Protein AF-A0A7S0RSD8-F1 (afdb_monomer_lite)

Secondary structure (DSSP, 8-state):
-----GGGGGGS-HHHHHHHHHHHHHHHHHHHHHHHHHHHHHHHH-SS------HHHHHHHHHHHHHHHHHHHHHHHHHHHHHHHTSHHHHHHH--HHHHHHHHHHHHHHHHHHHT-SS-TTSGGGHHHHHHHHHHHHHHHHHHHHHHHHHHHHHHHT-S-HHHHHHHHHHHHHS---SHHHHHHHHTHHHHHHHHHHHHHHHHHHHHHHSSS--PPTT--HHHHHHHHHHHHHHHHHHHHHHHHSSS-TTGGGSHHHHHHHHHHHHHHHHHHHHHHHHHHHHHHHHHHHHHHHHTS-SEEE-TTS-EEE---HHHHHHHHHHHHHHHTT----HHHHHHHHTHHHHHHHHHHHHHHHHHHHHHHHHS-HHHHHHTHHHHHHHHHHHGGGTTT---

InterPro domains:
  IPR013594 Dynein heavy chain, tail [PF08385] (4-396)
  IPR026983 Dynein heavy chain [PTHR46532] (15-396)

pLDDT: mean 80.63, std 8.83, range [41.84, 93.75]

Structure (mmCIF, N/CA/C/O backbone):
data_AF-A0A7S0RSD8-F1
#
_entry.id   AF-A0A7S0RSD8-F1
#
loop_
_atom_site.group_PDB
_atom_site.id
_atom_site.type_symbol
_atom_site.label_atom_id
_atom_site.label_alt_id
_atom_site.label_comp_id
_atom_site.label_asym_id
_atom_site.label_entity_id
_atom_site.label_seq_id
_atom_site.pdbx_PDB_ins_code
_atom_site.Cartn_x
_atom_site.Cartn_y
_atom_site.Cartn_z
_atom_site.occupancy
_atom_site.B_iso_or_equiv
_atom_site.auth_seq_id
_atom_site.auth_comp_id
_atom_site.auth_asym_id
_atom_site.auth_atom_id
_atom_site.pdbx_PDB_model_num
ATOM 1 N N . ALA A 1 1 ? -40.067 20.155 26.159 1.00 41.84 1 ALA A N 1
ATOM 2 C CA . ALA A 1 1 ? -38.887 19.287 26.326 1.00 41.84 1 ALA A CA 1
ATOM 3 C C . ALA A 1 1 ? -39.237 17.941 25.715 1.00 41.84 1 ALA A C 1
ATOM 5 O O . ALA A 1 1 ? -40.321 17.454 26.006 1.00 41.84 1 ALA A O 1
ATOM 6 N N . ALA A 1 2 ? -38.421 17.415 24.800 1.00 49.25 2 ALA A N 1
ATOM 7 C CA . ALA A 1 2 ? -38.679 16.104 24.209 1.00 49.25 2 ALA A CA 1
ATOM 8 C C . ALA A 1 2 ? -38.459 15.031 25.285 1.00 49.25 2 ALA A C 1
ATOM 10 O O . ALA A 1 2 ? -37.388 14.969 25.881 1.00 49.25 2 ALA A O 1
ATOM 11 N N . GLU A 1 3 ? -39.498 14.259 25.576 1.00 63.59 3 GLU A N 1
ATOM 12 C CA . GLU A 1 3 ? -39.465 13.147 26.523 1.00 63.59 3 GLU A CA 1
ATOM 13 C C . GLU A 1 3 ? -38.572 12.024 25.973 1.00 63.59 3 GLU A C 1
ATOM 15 O O . GLU A 1 3 ? -38.599 11.743 24.770 1.00 63.59 3 GLU A O 1
ATOM 20 N N . ILE A 1 4 ? -37.750 11.398 26.824 1.00 63.88 4 ILE A N 1
ATOM 21 C CA . ILE A 1 4 ? -36.954 10.240 26.399 1.00 63.88 4 ILE A CA 1
ATOM 22 C C . ILE A 1 4 ? -37.904 9.062 26.227 1.00 63.88 4 ILE A C 1
ATOM 24 O O . ILE A 1 4 ? -38.358 8.465 27.199 1.00 63.88 4 ILE A O 1
ATOM 28 N N . ASN A 1 5 ? -38.173 8.709 24.974 1.00 70.00 5 ASN A N 1
ATOM 29 C CA . ASN A 1 5 ? -38.871 7.480 24.648 1.00 70.00 5 ASN A CA 1
ATOM 30 C C . ASN A 1 5 ? -37.849 6.364 24.407 1.00 70.00 5 ASN A C 1
ATOM 32 O O . ASN A 1 5 ? -37.196 6.323 23.362 1.00 70.00 5 ASN A O 1
ATOM 36 N N . VAL A 1 6 ? -37.741 5.448 25.371 1.00 67.12 6 VAL A N 1
ATOM 37 C CA . VAL A 1 6 ? -36.815 4.304 25.328 1.00 67.12 6 VAL A CA 1
ATOM 38 C C . VAL A 1 6 ? -37.028 3.438 24.076 1.00 67.12 6 VAL A C 1
ATOM 40 O O . VAL A 1 6 ? -36.072 2.880 23.549 1.00 67.12 6 VAL A O 1
ATOM 43 N N . LYS A 1 7 ? -38.250 3.405 23.527 1.00 65.44 7 LYS A N 1
ATOM 44 C CA . LYS A 1 7 ? -38.611 2.595 22.349 1.00 65.44 7 LYS A CA 1
ATOM 45 C C . LYS A 1 7 ? -38.032 3.102 21.030 1.00 65.44 7 LYS A C 1
ATOM 47 O O . LYS A 1 7 ? -38.000 2.365 20.057 1.00 65.44 7 LYS A O 1
ATOM 52 N N . VAL A 1 8 ? -37.631 4.371 20.975 1.00 72.75 8 VAL A N 1
ATOM 53 C CA . VAL A 1 8 ? -37.138 5.033 19.750 1.00 72.75 8 VAL A CA 1
ATOM 54 C C . VAL A 1 8 ? -35.639 5.338 19.865 1.00 72.75 8 VAL A C 1
ATOM 56 O O . VAL A 1 8 ? -35.019 5.819 18.920 1.00 72.75 8 VAL A O 1
ATOM 59 N N . LEU A 1 9 ? -35.043 5.032 21.020 1.00 70.88 9 LEU A N 1
ATOM 60 C CA . LEU A 1 9 ? -33.696 5.432 21.410 1.00 70.88 9 LEU A CA 1
ATOM 61 C C . LEU A 1 9 ? -32.617 4.921 20.445 1.00 70.88 9 LEU A C 1
ATOM 63 O O . LEU A 1 9 ? -31.732 5.680 20.066 1.00 70.88 9 LEU A O 1
ATOM 67 N N . PHE A 1 10 ? -32.727 3.663 20.016 1.00 68.06 10 PHE A N 1
ATOM 68 C CA . PHE A 1 10 ? -31.758 3.009 19.132 1.00 68.06 10 PHE A CA 1
ATOM 69 C C . PHE A 1 10 ? -32.042 3.234 17.638 1.00 68.06 10 PHE A C 1
ATOM 71 O O . PHE A 1 10 ? -31.217 2.892 16.796 1.00 68.06 10 PHE A O 1
ATOM 78 N N . THR A 1 11 ? -33.168 3.874 17.302 1.00 69.81 11 THR A N 1
ATOM 79 C CA . THR A 1 11 ? -33.487 4.281 15.921 1.00 69.81 11 THR A CA 1
ATOM 80 C C . THR A 1 11 ? -32.879 5.636 15.546 1.00 69.81 11 THR A C 1
ATOM 82 O O . THR A 1 11 ? -32.836 5.999 14.370 1.00 69.81 11 THR A O 1
ATOM 85 N N . TRP A 1 12 ? -32.432 6.415 16.537 1.00 73.56 12 TRP A N 1
ATOM 86 C CA . TRP A 1 12 ? -31.753 7.693 16.324 1.00 73.56 12 TRP A CA 1
ATOM 87 C C . TRP A 1 12 ? -30.270 7.486 16.019 1.00 73.56 12 TRP A C 1
ATOM 89 O O . TRP A 1 12 ? -29.693 6.447 16.334 1.00 73.56 12 TRP A O 1
ATOM 99 N N . ALA A 1 13 ? -29.629 8.503 15.433 1.00 75.94 13 ALA A N 1
ATOM 100 C CA . ALA A 1 13 ? -28.179 8.495 15.303 1.00 75.94 13 ALA A CA 1
ATOM 101 C C . ALA A 1 13 ? -27.539 8.368 16.705 1.00 75.94 13 ALA A C 1
ATOM 103 O O . ALA A 1 13 ? -27.964 9.088 17.616 1.00 75.94 13 ALA A O 1
ATOM 104 N N . PRO A 1 14 ? -26.512 7.516 16.897 1.00 74.69 14 PRO A N 1
ATOM 105 C CA . PRO A 1 14 ? -25.927 7.257 18.214 1.00 74.69 14 PRO A CA 1
ATOM 106 C C . PRO A 1 14 ? -25.498 8.536 18.942 1.00 74.69 14 PRO A C 1
ATOM 108 O O . PRO A 1 14 ? -25.787 8.705 20.120 1.00 74.69 14 PRO A O 1
ATOM 111 N N . ALA A 1 15 ? -24.909 9.496 18.222 1.00 76.75 15 ALA A N 1
ATOM 112 C CA . ALA A 1 15 ? -24.507 10.788 18.780 1.00 76.75 15 ALA A CA 1
ATOM 113 C C . ALA A 1 15 ? -25.690 11.611 19.333 1.00 76.75 15 ALA A C 1
ATOM 115 O O . ALA A 1 15 ? -25.575 12.227 20.396 1.00 76.75 15 ALA A O 1
ATOM 116 N N . ASP A 1 16 ? -26.836 11.590 18.648 1.00 80.56 16 ASP A N 1
ATOM 117 C CA . ASP A 1 16 ? -28.045 12.299 19.078 1.00 80.56 16 ASP A CA 1
ATOM 118 C C . ASP A 1 16 ? -28.700 11.607 20.279 1.00 80.56 16 ASP A C 1
ATOM 120 O O . ASP A 1 16 ? -29.195 12.279 21.189 1.00 80.56 16 ASP A O 1
ATOM 124 N N . ALA A 1 17 ? -28.687 10.269 20.304 1.00 80.19 17 ALA A N 1
ATOM 125 C CA . ALA A 1 17 ? -29.176 9.476 21.426 1.00 80.19 17 ALA A CA 1
ATOM 126 C C . ALA A 1 17 ? -28.334 9.728 22.688 1.00 80.19 17 ALA A C 1
ATOM 128 O O . ALA A 1 17 ? -28.887 10.125 23.717 1.00 80.19 17 ALA A O 1
ATOM 129 N N . THR A 1 18 ? -27.006 9.611 22.592 1.00 81.81 18 THR A N 1
ATOM 130 C CA . THR A 1 18 ? -26.066 9.867 23.695 1.00 81.81 18 THR A CA 1
ATOM 131 C C . THR A 1 18 ? -26.216 11.290 24.234 1.00 81.81 18 THR A C 1
ATOM 133 O O . THR A 1 18 ? -26.367 11.473 25.440 1.00 81.81 18 THR A O 1
ATOM 136 N N . CYS A 1 19 ? -26.282 12.303 23.361 1.00 83.25 19 CYS A N 1
ATOM 137 C CA . CYS A 1 19 ? -26.447 13.700 23.776 1.00 83.25 19 CYS A CA 1
ATOM 138 C C . CYS A 1 19 ? -27.757 13.940 24.548 1.00 83.25 19 CYS A C 1
ATOM 140 O O . CYS A 1 19 ? -27.770 14.636 25.566 1.00 83.25 19 CYS A O 1
ATOM 142 N N . ARG A 1 20 ? -28.873 13.349 24.102 1.00 83.25 20 ARG A N 1
ATOM 143 C CA . ARG A 1 20 ? -30.181 13.512 24.760 1.00 83.25 20 ARG A CA 1
ATOM 144 C C . ARG A 1 20 ? -30.255 12.792 26.106 1.00 83.25 20 ARG A C 1
ATOM 146 O O . ARG A 1 20 ? -30.818 13.350 27.050 1.00 83.25 20 ARG A O 1
ATOM 153 N N . ILE A 1 21 ? -29.688 11.588 26.205 1.00 83.00 21 ILE A N 1
ATOM 154 C CA . ILE A 1 21 ? -29.616 10.833 27.465 1.00 83.00 21 ILE A CA 1
ATOM 155 C C . ILE A 1 21 ? -28.732 11.576 28.470 1.00 83.00 21 ILE A C 1
ATOM 157 O O . ILE A 1 21 ? -29.127 11.745 29.625 1.00 83.00 21 ILE A O 1
ATOM 161 N N . ASP A 1 22 ? -27.575 12.072 28.028 1.00 84.94 22 ASP A N 1
ATOM 162 C CA . ASP A 1 22 ? -26.636 12.793 28.885 1.00 84.94 22 ASP A CA 1
ATOM 163 C C . ASP A 1 22 ? -27.204 14.138 29.360 1.00 84.94 22 ASP A C 1
ATOM 165 O O . ASP A 1 22 ? -27.068 14.503 30.530 1.00 84.94 22 ASP A O 1
ATOM 169 N N . LEU A 1 23 ? -27.959 14.837 28.504 1.00 85.56 23 LEU A N 1
ATOM 170 C CA . LEU A 1 23 ? -28.706 16.032 28.895 1.00 85.56 23 LEU A CA 1
ATOM 171 C C . LEU A 1 23 ? -29.747 15.718 29.979 1.00 85.56 23 LEU A C 1
ATOM 173 O O . LEU A 1 23 ? -29.833 16.440 30.971 1.00 85.56 23 LEU A O 1
ATOM 177 N N . ALA A 1 24 ? -30.534 14.652 29.818 1.00 84.38 24 ALA A N 1
ATOM 178 C CA . ALA A 1 24 ? -31.547 14.284 30.805 1.00 84.38 24 ALA A CA 1
ATOM 179 C C . ALA A 1 24 ? -30.930 13.845 32.136 1.00 84.38 24 ALA A C 1
ATOM 181 O O . ALA A 1 24 ? -31.389 14.276 33.194 1.00 84.38 24 ALA A O 1
ATOM 182 N N . LYS A 1 25 ? -29.858 13.049 32.090 1.00 85.56 25 LYS A N 1
ATOM 183 C CA . LYS A 1 25 ? -29.071 12.687 33.270 1.00 85.56 25 LYS A CA 1
ATOM 184 C C . LYS A 1 25 ? -28.526 13.937 33.967 1.00 85.56 25 LYS A C 1
ATOM 186 O O . LYS A 1 25 ? -28.757 14.113 35.159 1.00 85.56 25 LYS A O 1
ATOM 191 N N . SER A 1 26 ? -27.911 14.847 33.211 1.00 86.00 26 SER A N 1
ATOM 192 C CA . SER A 1 26 ? -27.373 16.109 33.727 1.00 86.00 26 SER A CA 1
ATOM 193 C C . SER A 1 26 ? -28.442 16.975 34.391 1.00 86.00 26 SER A C 1
ATOM 195 O O . SER A 1 26 ? -28.168 17.611 35.402 1.00 86.00 26 SER A O 1
ATOM 197 N N . VAL A 1 27 ? -29.664 17.027 33.851 1.00 87.31 27 VAL A N 1
ATOM 198 C CA . VAL A 1 27 ? -30.779 17.770 34.466 1.00 87.31 27 VAL A CA 1
ATOM 199 C C . VAL A 1 27 ? -31.192 17.140 35.801 1.00 87.31 27 VAL A C 1
ATOM 201 O O . VAL A 1 27 ? -31.409 17.865 36.773 1.00 87.31 27 VAL A O 1
ATOM 204 N N . LEU A 1 28 ? -31.269 15.808 35.866 1.00 84.56 28 LEU A N 1
ATOM 205 C CA . LEU A 1 28 ? -31.631 15.071 37.082 1.00 84.56 28 LEU A CA 1
ATOM 206 C C . LEU A 1 28 ? -30.568 15.204 38.182 1.00 84.56 28 LEU A C 1
ATOM 208 O O . LEU A 1 28 ? -30.917 15.386 39.348 1.00 84.56 28 LEU A O 1
ATOM 212 N N . GLU A 1 29 ? -29.286 15.154 37.817 1.00 84.75 29 GLU A N 1
ATOM 213 C CA . GLU A 1 29 ? -28.161 15.316 38.747 1.00 84.75 29 GLU A CA 1
ATOM 214 C C . GLU A 1 29 ? -28.030 16.773 39.216 1.00 84.75 29 GLU A C 1
ATOM 216 O O . GLU A 1 29 ? -27.958 17.027 40.420 1.00 84.75 29 GLU A O 1
ATOM 221 N N . LYS A 1 30 ? -28.143 17.750 38.301 1.00 87.62 30 LYS A N 1
ATOM 222 C CA . LYS A 1 30 ? -28.103 19.183 38.645 1.00 87.62 30 LYS A CA 1
ATOM 223 C C . LYS A 1 30 ? -29.188 19.590 39.635 1.00 87.62 30 LYS A C 1
ATOM 225 O O . LYS A 1 30 ? -28.933 20.452 40.467 1.00 87.62 30 LYS A O 1
ATOM 230 N N . TRP A 1 31 ? -30.379 18.991 39.571 1.00 85.56 31 TRP A N 1
ATOM 231 C CA . TRP A 1 31 ? -31.424 19.233 40.571 1.00 85.56 31 TRP A CA 1
ATOM 232 C C . TRP A 1 31 ? -30.954 18.879 41.991 1.00 85.56 31 TRP A C 1
ATOM 234 O O . TRP A 1 31 ? -31.132 19.671 42.918 1.00 85.56 31 TRP A O 1
ATOM 244 N N . SER A 1 32 ? -30.329 17.710 42.155 1.00 83.69 32 SER A N 1
ATOM 245 C CA . SER A 1 32 ? -29.788 17.266 43.443 1.00 83.69 32 SER A CA 1
ATOM 246 C C . SER A 1 32 ? -28.645 18.161 43.915 1.00 83.69 32 SER A C 1
ATOM 248 O O . SER A 1 32 ? -28.630 18.592 45.071 1.00 83.69 32 SER A O 1
ATOM 250 N N . ASP A 1 33 ? -27.719 18.483 43.015 1.00 85.44 33 ASP A N 1
ATOM 251 C CA . ASP A 1 33 ? -26.549 19.299 43.332 1.00 85.44 33 ASP A CA 1
ATOM 252 C C . ASP A 1 33 ? -26.931 20.726 43.731 1.00 85.44 33 ASP A C 1
ATOM 254 O O . ASP A 1 33 ? -26.413 21.258 44.714 1.00 85.44 33 ASP A O 1
ATOM 258 N N . GLU A 1 34 ? -27.858 21.349 43.003 1.00 86.06 34 GLU A N 1
ATOM 259 C CA . GLU A 1 34 ? -28.280 22.722 43.274 1.00 86.06 34 GLU A CA 1
ATOM 260 C C . GLU A 1 34 ? -29.057 22.820 44.591 1.00 86.06 34 GLU A C 1
ATOM 262 O O . GLU A 1 34 ? -28.833 23.742 45.374 1.00 86.06 34 GLU A O 1
ATOM 267 N N . TYR A 1 35 ? -29.895 21.826 44.907 1.00 85.06 35 TYR A N 1
ATOM 268 C CA . TYR A 1 35 ? -30.548 21.755 46.213 1.00 85.06 35 TYR A CA 1
ATOM 269 C C . TYR A 1 35 ? -29.525 21.669 47.358 1.00 85.06 35 TYR A C 1
ATOM 271 O O . TYR A 1 35 ? -29.669 22.360 48.370 1.00 85.06 35 TYR A O 1
ATOM 279 N N . LEU A 1 36 ? -28.491 20.829 47.218 1.00 84.31 36 LEU A N 1
ATOM 280 C CA . LEU A 1 36 ? -27.461 20.667 48.248 1.00 84.31 36 LEU A CA 1
ATOM 281 C C . LEU A 1 36 ? -26.632 21.944 48.431 1.00 84.31 36 LEU A C 1
ATOM 283 O O . LEU A 1 36 ? -26.401 22.341 49.572 1.00 84.31 36 LEU A O 1
ATOM 287 N N . LYS A 1 37 ? -26.271 22.622 47.336 1.00 86.44 37 LYS A N 1
ATOM 288 C CA . LYS A 1 37 ? -25.565 23.914 47.366 1.00 86.44 37 LYS A CA 1
ATOM 289 C C . LYS A 1 37 ? -26.382 25.010 48.041 1.00 86.44 37 LYS A C 1
ATOM 291 O O . LYS A 1 37 ? -25.869 25.725 48.897 1.00 86.44 37 LYS A O 1
ATOM 296 N N . VAL A 1 38 ? -27.659 25.151 47.681 1.00 85.31 38 VAL A N 1
ATOM 297 C CA . VAL A 1 38 ? -28.540 26.165 48.283 1.00 85.31 38 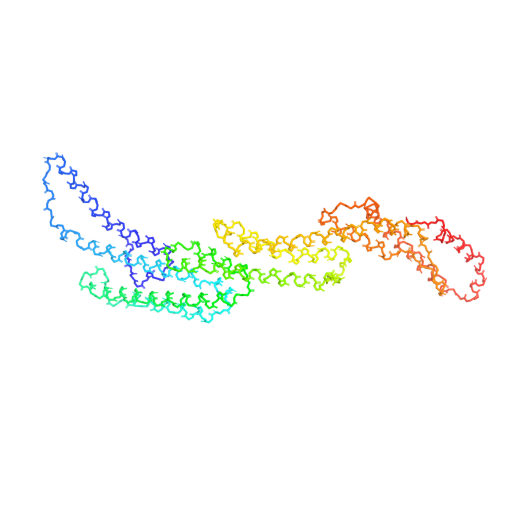VAL A CA 1
ATOM 298 C C . VAL A 1 38 ? -28.754 25.881 49.769 1.00 85.31 38 VAL A C 1
ATOM 300 O O . VAL A 1 38 ? -28.707 26.801 50.584 1.00 85.31 38 VAL A O 1
ATOM 303 N N . ARG A 1 39 ? -28.902 24.608 50.149 1.00 82.69 39 ARG A N 1
ATOM 304 C CA . ARG A 1 39 ? -28.976 24.200 51.555 1.00 82.69 39 ARG A CA 1
ATOM 305 C C . ARG A 1 39 ? -27.710 24.568 52.333 1.00 82.69 39 ARG A C 1
ATOM 307 O O . ARG A 1 39 ? -27.825 25.101 53.432 1.00 82.69 39 ARG A O 1
ATOM 314 N N . GLU A 1 40 ? -26.530 24.314 51.774 1.00 84.62 40 GLU A N 1
ATOM 315 C CA . GLU A 1 40 ? -25.248 24.685 52.387 1.00 84.62 40 GLU A CA 1
ATOM 316 C C . GLU A 1 40 ? -25.124 26.209 52.557 1.00 84.62 40 GLU A C 1
ATOM 318 O O . GLU A 1 40 ? -24.756 26.685 53.631 1.00 84.62 40 GLU A O 1
ATOM 323 N N . MET A 1 41 ? -25.529 26.996 51.552 1.00 83.44 41 MET A N 1
ATOM 324 C CA . MET A 1 41 ? -25.572 28.462 51.656 1.00 83.44 41 MET A CA 1
ATOM 325 C C . MET A 1 41 ? -26.509 28.950 52.771 1.00 83.44 41 MET A C 1
ATOM 327 O O . MET A 1 41 ? -26.148 29.856 53.524 1.00 83.44 41 MET A O 1
ATOM 331 N N . ILE A 1 42 ? -27.687 28.336 52.917 1.00 81.69 42 ILE A N 1
ATOM 332 C CA . ILE A 1 42 ? -28.645 28.653 53.986 1.00 81.69 42 ILE A CA 1
ATOM 333 C C . ILE A 1 42 ? -28.050 28.322 55.363 1.00 81.69 42 ILE A C 1
ATOM 335 O O . ILE A 1 42 ? -28.117 29.157 56.268 1.00 81.69 42 ILE A O 1
ATOM 339 N N . GLU A 1 43 ? -27.406 27.160 55.511 1.00 81.56 43 GLU A N 1
ATOM 340 C CA . GLU A 1 43 ? -26.736 26.749 56.754 1.00 81.56 43 GLU A CA 1
ATOM 341 C C . GLU A 1 43 ? -25.590 27.700 57.141 1.00 81.56 43 GLU A C 1
ATOM 343 O O . GLU A 1 43 ? -25.469 28.054 58.314 1.00 81.56 43 GLU A O 1
ATOM 348 N N . MET A 1 44 ? -24.807 28.182 56.169 1.00 79.81 44 MET A N 1
ATOM 349 C CA . MET A 1 44 ? -23.747 29.173 56.405 1.00 79.81 44 MET A CA 1
ATOM 350 C C . MET A 1 44 ? -24.280 30.569 56.750 1.00 79.81 44 MET A C 1
ATOM 352 O O . MET A 1 44 ? -23.661 31.291 57.530 1.00 79.81 44 MET A O 1
ATOM 356 N N . SER A 1 45 ? -25.412 30.975 56.167 1.00 80.12 45 SER A N 1
ATOM 357 C CA . SER A 1 45 ? -25.979 32.315 56.373 1.00 80.12 45 SER A CA 1
ATOM 358 C C . SER A 1 45 ? -26.552 32.521 57.781 1.00 80.12 45 SER A C 1
ATOM 360 O O . SER A 1 45 ? -26.618 33.657 58.256 1.00 80.12 45 SER A O 1
ATOM 362 N N . GLY A 1 46 ? -26.980 31.439 58.447 1.00 70.06 46 GLY A N 1
ATOM 363 C CA . GLY A 1 46 ? -27.493 31.426 59.824 1.00 70.06 46 GLY A CA 1
ATOM 364 C C . GLY A 1 46 ? -28.755 32.265 60.083 1.00 70.06 46 GLY A C 1
ATOM 365 O O . GLY A 1 46 ? -29.205 32.328 61.226 1.00 70.06 46 GLY A O 1
ATOM 366 N N . ARG A 1 47 ? -29.310 32.927 59.058 1.00 63.50 47 ARG A N 1
ATOM 367 C CA . ARG A 1 47 ? -30.461 33.843 59.157 1.00 63.50 47 ARG A CA 1
ATOM 368 C C . ARG A 1 47 ? -31.784 33.198 58.759 1.00 63.50 47 ARG A C 1
ATOM 370 O O . ARG A 1 47 ? -32.823 33.636 59.243 1.00 63.50 47 ARG A O 1
ATOM 377 N N . ASP A 1 48 ? -31.731 32.164 57.927 1.00 68.75 48 ASP A N 1
ATOM 378 C CA . ASP A 1 48 ? -32.907 31.509 57.362 1.00 68.75 48 ASP A CA 1
ATOM 379 C C . ASP A 1 48 ? -33.199 30.156 58.026 1.00 68.75 48 ASP A C 1
ATOM 381 O O . ASP A 1 48 ? -32.350 29.526 58.664 1.00 68.75 48 ASP A O 1
ATOM 385 N N . GLN A 1 49 ? -34.445 29.703 57.893 1.00 71.06 49 GLN A N 1
ATOM 386 C CA . GLN A 1 49 ? -34.908 28.455 58.487 1.00 71.06 49 GLN A CA 1
ATOM 387 C C . GLN A 1 49 ? -34.256 27.246 57.803 1.00 71.06 49 GLN A C 1
ATOM 389 O O . GLN A 1 49 ? -34.238 27.141 56.576 1.00 71.06 49 GLN A O 1
ATOM 394 N N . ARG A 1 50 ? -33.724 26.317 58.606 1.00 72.00 50 ARG A N 1
ATOM 395 C CA . ARG A 1 50 ? -32.983 25.149 58.109 1.00 72.00 50 ARG A CA 1
ATOM 396 C C . ARG A 1 50 ? -33.849 24.290 57.189 1.00 72.00 50 ARG A C 1
ATOM 398 O O . ARG A 1 50 ? -34.936 23.855 57.567 1.00 72.00 50 ARG A O 1
ATOM 405 N N . TRP A 1 51 ? -33.333 24.005 55.997 1.00 74.19 51 TRP A N 1
ATOM 406 C CA . TRP A 1 51 ? -33.943 23.072 55.054 1.00 74.19 51 TRP A CA 1
ATOM 407 C C . TRP A 1 51 ? -33.650 21.625 55.456 1.00 74.19 51 TRP A C 1
ATOM 409 O O . TRP A 1 51 ? -32.678 21.008 55.011 1.00 74.19 51 TRP A O 1
ATOM 419 N N . GLU A 1 52 ? -34.519 21.078 56.300 1.00 67.94 52 GLU A N 1
ATOM 420 C CA . GLU A 1 52 ? -34.520 19.667 56.686 1.00 67.94 52 GLU A CA 1
ATOM 421 C C . GLU A 1 52 ? -35.733 18.959 56.075 1.00 67.94 52 GLU A C 1
ATOM 423 O O . GLU A 1 52 ? -36.775 18.781 56.701 1.00 67.94 52 GLU A O 1
ATOM 428 N N . PHE A 1 53 ? -35.594 18.566 54.808 1.00 78.44 53 PHE A N 1
ATOM 429 C CA . PHE A 1 53 ? -36.565 17.718 54.120 1.00 78.44 53 PHE A CA 1
ATOM 430 C C . PHE A 1 53 ? -36.091 16.262 54.083 1.00 78.44 53 PHE A C 1
ATOM 432 O O . PHE A 1 53 ? -34.891 15.970 54.063 1.00 78.44 53 PHE A O 1
ATOM 439 N N . ASP A 1 54 ? -37.048 15.334 54.033 1.00 77.06 54 ASP A N 1
ATOM 440 C CA . ASP A 1 54 ? -36.766 13.909 53.873 1.00 77.06 54 ASP A CA 1
ATOM 441 C C . ASP A 1 54 ? -36.116 13.644 52.503 1.00 77.06 54 ASP A C 1
ATOM 443 O O . ASP A 1 54 ? -36.771 13.667 51.455 1.00 77.06 54 ASP A O 1
ATOM 447 N N . ARG A 1 55 ? -34.805 13.374 52.524 1.00 74.38 55 ARG A N 1
ATOM 448 C CA . ARG A 1 55 ? -33.974 13.146 51.332 1.00 74.38 55 ARG A CA 1
ATOM 449 C C . ARG A 1 55 ? -34.486 11.997 50.469 1.00 74.38 55 ARG A C 1
ATOM 451 O O . ARG A 1 55 ? -34.368 12.072 49.250 1.00 74.38 55 ARG A O 1
ATOM 458 N N . LYS A 1 56 ? -35.078 10.961 51.077 1.00 73.62 56 LYS A N 1
ATOM 459 C CA . LYS A 1 56 ? -35.637 9.834 50.318 1.00 73.62 56 LYS A CA 1
ATOM 460 C C . LYS A 1 56 ? -36.815 10.288 49.470 1.00 73.62 56 LYS A C 1
ATOM 462 O O . LYS A 1 56 ? -36.896 9.945 48.299 1.00 73.62 56 LYS A O 1
ATOM 467 N N . LYS A 1 57 ? -37.707 11.113 50.019 1.00 74.44 57 LYS A N 1
ATOM 468 C CA . LYS A 1 57 ? -38.852 11.635 49.258 1.00 74.44 57 LYS A CA 1
ATOM 469 C C . LYS A 1 57 ? -38.430 12.606 48.158 1.00 74.44 57 LYS A C 1
ATOM 471 O O . LYS A 1 57 ? -39.084 12.640 47.121 1.00 74.44 57 LYS A O 1
ATOM 476 N N . LEU A 1 58 ? -37.355 13.366 48.377 1.00 77.19 58 LEU A N 1
ATOM 477 C CA . LEU A 1 58 ? -36.882 14.365 47.419 1.00 77.19 58 LEU A CA 1
ATOM 478 C C . LEU A 1 58 ? -36.104 13.754 46.242 1.00 77.19 58 LEU A C 1
ATOM 480 O O . LEU A 1 58 ? -36.302 14.174 45.105 1.00 77.19 58 LEU A O 1
ATOM 484 N N . PHE A 1 59 ? -35.232 12.775 46.513 1.00 83.25 59 PHE A N 1
ATOM 485 C CA . PHE A 1 59 ? -34.232 12.312 45.543 1.00 83.25 59 PHE A CA 1
ATOM 486 C C . PHE A 1 59 ? -34.408 10.879 45.055 1.00 83.25 59 PHE A C 1
ATOM 488 O O . PHE A 1 59 ? -33.838 10.532 44.025 1.00 83.25 59 PHE A O 1
ATOM 495 N N . ASP A 1 60 ? -35.196 10.028 45.722 1.00 81.50 60 ASP A N 1
ATOM 496 C CA . ASP A 1 60 ? -35.287 8.615 45.321 1.00 81.50 60 ASP A CA 1
ATOM 497 C C . ASP A 1 60 ? -35.748 8.446 43.870 1.00 81.50 60 ASP A C 1
ATOM 499 O O . ASP A 1 60 ? -35.286 7.539 43.179 1.00 81.50 60 ASP A O 1
ATOM 503 N N . ARG A 1 61 ? -36.676 9.294 43.409 1.00 82.69 61 ARG A N 1
ATOM 504 C CA . ARG A 1 61 ? -37.203 9.222 42.041 1.00 82.69 61 ARG A CA 1
ATOM 505 C C . ARG A 1 61 ? -36.183 9.728 41.023 1.00 82.69 61 ARG A C 1
ATOM 507 O O . ARG A 1 61 ? -35.970 9.065 40.014 1.00 82.69 61 ARG A O 1
ATOM 514 N N . THR A 1 62 ? -35.541 10.863 41.294 1.00 82.81 62 THR A N 1
ATOM 515 C CA . THR A 1 62 ? -34.565 11.472 40.378 1.00 82.81 62 THR A CA 1
ATOM 516 C C . THR A 1 62 ? -33.288 10.645 40.284 1.00 82.81 62 THR A C 1
ATOM 518 O O . THR A 1 62 ? -32.791 10.433 39.185 1.00 82.81 62 THR A O 1
ATOM 521 N N . ASN A 1 63 ? -32.812 10.093 41.404 1.00 83.75 63 ASN A N 1
ATOM 522 C CA . ASN A 1 63 ? -31.629 9.233 41.438 1.00 83.75 63 ASN A CA 1
ATOM 523 C C . ASN A 1 63 ? -31.879 7.902 40.724 1.00 83.75 63 ASN A C 1
ATOM 525 O O . ASN A 1 63 ? -31.004 7.419 40.010 1.00 83.75 63 ASN A O 1
ATOM 529 N N . TYR A 1 64 ? -33.077 7.324 40.877 1.00 85.69 64 TYR A N 1
ATOM 530 C CA . TYR A 1 64 ? -33.465 6.133 40.120 1.00 85.69 64 TYR A CA 1
ATOM 531 C C . TYR A 1 64 ? -33.465 6.420 38.614 1.00 85.69 64 TYR A C 1
ATOM 533 O O . TYR A 1 64 ? -32.799 5.713 37.864 1.00 85.69 64 TYR A O 1
ATOM 541 N N . MET A 1 65 ? -34.128 7.498 38.179 1.00 83.44 65 MET A N 1
ATOM 542 C CA . MET A 1 65 ? -34.161 7.900 36.767 1.00 83.44 65 MET A CA 1
ATOM 543 C C . MET A 1 65 ? -32.758 8.180 36.203 1.00 83.44 65 MET A C 1
ATOM 545 O O . MET A 1 65 ? -32.461 7.758 35.090 1.00 83.44 65 MET A O 1
ATOM 549 N N . ALA A 1 66 ? -31.873 8.820 36.975 1.00 84.31 66 ALA A N 1
ATOM 550 C CA . ALA A 1 66 ? -30.484 9.055 36.577 1.00 84.31 66 ALA A CA 1
ATOM 551 C C . ALA A 1 66 ? -29.692 7.743 36.420 1.00 84.31 66 ALA A C 1
ATOM 553 O O . ALA A 1 66 ? -28.888 7.617 35.496 1.00 84.31 66 ALA A O 1
ATOM 554 N N . GLY A 1 67 ? -29.961 6.745 37.272 1.00 85.50 67 GLY A N 1
ATOM 555 C CA . GLY A 1 67 ? -29.419 5.391 37.136 1.00 85.50 67 GLY A CA 1
ATOM 556 C C . GLY A 1 67 ? -29.848 4.712 35.833 1.00 85.50 67 GLY A C 1
ATOM 557 O O . GLY A 1 67 ? -28.997 4.214 35.105 1.00 85.50 67 GLY A O 1
ATOM 558 N N . ILE A 1 68 ? -31.138 4.783 35.483 1.00 86.00 68 ILE A N 1
ATOM 559 C CA . ILE A 1 68 ? -31.653 4.257 34.205 1.00 86.00 68 ILE A CA 1
ATOM 560 C C . ILE A 1 68 ? -31.002 4.968 33.013 1.00 86.00 68 ILE A C 1
ATOM 562 O O . ILE A 1 68 ? -30.577 4.312 32.065 1.00 86.00 68 ILE A O 1
ATOM 566 N N . CYS A 1 69 ? -30.865 6.298 33.062 1.00 85.06 69 CYS A N 1
ATOM 567 C CA . CYS A 1 69 ? -30.167 7.048 32.015 1.00 85.06 69 CYS A CA 1
ATOM 568 C C . CYS A 1 69 ? -28.706 6.605 31.871 1.00 85.06 69 CYS A C 1
ATOM 570 O O . CYS A 1 69 ? -28.212 6.510 30.754 1.00 85.06 69 CYS A O 1
ATOM 572 N N . LYS A 1 70 ? -28.014 6.309 32.978 1.00 86.31 70 LYS A N 1
ATOM 573 C CA . LYS A 1 70 ? -26.639 5.795 32.943 1.00 86.31 70 LYS A CA 1
ATOM 574 C C . LYS A 1 70 ? -26.567 4.414 32.287 1.00 86.31 70 LYS A C 1
ATOM 576 O O . LYS A 1 70 ? -25.698 4.208 31.446 1.00 86.31 70 LYS A O 1
ATOM 581 N N . ASP A 1 71 ? -27.471 3.505 32.646 1.00 86.81 71 ASP A N 1
ATOM 582 C CA . ASP A 1 71 ? -27.547 2.172 32.038 1.00 86.81 71 ASP A CA 1
ATOM 583 C C . ASP A 1 71 ? -27.814 2.282 30.525 1.00 86.81 71 ASP A C 1
ATOM 585 O O . ASP A 1 71 ? -27.102 1.685 29.723 1.00 86.81 71 ASP A O 1
ATOM 589 N N . LEU A 1 72 ? -28.785 3.109 30.120 1.00 85.31 72 LEU A N 1
ATOM 590 C CA . LEU A 1 72 ? -29.116 3.345 28.711 1.00 85.31 72 LEU A CA 1
ATOM 591 C C . LEU A 1 72 ? -27.960 3.973 27.926 1.00 85.31 72 LEU A C 1
ATOM 593 O O . LEU A 1 72 ? -27.724 3.582 26.786 1.00 85.31 72 LEU A O 1
ATOM 597 N N . LEU A 1 73 ? -27.228 4.915 28.528 1.00 84.44 73 LEU A N 1
ATOM 598 C CA . LEU A 1 73 ? -26.043 5.520 27.917 1.00 84.44 73 LEU A CA 1
ATOM 599 C C . LEU A 1 73 ? -24.995 4.445 27.598 1.00 84.44 73 LEU A C 1
ATOM 601 O O . LEU A 1 73 ? -24.541 4.352 26.463 1.00 84.44 73 LEU A O 1
ATOM 605 N N . GLN A 1 74 ? -24.697 3.578 28.571 1.00 84.88 74 GLN A N 1
ATOM 606 C CA . GLN A 1 74 ? -23.758 2.469 28.388 1.00 84.88 74 GLN A CA 1
ATOM 607 C C . GLN A 1 74 ? -24.233 1.483 27.314 1.00 84.88 74 GLN A C 1
ATOM 609 O O . GLN A 1 74 ? -23.424 0.979 26.541 1.00 84.88 74 GLN A O 1
ATOM 614 N N . MET A 1 75 ? -25.537 1.199 27.245 1.00 86.06 75 MET A N 1
ATOM 615 C CA . MET A 1 75 ? -26.097 0.315 26.218 1.00 86.06 75 MET A CA 1
ATOM 616 C C . MET A 1 75 ? -25.946 0.906 24.811 1.00 86.06 75 MET A C 1
ATOM 618 O O . MET A 1 75 ? -25.537 0.190 23.900 1.00 86.06 75 MET A O 1
ATOM 622 N N . VAL A 1 76 ? -26.235 2.201 24.631 1.00 84.12 76 VAL A N 1
ATOM 623 C CA . VAL A 1 76 ? -26.067 2.899 23.344 1.00 84.12 76 VAL A CA 1
ATOM 624 C C . VAL A 1 76 ? -24.597 2.937 22.929 1.00 84.12 76 VAL A C 1
ATOM 626 O O . VAL A 1 76 ? -24.295 2.622 21.781 1.00 84.12 76 VAL A O 1
ATOM 629 N N . GLU A 1 77 ? -23.687 3.243 23.856 1.00 83.12 77 GLU A N 1
ATOM 630 C CA . GLU A 1 77 ? -22.239 3.228 23.605 1.00 83.12 77 GLU A CA 1
ATOM 631 C C . GLU A 1 77 ? -21.754 1.841 23.164 1.00 83.12 77 GLU A C 1
ATOM 633 O O . GLU A 1 77 ? -21.087 1.721 22.142 1.00 83.12 77 GLU A O 1
ATOM 638 N N . VAL A 1 78 ? -22.156 0.774 23.866 1.00 82.69 78 VAL A N 1
ATOM 639 C CA . VAL A 1 78 ? -21.780 -0.608 23.512 1.00 82.69 78 VAL A CA 1
ATOM 640 C C . VAL A 1 78 ? -22.298 -0.999 22.127 1.00 82.69 78 VAL A C 1
ATOM 642 O O . VAL A 1 78 ? -21.586 -1.644 21.357 1.00 82.69 78 VAL A O 1
ATOM 645 N N . VAL A 1 79 ? -23.539 -0.639 21.796 1.00 82.69 79 VAL A N 1
ATOM 646 C CA . VAL A 1 79 ? -24.128 -0.951 20.488 1.00 82.69 79 VAL A CA 1
ATOM 647 C C . VAL A 1 79 ? -23.430 -0.169 19.376 1.00 82.69 79 VAL A C 1
ATOM 649 O O . VAL A 1 79 ? -23.126 -0.751 18.334 1.00 82.69 79 VAL A O 1
ATOM 652 N N . ASP A 1 80 ? -23.145 1.116 19.583 1.00 82.25 80 ASP A N 1
ATOM 653 C CA . ASP A 1 80 ? -22.399 1.949 18.632 1.00 82.25 80 ASP A CA 1
ATOM 654 C C . ASP A 1 80 ? -20.973 1.415 18.419 1.00 82.25 80 ASP A C 1
ATOM 656 O O . ASP A 1 80 ? -20.526 1.263 17.280 1.00 82.25 80 ASP A O 1
ATOM 660 N N . ASP A 1 81 ? -20.295 1.017 19.497 1.00 78.75 81 ASP A N 1
ATOM 661 C CA . ASP A 1 81 ? -18.976 0.388 19.439 1.00 78.75 81 ASP A CA 1
ATOM 662 C C . ASP A 1 81 ? -19.004 -0.909 18.624 1.00 78.75 81 ASP A C 1
ATOM 664 O O . ASP A 1 81 ? -18.141 -1.101 17.770 1.00 78.75 81 ASP A O 1
ATOM 668 N N . PHE A 1 82 ? -20.010 -1.776 18.803 1.00 78.69 82 PHE A N 1
ATOM 669 C CA . PHE A 1 82 ? -20.145 -2.985 17.983 1.00 78.69 82 PHE A CA 1
ATOM 670 C C . PHE A 1 82 ? -20.418 -2.681 16.507 1.00 78.69 82 PHE A C 1
ATOM 672 O O . PHE A 1 82 ? -19.885 -3.382 15.649 1.00 78.69 82 PHE A O 1
ATOM 679 N N . HIS A 1 83 ? -21.206 -1.654 16.181 1.00 78.62 83 HIS A N 1
ATOM 680 C CA . HIS A 1 83 ? -21.469 -1.284 14.785 1.00 78.62 83 HIS A CA 1
ATOM 681 C C . HIS A 1 83 ? -20.239 -0.688 14.100 1.00 78.62 83 HIS A C 1
ATOM 683 O O . HIS A 1 83 ? -19.958 -1.026 12.950 1.00 78.62 83 HIS A O 1
ATOM 689 N N . LYS A 1 84 ? -19.471 0.149 14.808 1.00 75.75 84 LYS A N 1
ATOM 690 C CA . LYS A 1 84 ? -18.161 0.619 14.333 1.00 75.75 84 LYS A CA 1
ATOM 691 C C . LYS A 1 84 ? -17.190 -0.547 14.187 1.00 75.75 84 LYS A C 1
ATOM 693 O O . LYS A 1 84 ? -16.474 -0.625 13.193 1.00 75.75 84 LYS A O 1
ATOM 698 N N . PHE A 1 85 ? -17.209 -1.479 15.141 1.00 71.69 85 PHE A N 1
ATOM 699 C CA . PHE A 1 85 ? -16.330 -2.640 15.137 1.00 71.69 85 PHE A CA 1
ATOM 700 C C . PHE A 1 85 ? -16.617 -3.589 13.959 1.00 71.69 85 PHE A C 1
ATOM 702 O O . PHE A 1 85 ? -15.711 -4.052 13.269 1.00 71.69 85 PHE A O 1
ATOM 709 N N . LEU A 1 86 ? -17.894 -3.870 13.702 1.00 71.81 86 LEU A N 1
ATOM 710 C CA . LEU A 1 86 ? -18.370 -4.778 12.652 1.00 71.81 86 LEU A CA 1
ATOM 711 C C . LEU A 1 86 ? -18.579 -4.061 11.306 1.00 71.81 86 LEU A C 1
ATOM 713 O O . LEU A 1 86 ? -19.357 -4.510 10.462 1.00 71.81 86 LEU A O 1
ATOM 717 N N . GLY A 1 87 ? -17.886 -2.940 11.104 1.00 71.62 87 GLY A N 1
ATOM 718 C CA . GLY A 1 87 ? -17.985 -2.120 9.908 1.00 71.62 87 GLY A CA 1
ATOM 719 C C . GLY A 1 87 ? -17.505 -2.816 8.621 1.00 71.62 87 GLY A C 1
ATOM 720 O O . GLY A 1 87 ? -16.958 -3.925 8.636 1.00 71.62 87 GLY A O 1
ATOM 721 N N . PRO A 1 88 ? -17.667 -2.149 7.464 1.00 69.50 88 PRO A N 1
ATOM 722 C CA . PRO A 1 88 ? -17.274 -2.690 6.159 1.00 69.50 88 PRO A CA 1
ATOM 723 C C . PRO A 1 88 ? -15.774 -3.009 6.055 1.00 69.50 88 PRO A C 1
ATOM 725 O O . PRO A 1 88 ? -15.374 -3.861 5.264 1.00 69.50 88 PRO A O 1
ATOM 728 N N . GLU A 1 89 ? -14.944 -2.374 6.875 1.00 65.88 89 GLU A N 1
ATOM 729 C CA . GLU A 1 89 ? -13.498 -2.593 6.931 1.00 65.88 89 GLU A CA 1
ATOM 730 C C . GLU A 1 89 ? -13.152 -4.002 7.419 1.00 65.88 89 GLU A C 1
ATOM 732 O O . GLU A 1 89 ? -12.312 -4.680 6.825 1.00 65.88 89 GLU A O 1
ATOM 737 N N . LEU A 1 90 ? -13.876 -4.506 8.425 1.00 67.69 90 LEU A N 1
ATOM 738 C CA . LEU A 1 90 ? -13.707 -5.877 8.896 1.00 67.69 90 LEU A CA 1
ATOM 739 C C . LEU A 1 90 ? -14.111 -6.880 7.801 1.00 67.69 90 LEU A C 1
ATOM 741 O O . LEU A 1 90 ? -13.439 -7.894 7.612 1.00 67.69 90 LEU A O 1
ATOM 745 N N . LYS A 1 91 ? -15.144 -6.579 7.001 1.00 71.44 91 LYS A N 1
ATOM 746 C CA . LYS A 1 91 ? -15.520 -7.413 5.843 1.00 71.44 91 LYS A CA 1
ATOM 747 C C . LYS A 1 91 ? -14.427 -7.441 4.776 1.00 71.44 91 LYS A C 1
ATOM 749 O O . LYS A 1 91 ? -14.131 -8.507 4.238 1.00 71.44 91 LYS A O 1
ATOM 754 N N . ALA A 1 92 ? -13.807 -6.297 4.491 1.00 69.19 92 ALA A N 1
ATOM 755 C CA . ALA A 1 92 ? -12.754 -6.186 3.485 1.00 69.19 92 ALA A CA 1
ATOM 756 C C . ALA A 1 92 ? -11.488 -6.976 3.861 1.00 69.19 92 ALA A C 1
ATOM 758 O O . ALA A 1 92 ? -10.861 -7.587 2.995 1.00 69.19 92 ALA A O 1
ATOM 759 N N . VAL A 1 93 ? -11.129 -6.991 5.147 1.00 65.38 93 VAL A N 1
ATOM 760 C CA . VAL A 1 93 ? -9.892 -7.623 5.634 1.00 65.38 93 VAL A CA 1
ATOM 761 C C . VAL A 1 93 ? -10.046 -9.128 5.833 1.00 65.38 93 VAL A C 1
ATOM 763 O O . VAL A 1 93 ? -9.123 -9.888 5.540 1.00 65.38 93 VAL A O 1
ATOM 766 N N . THR A 1 94 ? -11.212 -9.571 6.303 1.00 65.88 94 THR A N 1
ATOM 767 C CA . THR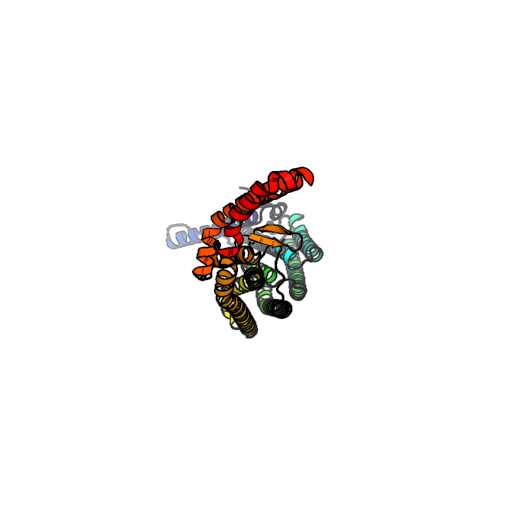 A 1 94 ? -11.454 -10.984 6.635 1.00 65.88 94 THR A CA 1
ATOM 768 C C . THR A 1 94 ? -12.021 -11.789 5.464 1.00 65.88 94 THR A C 1
ATOM 770 O O . THR A 1 94 ? -11.836 -13.004 5.410 1.00 65.88 94 THR A O 1
ATOM 773 N N . GLY A 1 95 ? -12.688 -11.134 4.505 1.00 67.00 95 GLY A N 1
ATOM 774 C CA . GLY A 1 95 ? -13.322 -11.787 3.356 1.00 67.00 95 GLY A CA 1
ATOM 775 C C . GLY A 1 95 ? -14.544 -12.650 3.704 1.00 67.00 95 GLY A C 1
ATOM 776 O O . GLY A 1 95 ? -15.119 -13.261 2.805 1.00 67.00 95 GLY A O 1
ATOM 777 N N . ASP A 1 96 ? -14.960 -12.694 4.975 1.00 70.94 96 ASP A N 1
ATOM 778 C CA . ASP A 1 96 ? -16.091 -13.482 5.473 1.00 70.94 96 ASP A CA 1
ATOM 779 C C . ASP A 1 96 ? -17.266 -12.566 5.846 1.00 70.94 96 ASP A C 1
ATOM 781 O O . ASP A 1 96 ? -17.487 -12.224 7.010 1.00 70.94 96 ASP A O 1
ATOM 785 N N . SER A 1 97 ? -18.031 -12.135 4.835 1.00 75.06 97 SER A N 1
ATOM 786 C CA . SER A 1 97 ? -19.218 -11.297 5.071 1.00 75.06 97 SER A CA 1
ATOM 787 C C . SER A 1 97 ? -20.287 -12.038 5.871 1.00 75.06 97 SER A C 1
ATOM 789 O O . SER A 1 97 ? -20.961 -11.417 6.683 1.00 75.06 97 SER A O 1
ATOM 791 N N . GLN A 1 98 ? -20.432 -13.354 5.677 1.00 78.06 98 GLN A N 1
ATOM 792 C CA . GLN A 1 98 ? -21.507 -14.132 6.297 1.00 78.06 98 GLN A CA 1
ATOM 793 C C . GLN A 1 98 ? -21.324 -14.247 7.811 1.00 78.06 98 GLN A C 1
ATOM 795 O O . GLN A 1 98 ? -22.288 -14.069 8.556 1.00 78.06 98 GLN A O 1
ATOM 800 N N . GLY A 1 99 ? -20.092 -14.497 8.271 1.00 75.88 99 GLY A N 1
ATOM 801 C CA . GLY A 1 99 ? -19.774 -14.505 9.697 1.00 75.88 99 GLY A CA 1
ATOM 802 C C . GLY A 1 99 ? -20.061 -13.157 10.362 1.00 75.88 99 GLY A C 1
ATOM 803 O O . GLY A 1 99 ? -20.670 -13.116 11.429 1.00 75.88 99 GLY A O 1
ATOM 804 N N . ILE A 1 100 ? -19.700 -12.052 9.705 1.00 78.00 100 ILE A N 1
ATOM 805 C CA . ILE A 1 100 ? -19.917 -10.693 10.225 1.00 78.00 100 ILE A CA 1
ATOM 806 C C . ILE A 1 100 ? -21.407 -10.344 10.258 1.00 78.00 100 ILE A C 1
ATOM 808 O O . ILE A 1 100 ? -21.893 -9.845 11.270 1.00 78.00 100 ILE A O 1
ATOM 812 N N . ASP A 1 101 ? -22.148 -10.661 9.195 1.00 81.94 101 ASP A N 1
ATOM 813 C CA . ASP A 1 101 ? -23.592 -10.415 9.119 1.00 81.94 101 ASP A CA 1
ATOM 814 C C . ASP A 1 101 ? -24.356 -11.181 10.213 1.00 81.94 101 ASP A C 1
ATOM 816 O O . ASP A 1 101 ? -25.287 -10.643 10.815 1.00 81.94 101 ASP A O 1
ATOM 820 N N . ALA A 1 102 ? -23.918 -12.400 10.548 1.00 83.31 102 ALA A N 1
ATOM 821 C CA . ALA A 1 102 ? -24.490 -13.172 11.650 1.00 83.31 102 ALA A CA 1
ATOM 822 C C . ALA A 1 102 ? -24.245 -12.524 13.027 1.00 83.31 102 ALA A C 1
ATOM 824 O O . ALA A 1 102 ? -25.129 -12.555 13.886 1.00 83.31 102 ALA A O 1
ATOM 825 N N . VAL A 1 103 ? -23.068 -11.923 13.248 1.00 81.38 103 VAL A N 1
ATOM 826 C CA . VAL A 1 103 ? -22.767 -11.206 14.500 1.00 81.38 103 VAL A CA 1
ATOM 827 C C . VAL A 1 103 ? -23.554 -9.894 14.576 1.00 81.38 103 VAL A C 1
ATOM 829 O O . VAL A 1 103 ? -24.130 -9.611 15.624 1.00 81.38 103 VAL A O 1
ATOM 832 N N . ILE A 1 104 ? -23.668 -9.141 13.475 1.00 83.88 104 ILE A N 1
ATOM 833 C CA . ILE A 1 104 ? -24.480 -7.911 13.405 1.00 83.88 104 ILE A CA 1
ATOM 834 C C . ILE A 1 104 ? -25.946 -8.209 13.730 1.00 83.88 104 ILE A C 1
ATOM 836 O O . ILE A 1 104 ? -26.549 -7.514 14.545 1.00 83.88 104 ILE A O 1
ATOM 840 N N . LEU A 1 105 ? -26.511 -9.280 13.162 1.00 85.56 105 LEU A N 1
ATOM 841 C CA . LEU A 1 105 ? -27.882 -9.696 13.469 1.00 85.56 105 LEU A CA 1
ATOM 842 C C . LEU A 1 105 ? -28.066 -9.975 14.968 1.00 85.56 105 LEU A C 1
ATOM 844 O O . LEU A 1 105 ? -29.104 -9.664 15.546 1.00 85.56 105 LEU A O 1
ATOM 848 N N . ARG A 1 106 ? -27.050 -10.539 15.623 1.00 84.00 106 ARG A N 1
ATOM 849 C CA . ARG A 1 106 ? -27.093 -10.835 17.057 1.00 84.00 106 ARG A CA 1
ATOM 850 C C . ARG A 1 106 ? -26.985 -9.576 17.922 1.00 84.00 106 ARG A C 1
ATOM 852 O O . ARG A 1 106 ? -27.614 -9.523 18.974 1.00 84.00 106 ARG A O 1
ATOM 859 N N . VAL A 1 107 ? -26.256 -8.557 17.459 1.00 85.19 107 VAL A N 1
ATOM 860 C CA . VAL A 1 107 ? -26.247 -7.214 18.070 1.00 85.19 107 VAL A CA 1
ATOM 861 C C . VAL A 1 107 ? -27.626 -6.559 17.950 1.00 85.19 107 VAL A C 1
ATOM 863 O O . VAL A 1 107 ? -28.100 -5.985 18.923 1.00 85.19 107 VAL A O 1
ATOM 866 N N . GLN A 1 108 ? -28.310 -6.700 16.810 1.00 83.81 108 GLN A N 1
ATOM 867 C CA . GLN A 1 108 ? -29.689 -6.212 16.653 1.00 83.81 108 GLN A CA 1
ATOM 868 C C . GLN A 1 108 ? -30.651 -6.928 17.616 1.00 83.81 108 GLN A C 1
ATOM 870 O O . GLN A 1 108 ? -31.379 -6.278 18.360 1.00 83.81 108 GLN A O 1
ATOM 875 N N . GLN A 1 109 ? -30.562 -8.259 17.713 1.00 85.75 109 GLN A N 1
ATOM 876 C CA . GLN A 1 109 ? -31.373 -9.062 18.644 1.00 85.75 109 GLN A CA 1
ATOM 877 C C . GLN A 1 109 ? -31.155 -8.716 20.125 1.00 85.75 109 GLN A C 1
ATOM 879 O O . GLN A 1 109 ? -32.040 -8.940 20.951 1.00 85.75 109 GLN A O 1
ATOM 884 N N . MET A 1 110 ? -29.982 -8.184 20.480 1.00 84.62 110 MET A N 1
ATOM 885 C CA . MET A 1 110 ? -29.681 -7.718 21.836 1.00 84.62 110 MET A CA 1
ATOM 886 C C . MET A 1 110 ? -30.465 -6.442 22.194 1.00 84.62 110 MET A C 1
ATOM 888 O O . MET A 1 110 ? -30.763 -6.212 23.367 1.00 84.62 110 MET A O 1
ATOM 892 N N . VAL A 1 111 ? -30.819 -5.628 21.195 1.00 84.19 111 VAL A N 1
ATOM 893 C CA . VAL A 1 111 ? -31.540 -4.356 21.358 1.00 84.19 111 VAL A CA 1
ATOM 894 C C . VAL A 1 111 ? -33.064 -4.554 21.366 1.00 84.19 111 VAL A C 1
ATOM 896 O O . VAL A 1 111 ? -33.767 -3.823 22.070 1.00 84.19 111 VAL A O 1
ATOM 899 N N . ASP A 1 112 ? -33.578 -5.597 20.698 1.00 84.00 112 ASP A N 1
ATOM 900 C CA . ASP A 1 112 ? -35.018 -5.911 20.611 1.00 84.00 112 ASP A CA 1
ATOM 901 C C . ASP A 1 112 ? -35.780 -5.873 21.957 1.00 84.00 112 ASP A C 1
ATOM 903 O O . ASP A 1 112 ? -36.892 -5.330 21.995 1.00 84.00 112 ASP A O 1
ATOM 907 N N . PRO A 1 113 ? -35.259 -6.420 23.081 1.00 81.62 113 PRO A N 1
ATOM 908 C CA . PRO A 1 113 ? -35.962 -6.400 24.366 1.00 81.62 113 PRO A CA 1
ATOM 909 C C . PRO A 1 113 ? -36.090 -4.999 24.975 1.00 81.62 113 PRO A C 1
ATOM 911 O O . PRO A 1 113 ? -36.963 -4.785 25.815 1.00 81.62 113 PRO A O 1
ATOM 914 N N . ILE A 1 114 ? -35.220 -4.066 24.577 1.00 80.06 114 ILE A N 1
ATOM 915 C CA . ILE A 1 114 ? -35.206 -2.683 25.062 1.00 80.06 114 ILE A CA 1
ATOM 916 C C . ILE A 1 114 ? -36.148 -1.822 24.211 1.00 80.06 114 ILE A C 1
ATOM 918 O O . ILE A 1 114 ? -36.921 -1.036 24.754 1.00 80.06 114 ILE A O 1
ATOM 922 N N . GLU A 1 115 ? -36.165 -2.014 22.890 1.00 78.69 115 GLU A N 1
ATOM 923 C CA . GLU A 1 115 ? -37.111 -1.315 22.007 1.00 78.69 115 GLU A CA 1
ATOM 924 C C . GLU A 1 115 ? -38.567 -1.739 22.259 1.00 78.69 115 GLU A C 1
ATOM 926 O O . GLU A 1 115 ? -39.481 -0.911 22.248 1.00 78.69 115 GLU A O 1
ATOM 931 N N . ASN A 1 116 ? -38.791 -3.020 22.572 1.00 80.38 116 ASN A N 1
ATOM 932 C CA . ASN A 1 116 ? -40.124 -3.593 22.780 1.00 80.38 116 ASN A CA 1
ATOM 933 C C . ASN A 1 116 ? -40.559 -3.657 24.255 1.00 80.38 116 ASN A C 1
ATOM 935 O O . ASN A 1 116 ? -41.342 -4.531 24.645 1.00 80.38 116 ASN A O 1
ATOM 939 N N . LEU A 1 117 ? -40.083 -2.722 25.085 1.00 81.12 117 LEU A N 1
ATOM 940 C CA . LEU A 1 117 ? -40.477 -2.619 26.492 1.00 81.12 117 LEU A CA 1
ATOM 941 C C . LEU A 1 117 ? -42.004 -2.488 26.650 1.00 81.12 117 LEU A C 1
ATOM 943 O O . LEU A 1 117 ? -42.656 -1.601 26.087 1.00 81.12 117 LEU A O 1
ATOM 947 N N . GLN A 1 118 ? -42.574 -3.375 27.468 1.00 78.81 118 GLN A N 1
ATOM 948 C CA . GLN A 1 118 ? -44.006 -3.402 27.803 1.00 78.81 118 GLN A CA 1
ATOM 949 C C . GLN A 1 118 ? -44.345 -2.565 29.049 1.00 78.81 118 GLN A C 1
ATOM 951 O O . GLN A 1 118 ? -45.506 -2.469 29.435 1.00 78.81 118 GLN A O 1
ATOM 956 N N . PHE A 1 119 ? -43.337 -1.969 29.685 1.00 80.12 119 PHE A N 1
ATOM 957 C CA . PHE A 1 119 ? -43.450 -1.181 30.910 1.00 80.12 119 PHE A CA 1
ATOM 958 C C . PHE A 1 119 ? -42.597 0.090 30.816 1.00 80.12 119 PHE A C 1
ATOM 960 O O . PHE A 1 119 ? -41.703 0.180 29.972 1.00 80.12 119 PHE A O 1
ATOM 967 N N . ASP A 1 120 ? -42.865 1.067 31.683 1.00 77.94 120 ASP A N 1
ATOM 968 C CA . ASP A 1 120 ? -42.043 2.274 31.795 1.00 77.94 120 ASP A CA 1
ATOM 969 C C . ASP A 1 120 ? -40.816 2.003 32.682 1.00 77.94 120 ASP A C 1
ATOM 971 O O . ASP A 1 120 ? -40.941 1.725 33.878 1.00 77.94 120 ASP A O 1
ATOM 975 N N . ALA A 1 121 ? -39.621 2.084 32.094 1.00 78.12 121 ALA A N 1
ATOM 976 C CA . ALA A 1 121 ? -38.353 1.865 32.788 1.00 78.12 121 ALA A CA 1
ATOM 977 C C . ALA A 1 121 ? -38.088 2.905 33.894 1.00 78.12 121 ALA A C 1
ATOM 979 O O . ALA A 1 121 ? -37.417 2.597 34.884 1.00 78.12 121 ALA A O 1
ATOM 980 N N . PHE A 1 122 ? -38.644 4.116 33.767 1.00 78.81 122 PHE A N 1
ATOM 981 C CA . PHE A 1 122 ? -38.456 5.205 34.726 1.00 78.81 122 PHE A CA 1
ATOM 982 C C . PHE A 1 122 ? -39.377 5.101 35.953 1.00 78.81 122 PHE A C 1
ATOM 984 O O . PHE A 1 122 ? -39.189 5.822 36.942 1.00 78.81 122 PHE A O 1
ATOM 991 N N . GLU A 1 123 ? -40.339 4.173 35.949 1.00 81.12 123 GLU A N 1
ATOM 992 C CA . GLU A 1 123 ? -41.163 3.869 37.114 1.00 81.12 123 GLU A CA 1
ATOM 993 C C . GLU A 1 123 ? -40.465 2.895 38.076 1.00 81.12 123 GLU A C 1
ATOM 995 O O . GLU A 1 123 ? -40.203 1.732 37.769 1.00 81.12 123 GLU A O 1
ATOM 1000 N N . LYS A 1 124 ? -40.268 3.330 39.328 1.00 78.19 124 LYS A N 1
ATOM 1001 C CA . LYS A 1 124 ? -39.606 2.535 40.383 1.00 78.19 124 LYS A CA 1
ATOM 1002 C C . LYS A 1 124 ? -40.289 1.186 40.667 1.00 78.19 124 LYS A C 1
ATOM 1004 O O . LYS A 1 124 ? -39.636 0.249 41.124 1.00 78.19 124 LYS A O 1
ATOM 1009 N N . LYS A 1 125 ? -41.591 1.055 40.383 1.00 77.38 125 LYS A N 1
ATOM 1010 C CA . LYS A 1 125 ? -42.353 -0.200 40.545 1.00 77.38 125 LYS A CA 1
ATOM 1011 C C . LYS A 1 125 ? -41.782 -1.348 39.706 1.00 77.38 125 LYS A C 1
ATOM 1013 O O . LYS A 1 125 ? -41.877 -2.498 40.122 1.00 77.38 125 LYS A O 1
ATOM 1018 N N . PHE A 1 126 ? -41.150 -1.035 38.577 1.00 81.44 126 PHE A N 1
ATOM 1019 C CA . PHE A 1 126 ? -40.607 -2.018 37.643 1.00 81.44 126 PHE A CA 1
ATOM 1020 C C . PHE A 1 126 ? -39.093 -2.232 37.794 1.00 81.44 126 PHE A C 1
ATOM 1022 O O . PHE A 1 126 ? -38.475 -2.835 36.922 1.00 81.44 126 PHE A O 1
ATOM 1029 N N . THR A 1 127 ? -38.490 -1.826 38.922 1.00 81.00 127 THR A N 1
ATOM 1030 C CA . THR A 1 127 ? -37.034 -1.949 39.160 1.00 81.00 127 THR A CA 1
ATOM 1031 C C . THR A 1 127 ? -36.517 -3.379 38.935 1.00 81.00 127 THR A C 1
ATOM 1033 O O . THR A 1 127 ? -35.505 -3.566 38.267 1.00 81.00 127 THR A O 1
ATOM 1036 N N . MET A 1 128 ? -37.219 -4.405 39.439 1.00 82.56 128 MET A N 1
ATOM 1037 C CA . MET A 1 128 ? -36.823 -5.809 39.224 1.00 82.56 128 MET A CA 1
ATOM 1038 C C . MET A 1 128 ? -36.889 -6.227 37.749 1.00 82.56 128 MET A C 1
ATOM 1040 O O . MET A 1 128 ? -36.050 -6.997 37.291 1.00 82.56 128 MET A O 1
ATOM 1044 N N . GLN A 1 129 ? -37.872 -5.722 37.001 1.00 84.56 129 GLN A N 1
ATOM 1045 C CA . GLN A 1 129 ? -38.021 -6.035 35.579 1.00 84.56 129 GLN A CA 1
ATOM 1046 C C . GLN A 1 129 ? -36.918 -5.356 34.758 1.00 84.56 129 GLN A C 1
ATOM 1048 O O . GLN A 1 129 ? -36.314 -6.007 33.909 1.00 84.56 129 GLN A O 1
ATOM 1053 N N . TRP A 1 130 ? -36.583 -4.096 35.070 1.00 85.75 130 TRP A N 1
ATOM 1054 C CA . TRP A 1 130 ? -35.449 -3.391 34.463 1.00 85.75 130 TRP A CA 1
ATOM 1055 C C . TRP A 1 130 ? -34.117 -4.096 34.733 1.00 85.75 130 TRP A C 1
ATOM 1057 O O . TRP A 1 130 ? -33.348 -4.331 33.805 1.00 85.75 130 TRP A O 1
ATOM 1067 N N . GLN A 1 131 ? -33.863 -4.504 35.981 1.00 84.94 131 GLN A N 1
ATOM 1068 C CA . GLN A 1 131 ? -32.654 -5.257 36.330 1.00 84.94 131 GLN A CA 1
ATOM 1069 C C . GLN A 1 131 ? -32.544 -6.568 35.542 1.00 84.94 131 GLN A C 1
ATOM 1071 O O . GLN A 1 131 ? -31.450 -6.921 35.111 1.00 84.94 131 GLN A O 1
ATOM 1076 N N . GLY A 1 132 ? -33.663 -7.260 35.299 1.00 86.81 132 GLY A N 1
ATOM 1077 C CA . GLY A 1 132 ? -33.693 -8.444 34.438 1.00 86.81 132 GLY A CA 1
ATOM 1078 C C . GLY A 1 132 ? -33.312 -8.141 32.984 1.00 86.81 132 GLY A C 1
ATOM 1079 O O . GLY A 1 132 ? -32.528 -8.882 32.393 1.00 86.81 132 GLY A O 1
ATOM 1080 N N . VAL A 1 133 ? -33.811 -7.034 32.420 1.00 86.69 133 VAL A N 1
ATOM 1081 C CA . VAL A 1 133 ? -33.452 -6.583 31.061 1.00 86.69 133 VAL A CA 1
ATOM 1082 C C . VAL A 1 133 ? -31.972 -6.198 30.984 1.00 86.69 133 VAL A C 1
ATOM 1084 O O . VAL A 1 133 ? -31.278 -6.657 30.080 1.00 86.69 133 VAL A O 1
ATOM 1087 N N . ASN A 1 134 ? -31.461 -5.438 31.956 1.00 85.62 134 ASN A N 1
ATOM 1088 C CA . ASN A 1 134 ? -30.053 -5.037 32.002 1.00 85.62 134 ASN A CA 1
ATOM 1089 C C . ASN A 1 134 ? -29.111 -6.249 32.182 1.00 85.62 134 ASN A C 1
ATOM 1091 O O . ASN A 1 134 ? -28.090 -6.368 31.503 1.00 85.62 134 ASN A O 1
ATOM 1095 N N . ALA A 1 135 ? -29.483 -7.215 33.029 1.00 87.31 135 ALA A N 1
ATOM 1096 C CA . ALA A 1 135 ? -28.722 -8.454 33.205 1.00 87.31 135 ALA A CA 1
ATOM 1097 C C . ALA A 1 135 ? -28.701 -9.308 31.927 1.00 87.31 135 ALA A C 1
ATOM 1099 O O . ALA A 1 135 ? -27.658 -9.863 31.567 1.00 87.31 135 ALA A O 1
ATOM 1100 N N . LYS A 1 136 ? -29.830 -9.382 31.208 1.00 88.31 136 LYS A N 1
ATOM 1101 C CA . LYS A 1 136 ? -29.899 -10.054 29.907 1.00 88.31 136 LYS A CA 1
ATOM 1102 C C . LYS A 1 136 ? -29.004 -9.359 28.880 1.00 88.31 136 LYS A C 1
ATOM 1104 O O . LYS A 1 136 ? -28.184 -10.034 28.269 1.00 88.31 136 LYS A O 1
ATOM 1109 N N . PHE A 1 137 ? -29.087 -8.033 28.765 1.00 88.38 137 PHE A N 1
ATOM 1110 C CA . PHE A 1 137 ? -28.218 -7.247 27.884 1.00 88.38 137 PHE A CA 1
ATOM 1111 C C . PHE A 1 137 ? -26.734 -7.480 28.195 1.00 88.38 137 PHE A C 1
ATOM 1113 O O . PHE A 1 137 ? -25.941 -7.721 27.294 1.00 88.38 137 PHE A O 1
ATOM 1120 N N . THR A 1 138 ? -26.360 -7.487 29.477 1.00 85.56 138 THR A N 1
ATOM 1121 C CA . THR A 1 138 ? -24.980 -7.765 29.907 1.00 85.56 138 THR A CA 1
ATOM 1122 C C . THR A 1 138 ? -24.535 -9.180 29.513 1.00 85.56 138 THR A C 1
ATOM 1124 O O . THR A 1 138 ? -23.427 -9.363 29.013 1.00 85.56 138 THR A O 1
ATOM 1127 N N . THR A 1 139 ? -25.407 -10.181 29.661 1.00 88.88 139 THR A N 1
ATOM 1128 C CA . THR A 1 139 ? -25.117 -11.571 29.263 1.00 88.88 139 THR A CA 1
ATOM 1129 C C . THR A 1 139 ? -24.960 -11.706 27.743 1.00 88.88 139 THR A C 1
ATOM 1131 O O . THR A 1 139 ? -24.043 -12.380 27.262 1.00 88.88 139 THR A O 1
ATOM 1134 N N . ASP A 1 140 ? -25.836 -11.049 26.980 1.00 87.19 140 ASP A N 1
ATOM 1135 C CA . ASP A 1 140 ? -25.794 -11.025 25.518 1.00 87.19 140 ASP A CA 1
ATOM 1136 C C . ASP A 1 140 ? -24.533 -10.296 25.024 1.00 87.19 140 ASP A C 1
ATOM 1138 O O . ASP A 1 140 ? -23.826 -10.828 24.164 1.00 87.19 140 ASP A O 1
ATOM 1142 N N . LYS A 1 141 ? -24.169 -9.165 25.648 1.00 85.62 141 LYS A N 1
ATOM 1143 C CA . LYS A 1 141 ? -22.906 -8.447 25.421 1.00 85.62 141 LYS A CA 1
ATOM 1144 C C . LYS A 1 141 ? -21.708 -9.375 25.597 1.00 85.62 141 LYS A C 1
ATOM 1146 O O . LYS A 1 141 ? -20.914 -9.513 24.672 1.00 85.62 141 LYS A O 1
ATOM 1151 N N . GLU A 1 142 ? -21.584 -10.052 26.738 1.00 85.81 142 GLU A N 1
ATOM 1152 C CA . GLU A 1 142 ? -20.473 -10.982 26.985 1.00 85.81 142 GLU A CA 1
ATOM 1153 C C . GLU A 1 142 ? -20.429 -12.123 25.958 1.00 85.81 142 GLU A C 1
ATOM 1155 O O . GLU A 1 142 ? -19.354 -12.567 25.544 1.00 85.81 142 GLU A O 1
ATOM 1160 N N . SER A 1 143 ? -21.592 -12.619 25.527 1.00 87.44 143 SER A N 1
ATOM 1161 C CA . SER A 1 143 ? -21.662 -13.634 24.477 1.00 87.44 143 SER A CA 1
ATOM 1162 C C . SER A 1 143 ? -21.169 -13.106 23.133 1.00 87.44 143 SER A C 1
ATOM 1164 O O . SER A 1 143 ? -20.446 -13.827 22.443 1.00 87.44 143 SER A O 1
ATOM 1166 N N . ILE A 1 144 ? -21.559 -11.891 22.747 1.00 84.25 144 ILE A N 1
ATOM 1167 C CA . ILE A 1 144 ? -21.130 -11.262 21.495 1.00 84.25 144 ILE A CA 1
ATOM 1168 C C . ILE A 1 144 ? -19.634 -10.953 21.561 1.00 84.25 144 ILE A C 1
ATOM 1170 O O . ILE A 1 144 ? -18.919 -11.306 20.632 1.00 84.25 144 ILE A O 1
ATOM 1174 N N . GLU A 1 145 ? -19.116 -10.423 22.673 1.00 82.50 145 GLU A N 1
ATOM 1175 C CA . GLU A 1 145 ? -17.676 -10.192 22.851 1.00 82.50 145 GLU A CA 1
ATOM 1176 C C . GLU A 1 145 ? -16.857 -11.481 22.682 1.00 82.50 145 GLU A C 1
ATOM 1178 O O . GLU A 1 145 ? -15.824 -11.467 22.011 1.00 82.50 145 GLU A O 1
ATOM 1183 N N . ARG A 1 146 ? -17.321 -12.615 23.231 1.00 83.88 146 ARG A N 1
ATOM 1184 C CA . ARG A 1 146 ? -16.666 -13.923 23.033 1.00 83.88 146 ARG A CA 1
ATOM 1185 C C . ARG A 1 146 ? -16.683 -14.374 21.573 1.00 83.88 146 ARG A C 1
ATOM 1187 O O . ARG A 1 146 ? -15.675 -14.892 21.092 1.00 83.88 146 ARG A O 1
ATOM 1194 N N . LEU A 1 147 ? -17.805 -14.193 20.876 1.00 81.69 147 LEU A N 1
ATOM 1195 C CA . LEU A 1 147 ? -17.926 -14.532 19.454 1.00 81.69 147 LEU A CA 1
ATOM 1196 C C . LEU A 1 147 ? -17.016 -13.652 18.599 1.00 81.69 147 LEU A C 1
ATOM 1198 O O . LEU A 1 147 ? -16.259 -14.173 17.785 1.00 81.69 147 LEU A O 1
ATOM 1202 N N . THR A 1 148 ? -17.032 -12.341 18.834 1.00 78.38 148 THR A N 1
ATOM 1203 C CA . THR A 1 148 ? -16.172 -11.369 18.158 1.00 78.38 148 THR A CA 1
ATOM 1204 C C . THR A 1 148 ? -14.698 -11.689 18.401 1.00 78.38 148 THR A C 1
ATOM 1206 O O . THR A 1 148 ? -13.923 -11.738 17.453 1.00 78.38 148 THR A O 1
ATOM 1209 N N . ARG A 1 149 ? -14.310 -12.033 19.637 1.00 79.44 149 ARG A N 1
ATOM 1210 C CA . ARG A 1 149 ? -12.961 -12.514 19.983 1.00 79.44 149 ARG A CA 1
ATOM 1211 C C . ARG A 1 149 ? -12.542 -13.731 19.158 1.00 79.44 149 ARG A C 1
ATOM 1213 O O . ARG A 1 149 ? -11.470 -13.709 18.556 1.00 79.44 149 ARG A O 1
ATOM 1220 N N . ALA A 1 150 ? -13.380 -14.765 19.107 1.00 81.75 150 ALA A N 1
ATOM 1221 C CA . ALA A 1 150 ? -13.097 -15.972 18.331 1.00 81.75 150 ALA A CA 1
ATOM 1222 C C . ALA A 1 150 ? -13.046 -15.687 16.818 1.00 81.75 150 ALA A C 1
ATOM 1224 O O . ALA A 1 150 ? -12.230 -16.263 16.094 1.00 81.75 150 ALA A O 1
ATOM 1225 N N . PHE A 1 151 ? -13.892 -14.773 16.341 1.00 77.75 151 PHE A N 1
ATOM 1226 C CA . PHE A 1 151 ? -13.919 -14.342 14.950 1.00 77.75 151 PHE A CA 1
ATOM 1227 C C . PHE A 1 151 ? -12.640 -13.592 14.557 1.00 77.75 151 PHE A C 1
ATOM 1229 O O . PHE A 1 151 ? -12.052 -13.913 13.523 1.00 77.75 151 PHE A O 1
ATOM 1236 N N . ILE A 1 152 ? -12.166 -12.659 15.393 1.00 76.06 152 ILE A N 1
ATOM 1237 C CA . ILE A 1 152 ? -10.875 -11.977 15.217 1.00 76.06 152 ILE A CA 1
ATOM 1238 C C . ILE A 1 152 ? -9.754 -13.022 15.154 1.00 76.06 152 ILE A C 1
ATOM 1240 O O . ILE A 1 152 ? -8.995 -13.039 14.190 1.00 76.06 152 ILE A O 1
ATOM 1244 N N . ASP A 1 153 ? -9.689 -13.955 16.108 1.00 79.06 153 ASP A N 1
ATOM 1245 C CA . ASP A 1 153 ? -8.648 -14.993 16.137 1.00 79.06 153 ASP A CA 1
ATOM 1246 C C . ASP A 1 153 ? -8.621 -15.853 14.863 1.00 79.06 153 ASP A C 1
ATOM 1248 O O . ASP A 1 153 ? -7.552 -16.165 14.336 1.00 79.06 153 ASP A O 1
ATOM 1252 N N . SER A 1 154 ? -9.791 -16.251 14.359 1.00 79.19 154 SER A N 1
ATOM 1253 C CA . SER A 1 154 ? -9.907 -17.024 13.118 1.00 79.19 154 SER A CA 1
ATOM 1254 C C . SER A 1 154 ? -9.523 -16.197 11.890 1.00 79.19 154 SER A C 1
ATOM 1256 O O . SER A 1 154 ? -8.865 -16.698 10.976 1.00 79.19 154 SER A O 1
ATOM 1258 N N . SER A 1 155 ? -9.919 -14.928 11.867 1.00 74.62 155 SER A N 1
ATOM 1259 C CA . SER A 1 155 ? -9.684 -14.033 10.738 1.00 74.62 155 SER A CA 1
ATOM 1260 C C . SER A 1 155 ? -8.217 -13.640 10.602 1.00 74.62 155 SER A C 1
ATOM 1262 O O . SER A 1 155 ? -7.681 -13.668 9.496 1.00 74.62 155 SER A O 1
ATOM 1264 N N . PHE A 1 156 ? -7.539 -13.369 11.722 1.00 73.31 156 PHE A N 1
ATOM 1265 C CA . PHE A 1 156 ? -6.112 -13.041 11.738 1.00 73.31 156 PHE A CA 1
ATOM 1266 C C . PHE A 1 156 ? -5.235 -14.215 11.259 1.00 73.31 156 PHE A C 1
ATOM 1268 O O . PHE A 1 156 ? -4.230 -14.014 10.583 1.00 73.31 156 PHE A O 1
ATOM 1275 N N . LYS A 1 157 ? -5.673 -15.465 11.471 1.00 75.06 157 LYS A N 1
ATOM 1276 C CA . LYS A 1 157 ? -5.008 -16.657 10.908 1.00 75.06 157 LYS A CA 1
ATOM 1277 C C . LYS A 1 157 ? -5.157 -16.801 9.391 1.00 75.06 157 LYS A C 1
ATOM 1279 O O . LYS A 1 157 ? -4.371 -17.512 8.771 1.00 75.06 157 LYS A O 1
ATOM 1284 N N . LYS A 1 158 ? -6.174 -16.176 8.792 1.00 73.44 158 LYS A N 1
ATOM 1285 C CA . LYS A 1 158 ? -6.479 -16.250 7.352 1.00 73.44 158 LYS A CA 1
ATOM 1286 C C . LYS A 1 158 ? -6.107 -14.968 6.602 1.00 73.44 158 LYS A C 1
ATOM 1288 O O . LYS A 1 158 ? -6.561 -14.775 5.475 1.00 73.44 158 LYS A O 1
ATOM 1293 N N . LEU A 1 159 ? -5.313 -14.084 7.210 1.00 69.94 159 LEU A N 1
ATOM 1294 C CA . LEU A 1 159 ? -4.990 -12.788 6.620 1.00 69.94 159 LEU A CA 1
ATOM 1295 C C . LEU A 1 159 ? -4.354 -12.938 5.245 1.00 69.94 159 LEU A C 1
ATOM 1297 O O . LEU A 1 159 ? -3.329 -13.592 5.065 1.00 69.94 159 LEU A O 1
ATOM 1301 N N . ARG A 1 160 ? -4.962 -12.263 4.271 1.00 71.69 160 ARG A N 1
ATOM 1302 C CA . ARG A 1 160 ? -4.445 -12.191 2.906 1.00 71.69 160 ARG A CA 1
ATOM 1303 C C . ARG A 1 160 ? -3.374 -11.112 2.749 1.00 71.69 160 ARG A C 1
ATOM 1305 O O . ARG A 1 160 ? -2.519 -11.245 1.879 1.00 71.69 160 ARG A O 1
ATOM 1312 N N . SER A 1 161 ? -3.452 -10.043 3.544 1.00 79.25 161 SER A N 1
ATOM 1313 C CA . SER A 1 161 ? -2.548 -8.897 3.457 1.00 79.25 161 SER A CA 1
ATOM 1314 C C . SER A 1 161 ? -2.278 -8.265 4.821 1.00 79.25 161 SER A C 1
ATOM 1316 O O . SER A 1 161 ? -3.217 -7.976 5.565 1.00 79.25 161 SER A O 1
ATOM 1318 N N . ALA A 1 162 ? -1.006 -7.992 5.108 1.00 82.06 162 ALA A N 1
ATOM 1319 C CA . ALA A 1 162 ? -0.576 -7.279 6.307 1.00 82.06 162 ALA A CA 1
ATOM 1320 C C . ALA A 1 162 ? -1.020 -5.804 6.315 1.00 82.06 162 ALA A C 1
ATOM 1322 O O . ALA A 1 162 ? -1.297 -5.256 7.378 1.00 82.06 162 ALA A O 1
ATOM 1323 N N . GLU A 1 163 ? -1.141 -5.164 5.144 1.00 81.12 163 GLU A N 1
ATOM 1324 C CA . GLU A 1 163 ? -1.582 -3.764 5.037 1.00 81.12 163 GLU A CA 1
ATOM 1325 C C . GLU A 1 163 ? -3.029 -3.597 5.519 1.00 81.12 163 GLU A C 1
ATOM 1327 O O . GLU A 1 163 ? -3.301 -2.734 6.350 1.00 81.12 163 GLU A O 1
ATOM 1332 N N . GLY A 1 164 ? -3.938 -4.459 5.054 1.00 76.88 164 GLY A N 1
ATOM 1333 C CA . GLY A 1 164 ? -5.338 -4.431 5.485 1.00 76.88 164 GLY A CA 1
ATOM 1334 C C . GLY A 1 164 ? -5.507 -4.803 6.960 1.00 76.88 164 GLY A C 1
ATOM 1335 O O . GLY A 1 164 ? -6.284 -4.173 7.670 1.00 76.88 164 GLY A O 1
ATOM 1336 N N . ALA A 1 165 ? -4.740 -5.785 7.447 1.00 78.50 165 ALA A N 1
ATOM 1337 C CA . ALA A 1 165 ? -4.755 -6.166 8.860 1.00 78.50 165 ALA A CA 1
ATOM 1338 C C . ALA A 1 165 ? -4.325 -5.016 9.783 1.00 78.50 165 ALA A C 1
ATOM 1340 O O . ALA A 1 165 ? -4.880 -4.838 10.865 1.00 78.50 165 ALA A O 1
ATOM 1341 N N . PHE A 1 166 ? -3.345 -4.227 9.342 1.00 77.31 166 PHE A N 1
ATOM 1342 C CA . PHE A 1 166 ? -2.866 -3.073 10.085 1.00 77.31 166 PHE A CA 1
ATOM 1343 C C . PHE A 1 166 ? -3.867 -1.911 10.089 1.00 77.31 166 PHE A C 1
ATOM 1345 O O . PHE A 1 166 ? -4.098 -1.328 11.145 1.00 77.31 166 PHE A O 1
ATOM 1352 N N . GLU A 1 167 ? -4.495 -1.592 8.950 1.00 76.50 167 GLU A N 1
ATOM 1353 C CA . GLU A 1 167 ? -5.560 -0.572 8.902 1.00 76.50 167 GLU A CA 1
ATOM 1354 C C . GLU A 1 167 ? -6.710 -0.930 9.852 1.00 76.50 167 GLU A C 1
ATOM 1356 O O . GLU A 1 167 ? -7.151 -0.093 10.637 1.00 76.50 167 GLU A O 1
ATOM 1361 N N . LEU A 1 168 ? -7.112 -2.202 9.864 1.00 74.06 168 LEU A N 1
ATOM 1362 C CA . LEU A 1 168 ? -8.116 -2.712 10.791 1.00 74.06 168 LEU A CA 1
ATOM 1363 C C . LEU A 1 168 ? -7.726 -2.467 12.258 1.00 74.06 168 LEU A C 1
ATOM 1365 O O . LEU A 1 168 ? -8.533 -1.971 13.042 1.00 74.06 168 LEU A O 1
ATOM 1369 N N . LEU A 1 169 ? -6.478 -2.772 12.623 1.00 75.38 169 LEU A N 1
ATOM 1370 C CA . LEU A 1 169 ? -5.969 -2.547 13.975 1.00 75.38 169 LEU A CA 1
ATOM 1371 C C . LEU A 1 169 ? -5.969 -1.057 14.348 1.00 75.38 169 LEU A C 1
ATOM 1373 O O . LEU A 1 169 ? -6.356 -0.709 15.463 1.00 75.38 169 LEU A O 1
ATOM 1377 N N . GLN A 1 170 ? -5.589 -0.165 13.427 1.00 74.31 170 GLN A N 1
ATOM 1378 C CA . GLN A 1 170 ? -5.630 1.280 13.677 1.00 74.31 170 GLN A CA 1
ATOM 1379 C C . GLN A 1 170 ? -7.054 1.794 13.895 1.00 74.31 170 GLN A C 1
ATOM 1381 O O . GLN A 1 170 ? -7.295 2.562 14.831 1.00 74.31 170 GLN A O 1
ATOM 1386 N N . ASN A 1 171 ? -8.006 1.339 13.081 1.00 70.25 171 ASN A N 1
ATOM 1387 C CA . ASN A 1 171 ? -9.406 1.726 13.221 1.00 70.25 171 ASN A CA 1
ATOM 1388 C C . ASN A 1 171 ? -9.963 1.258 14.566 1.00 70.25 171 ASN A C 1
ATOM 1390 O O . ASN A 1 171 ? -10.650 2.015 15.249 1.00 70.25 171 ASN A O 1
ATOM 1394 N N . PHE A 1 172 ? -9.565 0.079 15.032 1.00 68.06 172 PHE A N 1
ATOM 1395 C CA . PHE A 1 172 ? -9.950 -0.405 16.352 1.00 68.06 172 PHE A CA 1
ATOM 1396 C C . PHE A 1 172 ? -9.260 0.310 17.512 1.00 68.06 172 PHE A C 1
ATOM 1398 O O . PHE A 1 172 ? -9.905 0.532 18.533 1.00 68.06 172 PHE A O 1
ATOM 1405 N N . LYS A 1 173 ? -8.009 0.756 17.357 1.00 66.31 173 LYS A N 1
ATOM 1406 C CA . LYS A 1 173 ? -7.351 1.629 18.344 1.00 66.31 173 LYS A CA 1
ATOM 1407 C C . LYS A 1 173 ? -8.072 2.976 18.484 1.00 66.31 173 LYS A C 1
ATOM 1409 O O . LYS A 1 173 ? -8.089 3.551 19.569 1.00 66.31 173 LYS A O 1
ATOM 1414 N N . SER A 1 174 ? -8.673 3.477 17.401 1.00 61.88 174 SER A N 1
ATOM 1415 C CA . SER A 1 174 ? -9.451 4.724 17.418 1.00 61.88 174 SER A CA 1
ATOM 1416 C C . SER A 1 174 ? -10.779 4.604 18.181 1.00 61.88 174 SER A C 1
ATOM 1418 O O . SER A 1 174 ? -11.266 5.591 18.740 1.00 61.88 174 SER A O 1
ATOM 1420 N N . ILE A 1 175 ? -11.342 3.393 18.261 1.00 62.41 175 ILE A N 1
ATOM 1421 C CA . ILE A 1 175 ? -12.495 3.100 19.110 1.00 62.41 175 ILE A CA 1
ATOM 1422 C C . ILE A 1 175 ? -11.967 3.041 20.546 1.00 62.41 175 ILE A C 1
ATOM 1424 O O . ILE A 1 175 ? -11.188 2.156 20.894 1.00 62.41 175 ILE A O 1
ATOM 1428 N N . LYS A 1 176 ? -12.361 4.009 21.384 1.00 51.03 176 LYS A N 1
ATOM 1429 C CA . LYS A 1 176 ? -11.955 4.142 22.797 1.00 51.03 176 LYS A CA 1
ATOM 1430 C C . LYS A 1 176 ? -12.537 3.027 23.680 1.00 51.03 176 LYS A C 1
ATOM 1432 O O . LYS A 1 176 ? -13.224 3.287 24.660 1.00 51.03 176 LYS A O 1
ATOM 1437 N N . SER A 1 177 ? -12.261 1.774 23.349 1.00 52.16 177 SER A N 1
ATOM 1438 C CA . SER A 1 177 ? -12.606 0.638 24.186 1.00 52.16 177 SER A CA 1
ATOM 1439 C C . SER A 1 177 ? -11.454 0.372 25.156 1.00 52.16 177 SER A C 1
ATOM 1441 O O . SER A 1 177 ? -10.407 -0.161 24.777 1.00 52.16 177 SER A O 1
ATOM 1443 N N . GLU A 1 178 ? -11.654 0.698 26.436 1.00 48.66 178 GLU A N 1
ATOM 1444 C CA . GLU A 1 178 ? -10.831 0.232 27.568 1.00 48.66 178 GLU A CA 1
ATOM 1445 C C . GLU A 1 178 ? -11.096 -1.263 27.874 1.00 48.66 178 GLU A C 1
ATOM 1447 O O . GLU A 1 178 ? -11.285 -1.686 29.015 1.00 48.66 178 GLU A O 1
ATOM 1452 N N . GLY A 1 179 ? -11.169 -2.089 26.827 1.00 56.50 179 GLY A N 1
ATOM 1453 C CA . GLY A 1 179 ? -11.686 -3.453 26.883 1.00 56.50 179 GLY A CA 1
ATOM 1454 C C . GLY A 1 179 ? -10.635 -4.550 26.715 1.00 56.50 179 GLY A C 1
ATOM 1455 O O . GLY A 1 179 ? -9.520 -4.347 26.231 1.00 56.50 179 GLY A O 1
ATOM 1456 N N . ALA A 1 180 ? -11.027 -5.779 27.060 1.00 60.72 180 ALA A N 1
ATOM 1457 C CA . ALA A 1 180 ? -10.238 -6.988 26.812 1.00 60.72 180 ALA A CA 1
ATOM 1458 C C . ALA A 1 180 ? -9.986 -7.256 25.311 1.00 60.72 180 ALA A C 1
ATOM 1460 O O . ALA A 1 180 ? -9.036 -7.956 24.971 1.00 60.72 180 ALA A O 1
ATOM 1461 N N . ILE A 1 181 ? -10.813 -6.689 24.423 1.00 64.12 181 ILE A N 1
ATOM 1462 C CA . ILE A 1 181 ? -10.665 -6.786 22.962 1.00 64.12 181 ILE A CA 1
ATOM 1463 C C . ILE A 1 181 ? -9.431 -6.008 22.484 1.00 64.12 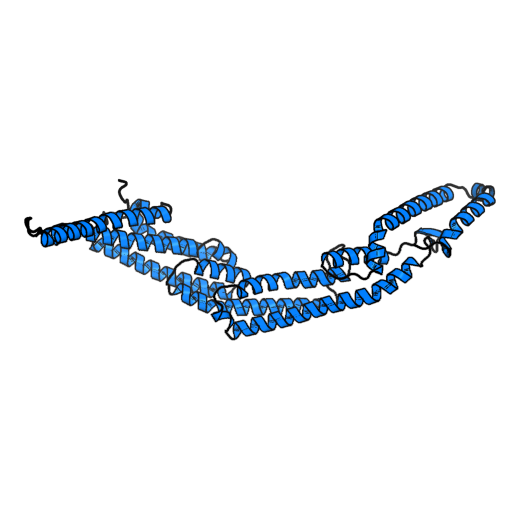181 ILE A C 1
ATOM 1465 O O . ILE A 1 181 ? -8.684 -6.524 21.663 1.00 64.12 181 ILE A O 1
ATOM 1469 N N . ASN A 1 182 ? -9.163 -4.821 23.041 1.00 66.44 182 ASN A N 1
ATOM 1470 C CA . ASN A 1 182 ? -7.998 -4.013 22.667 1.00 66.44 182 ASN A CA 1
ATOM 1471 C C . ASN A 1 182 ? -6.684 -4.722 23.046 1.00 66.44 182 ASN A C 1
ATOM 1473 O O . ASN A 1 182 ? -5.781 -4.849 22.227 1.00 66.44 182 ASN A O 1
ATOM 1477 N N . ARG A 1 183 ? -6.619 -5.319 24.246 1.00 69.94 183 ARG A N 1
ATOM 1478 C CA . ARG A 1 183 ? -5.481 -6.168 24.652 1.00 69.94 183 ARG A CA 1
ATOM 1479 C C . ARG A 1 183 ? -5.267 -7.353 23.710 1.00 69.94 183 ARG A C 1
ATOM 1481 O O . ARG A 1 183 ? -4.162 -7.546 23.224 1.00 69.94 183 ARG A O 1
ATOM 1488 N N . GLN A 1 184 ? -6.333 -8.088 23.397 1.00 69.12 184 GLN A N 1
ATOM 1489 C CA . GLN A 1 184 ? -6.252 -9.210 22.461 1.00 69.12 184 GLN A CA 1
ATOM 1490 C C . GLN A 1 184 ? -5.784 -8.761 21.071 1.00 69.12 184 GLN A C 1
ATOM 1492 O O . GLN A 1 184 ? -5.084 -9.494 20.385 1.00 69.12 184 GLN A O 1
ATOM 1497 N N . MET A 1 185 ? -6.169 -7.565 20.640 1.00 69.19 185 MET A N 1
ATOM 1498 C CA . MET A 1 185 ? -5.763 -7.028 19.350 1.00 69.19 185 MET A CA 1
ATOM 1499 C C . MET A 1 185 ? -4.278 -6.690 19.289 1.00 69.19 185 MET A C 1
ATOM 1501 O O . MET A 1 185 ? -3.640 -6.945 18.271 1.00 69.19 185 MET A O 1
ATOM 1505 N N . MET A 1 186 ? -3.723 -6.189 20.392 1.00 70.19 186 MET A N 1
ATOM 1506 C CA . MET A 1 186 ? -2.281 -5.999 20.528 1.00 70.19 186 MET A CA 1
ATOM 1507 C C . MET A 1 186 ? -1.540 -7.341 20.469 1.00 70.19 186 MET A C 1
ATOM 1509 O O . MET A 1 186 ? -0.536 -7.442 19.770 1.00 70.19 186 MET A O 1
ATOM 1513 N N . ASP A 1 187 ? -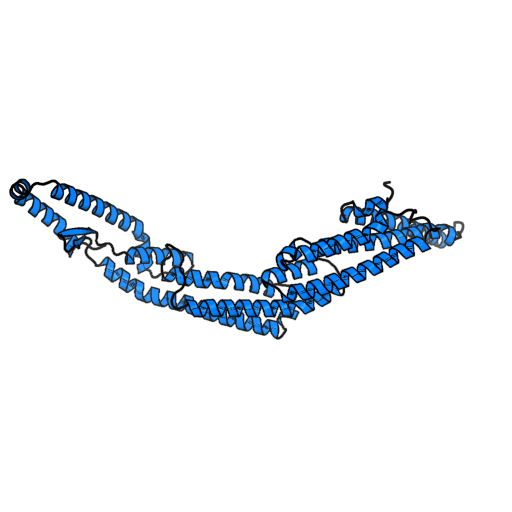2.094 -8.408 21.059 1.00 74.88 187 ASP A N 1
ATOM 1514 C CA . ASP A 1 187 ? -1.527 -9.761 20.935 1.00 74.88 187 ASP A CA 1
ATOM 1515 C C . ASP A 1 187 ? -1.513 -10.266 19.473 1.00 74.88 187 ASP A C 1
ATOM 1517 O O . ASP A 1 187 ? -0.683 -11.101 19.108 1.00 74.88 187 ASP A O 1
ATOM 1521 N N . LYS A 1 188 ? -2.399 -9.746 18.605 1.00 76.31 188 LYS A N 1
ATOM 1522 C CA . LYS A 1 188 ? -2.447 -10.070 17.164 1.00 76.31 188 LYS A CA 1
ATOM 1523 C C . LYS A 1 188 ? -1.478 -9.292 16.302 1.00 76.31 188 LYS A C 1
ATOM 1525 O O . LYS A 1 188 ? -1.313 -9.635 15.133 1.00 76.31 188 LYS A O 1
ATOM 1530 N N . PHE A 1 189 ? -0.801 -8.291 16.847 1.00 77.50 189 PHE A N 1
ATOM 1531 C CA . PHE A 1 189 ? 0.204 -7.554 16.093 1.00 77.50 189 PHE A CA 1
ATOM 1532 C C . PHE A 1 189 ? 1.346 -8.467 15.624 1.00 77.50 189 PHE A C 1
ATOM 1534 O O . PHE A 1 189 ? 1.798 -8.357 14.484 1.00 77.50 189 PHE A O 1
ATOM 1541 N N . ASN A 1 190 ? 1.737 -9.442 16.449 1.00 79.31 190 ASN A N 1
ATOM 1542 C CA . ASN A 1 190 ? 2.734 -10.447 16.081 1.00 79.31 190 ASN A CA 1
ATOM 1543 C C . ASN A 1 190 ? 2.306 -11.297 14.874 1.00 79.31 190 ASN A C 1
ATOM 1545 O O . ASN A 1 190 ? 3.120 -11.534 13.981 1.00 79.31 190 ASN A O 1
ATOM 1549 N N . ASP A 1 191 ? 1.021 -11.652 14.772 1.00 80.06 191 ASP A N 1
ATOM 1550 C CA . ASP A 1 191 ? 0.480 -12.354 13.601 1.00 80.06 191 ASP A CA 1
ATOM 1551 C C . ASP A 1 191 ? 0.568 -11.472 12.330 1.00 80.06 191 ASP A C 1
ATOM 1553 O O . ASP A 1 191 ? 0.883 -11.963 11.242 1.00 80.06 191 ASP A O 1
ATOM 1557 N N . ILE A 1 192 ? 0.349 -10.151 12.453 1.00 83.12 192 ILE A N 1
ATOM 1558 C CA . ILE A 1 192 ? 0.514 -9.193 11.338 1.00 83.12 192 ILE A CA 1
ATOM 1559 C C . ILE A 1 192 ? 1.984 -9.109 10.911 1.00 83.12 192 ILE A C 1
ATOM 1561 O O . ILE A 1 192 ? 2.278 -9.133 9.712 1.00 83.12 192 ILE A O 1
ATOM 1565 N N . LEU A 1 193 ? 2.910 -9.015 11.870 1.00 83.81 193 LEU A N 1
ATOM 1566 C CA . LEU A 1 193 ? 4.348 -8.967 11.598 1.00 83.81 193 LEU A CA 1
ATOM 1567 C C . LEU A 1 193 ? 4.834 -10.248 10.920 1.00 83.81 193 LEU A C 1
ATOM 1569 O O . LEU A 1 193 ? 5.601 -10.171 9.959 1.00 83.81 193 LEU A O 1
ATOM 1573 N N . GLU A 1 194 ? 4.363 -11.413 11.364 1.00 85.44 194 GLU A N 1
ATOM 1574 C CA . GLU A 1 194 ? 4.685 -12.688 10.729 1.00 85.44 194 GLU A CA 1
ATOM 1575 C C . GLU A 1 194 ? 4.164 -12.727 9.285 1.00 85.44 194 GLU A C 1
ATOM 1577 O O . GLU A 1 194 ? 4.902 -13.077 8.360 1.00 85.44 194 GLU A O 1
ATOM 1582 N N . GLN A 1 195 ? 2.922 -12.295 9.056 1.00 86.62 195 GLN A N 1
ATOM 1583 C CA . GLN A 1 195 ? 2.364 -12.225 7.709 1.00 86.62 195 GLN A CA 1
ATOM 1584 C C . GLN A 1 195 ? 3.147 -11.255 6.814 1.00 86.62 195 GLN A C 1
ATOM 1586 O O . GLN A 1 195 ? 3.435 -11.573 5.659 1.00 86.62 195 GLN A O 1
ATOM 1591 N N . PHE A 1 196 ? 3.560 -10.103 7.341 1.00 88.56 196 PHE A N 1
ATOM 1592 C CA . PHE A 1 196 ? 4.393 -9.162 6.598 1.00 88.56 196 PHE A CA 1
ATOM 1593 C C . PHE A 1 196 ? 5.795 -9.724 6.313 1.00 88.56 196 PHE A C 1
ATOM 1595 O O . PHE A 1 196 ? 6.327 -9.539 5.219 1.00 88.56 196 PHE A O 1
ATOM 1602 N N . SER A 1 197 ? 6.371 -10.481 7.250 1.00 89.62 197 SER A N 1
ATOM 1603 C CA . SER A 1 197 ? 7.616 -11.236 7.054 1.00 89.62 197 SER A CA 1
ATOM 1604 C C . SER A 1 197 ? 7.494 -12.196 5.861 1.00 89.62 197 SER A C 1
ATOM 1606 O O . SER A 1 197 ? 8.349 -12.184 4.972 1.00 89.62 197 SER A O 1
ATOM 1608 N N . ARG A 1 198 ? 6.380 -12.940 5.763 1.00 89.44 198 ARG A N 1
ATOM 1609 C CA . ARG A 1 198 ? 6.080 -13.819 4.615 1.00 89.44 198 ARG A CA 1
ATOM 1610 C C . ARG A 1 198 ? 5.902 -13.045 3.307 1.00 89.44 198 ARG A C 1
ATOM 1612 O O . ARG A 1 198 ? 6.343 -13.511 2.258 1.00 89.44 198 ARG A O 1
ATOM 1619 N N . GLU A 1 199 ? 5.280 -11.866 3.338 1.00 90.25 199 GLU A N 1
ATOM 1620 C CA . GLU A 1 199 ? 5.152 -11.001 2.155 1.00 90.25 199 GLU A CA 1
ATOM 1621 C C . GLU A 1 199 ? 6.513 -10.491 1.656 1.00 90.25 199 GLU A C 1
ATOM 1623 O O . GLU A 1 199 ? 6.745 -10.448 0.441 1.00 90.25 199 GLU A O 1
ATOM 1628 N N . ILE A 1 200 ? 7.424 -10.137 2.572 1.00 92.06 200 ILE A N 1
ATOM 1629 C CA . ILE A 1 200 ? 8.806 -9.767 2.237 1.00 92.06 200 ILE A CA 1
ATOM 1630 C C . ILE A 1 200 ? 9.531 -10.959 1.610 1.00 92.06 200 ILE A C 1
ATOM 1632 O O . ILE A 1 200 ? 10.162 -10.796 0.566 1.00 92.06 200 ILE A O 1
ATOM 1636 N N . ASP A 1 201 ? 9.415 -12.146 2.208 1.00 92.38 201 ASP A N 1
ATOM 1637 C CA . ASP A 1 201 ? 10.045 -13.367 1.698 1.00 92.38 201 ASP A CA 1
ATOM 1638 C C . ASP A 1 201 ? 9.511 -13.728 0.300 1.00 92.38 201 ASP A C 1
ATOM 1640 O O . ASP A 1 201 ? 10.296 -13.878 -0.630 1.00 92.38 201 ASP A O 1
ATOM 1644 N N . THR A 1 202 ? 8.191 -13.709 0.099 1.00 91.56 202 THR A N 1
ATOM 1645 C CA . THR A 1 202 ? 7.558 -13.946 -1.216 1.00 91.56 202 THR A CA 1
ATOM 1646 C C . THR A 1 202 ? 8.056 -12.955 -2.266 1.00 91.56 202 THR A C 1
ATOM 1648 O O . THR A 1 202 ? 8.300 -13.298 -3.421 1.00 91.56 202 THR A O 1
ATOM 1651 N N . THR A 1 203 ? 8.212 -11.693 -1.874 1.00 91.44 203 THR A N 1
ATOM 1652 C CA . THR A 1 203 ? 8.691 -10.651 -2.780 1.00 91.44 203 THR A CA 1
ATOM 1653 C C . THR A 1 203 ? 10.168 -10.823 -3.114 1.00 91.44 203 THR A C 1
ATOM 1655 O O . THR A 1 203 ? 10.556 -10.613 -4.263 1.00 91.44 203 THR A O 1
ATOM 1658 N N . ARG A 1 204 ? 10.985 -11.245 -2.144 1.00 92.06 204 ARG A N 1
ATOM 1659 C CA . ARG A 1 204 ? 12.377 -11.635 -2.381 1.00 92.06 204 ARG A CA 1
ATOM 1660 C C . ARG A 1 204 ? 12.451 -12.813 -3.349 1.00 92.06 204 ARG A C 1
ATOM 1662 O O . ARG A 1 204 ? 13.262 -12.770 -4.264 1.00 92.06 204 ARG A O 1
ATOM 1669 N N . ASP A 1 205 ? 11.590 -13.812 -3.198 1.00 92.88 205 ASP A N 1
ATOM 1670 C CA . ASP A 1 205 ? 11.586 -14.988 -4.070 1.00 92.88 205 ASP A CA 1
ATOM 1671 C C . ASP A 1 205 ? 11.196 -14.616 -5.509 1.00 92.88 205 ASP A C 1
ATOM 1673 O O . ASP A 1 205 ? 11.856 -15.032 -6.461 1.00 92.88 205 ASP A O 1
ATOM 1677 N N . ILE A 1 206 ? 10.184 -13.754 -5.684 1.00 91.06 206 ILE A N 1
ATOM 1678 C CA . ILE A 1 206 ? 9.822 -13.196 -6.999 1.00 91.06 206 ILE A CA 1
ATOM 1679 C C . ILE A 1 206 ? 10.993 -12.409 -7.593 1.00 91.06 206 ILE A C 1
ATOM 1681 O O . ILE A 1 206 ? 11.263 -12.536 -8.792 1.00 91.06 206 ILE A O 1
ATOM 1685 N N . PHE A 1 207 ? 11.667 -11.604 -6.765 1.00 91.12 207 PHE A N 1
ATOM 1686 C CA . PHE A 1 207 ? 12.818 -10.815 -7.176 1.00 91.12 207 PHE A CA 1
ATOM 1687 C C . PHE A 1 207 ? 13.952 -11.716 -7.665 1.00 91.12 207 PHE A C 1
ATOM 1689 O O . PHE A 1 207 ? 14.383 -11.554 -8.799 1.00 91.12 207 PHE A O 1
ATOM 1696 N N . GLU A 1 208 ? 14.388 -12.699 -6.877 1.00 90.56 208 GLU A N 1
ATOM 1697 C CA . GLU A 1 208 ? 15.484 -13.597 -7.259 1.00 90.56 208 GLU A CA 1
ATOM 1698 C C . GLU A 1 208 ? 15.132 -14.473 -8.470 1.00 90.56 208 GLU A C 1
ATOM 1700 O O . GLU A 1 208 ? 15.968 -14.654 -9.355 1.00 90.56 208 GLU A O 1
ATOM 1705 N N . ALA A 1 209 ? 13.884 -14.943 -8.581 1.00 91.06 209 ALA A N 1
ATOM 1706 C CA . ALA A 1 209 ? 13.441 -15.750 -9.719 1.00 91.06 209 ALA A CA 1
ATOM 1707 C C . ALA A 1 209 ? 13.481 -14.985 -11.055 1.00 91.06 209 ALA A C 1
ATOM 1709 O O . ALA A 1 209 ? 13.823 -15.560 -12.088 1.00 91.06 209 ALA A O 1
ATOM 1710 N N . HIS A 1 210 ? 13.146 -13.692 -11.047 1.00 87.81 210 HIS A N 1
ATOM 1711 C CA . HIS A 1 210 ? 13.028 -12.882 -12.267 1.00 87.81 210 HIS A CA 1
ATOM 1712 C C . HIS A 1 210 ? 14.164 -11.870 -12.448 1.00 87.81 210 HIS A C 1
ATOM 1714 O O . HIS A 1 210 ? 14.180 -11.138 -13.433 1.00 87.81 210 HIS A O 1
ATOM 1720 N N . LYS A 1 211 ? 15.149 -11.832 -11.545 1.00 83.62 211 LYS A N 1
ATOM 1721 C CA . LYS A 1 211 ? 16.283 -10.897 -11.603 1.00 83.62 211 LYS A CA 1
ATOM 1722 C C . LYS A 1 211 ? 17.071 -10.988 -12.912 1.00 83.62 211 LYS A C 1
ATOM 1724 O O . LYS A 1 211 ? 17.587 -9.978 -13.383 1.00 83.62 211 LYS A O 1
ATOM 1729 N N . ALA A 1 212 ? 17.179 -12.192 -13.479 1.00 80.00 212 ALA A N 1
ATOM 1730 C CA . ALA A 1 212 ? 17.903 -12.439 -14.726 1.00 80.00 212 ALA A CA 1
ATOM 1731 C C . ALA A 1 212 ? 17.128 -11.971 -15.969 1.00 80.00 212 ALA A C 1
ATOM 1733 O O . ALA A 1 212 ? 17.732 -11.457 -16.907 1.00 80.00 212 ALA A O 1
ATOM 1734 N N . VAL A 1 213 ? 15.798 -12.126 -15.971 1.00 81.56 213 VAL A N 1
ATOM 1735 C CA . VAL A 1 213 ? 14.911 -11.663 -17.049 1.00 81.56 213 VAL A CA 1
ATOM 1736 C C . VAL A 1 213 ? 13.687 -10.982 -16.428 1.00 81.56 213 VAL A C 1
ATOM 1738 O O . VAL A 1 213 ? 12.650 -11.624 -16.230 1.00 81.56 213 VAL A O 1
ATOM 1741 N N . PRO A 1 214 ? 13.799 -9.684 -16.090 1.00 83.31 214 PRO A N 1
ATOM 1742 C CA . PRO A 1 214 ? 12.705 -8.951 -15.474 1.00 83.31 214 PRO A CA 1
ATOM 1743 C C . PRO A 1 214 ? 11.500 -8.858 -16.418 1.00 83.31 214 PRO A C 1
ATOM 1745 O O . PRO A 1 214 ? 11.672 -8.527 -17.596 1.00 83.31 214 PRO A O 1
ATOM 1748 N N . PRO A 1 215 ? 10.268 -9.100 -15.937 1.00 80.06 215 PRO A N 1
ATOM 1749 C CA . PRO A 1 215 ? 9.074 -8.907 -16.743 1.00 80.06 215 PRO A CA 1
ATOM 1750 C C . PRO A 1 215 ? 8.862 -7.408 -16.979 1.00 80.06 215 PRO A C 1
ATOM 1752 O O . PRO A 1 215 ? 8.396 -6.673 -16.108 1.00 80.06 215 PRO A O 1
ATOM 1755 N N . VAL A 1 216 ? 9.221 -6.951 -18.176 1.00 79.06 216 VAL A N 1
ATOM 1756 C CA . VAL A 1 216 ? 9.019 -5.568 -18.617 1.00 79.06 216 VAL A CA 1
ATOM 1757 C C . VAL A 1 216 ? 7.647 -5.404 -19.268 1.00 79.06 216 VAL A C 1
ATOM 1759 O O . VAL A 1 216 ? 7.155 -6.291 -19.968 1.00 79.06 216 VAL A O 1
ATOM 1762 N N . THR A 1 217 ? 7.003 -4.259 -19.041 1.00 74.56 217 THR A N 1
ATOM 1763 C CA . THR A 1 217 ? 5.718 -3.962 -19.694 1.00 74.56 217 THR A CA 1
ATOM 1764 C C . THR A 1 217 ? 5.925 -3.589 -21.166 1.00 74.56 217 THR A C 1
ATOM 1766 O O . THR A 1 217 ? 7.004 -3.157 -21.577 1.00 74.56 217 THR A O 1
ATOM 1769 N N . ARG A 1 218 ? 4.889 -3.770 -21.995 1.00 70.31 218 ARG A N 1
ATOM 1770 C CA . ARG A 1 218 ? 4.958 -3.503 -23.441 1.00 70.31 218 ARG A CA 1
ATOM 1771 C C . ARG A 1 218 ? 5.424 -2.062 -23.700 1.00 70.31 218 ARG A C 1
ATOM 1773 O O . ARG A 1 218 ? 4.876 -1.129 -23.124 1.00 70.31 218 ARG A O 1
ATOM 1780 N N . ASN A 1 219 ? 6.395 -1.897 -24.601 1.00 75.56 219 ASN A N 1
ATOM 1781 C CA . ASN A 1 219 ? 7.050 -0.632 -24.977 1.00 75.56 219 ASN A CA 1
ATOM 1782 C C . ASN A 1 219 ? 8.043 -0.037 -23.960 1.00 75.56 219 ASN A C 1
ATOM 1784 O O . ASN A 1 219 ? 8.592 1.031 -24.239 1.00 75.56 219 ASN A O 1
ATOM 1788 N N . GLN A 1 220 ? 8.327 -0.699 -22.833 1.00 81.12 220 GLN A N 1
ATOM 1789 C CA . GLN A 1 220 ? 9.433 -0.281 -21.969 1.00 81.12 220 GLN A CA 1
ATOM 1790 C C . GLN A 1 220 ? 10.777 -0.771 -22.515 1.00 81.12 220 GLN A C 1
ATOM 1792 O O . GLN A 1 220 ? 10.864 -1.894 -23.018 1.00 81.12 220 GLN A O 1
ATOM 1797 N N . PRO A 1 221 ? 11.834 0.052 -22.425 1.00 85.69 221 PRO A N 1
ATOM 1798 C CA . PRO A 1 221 ? 13.162 -0.396 -22.792 1.00 85.69 221 PRO A CA 1
ATOM 1799 C C . PRO A 1 221 ? 13.744 -1.344 -21.723 1.00 85.69 221 PRO A C 1
ATOM 1801 O O . PRO A 1 221 ? 13.305 -1.302 -20.569 1.00 85.69 221 PRO A O 1
ATOM 1804 N N . PRO A 1 222 ? 14.717 -2.200 -22.081 1.00 84.56 222 PRO A N 1
ATOM 1805 C CA . PRO A 1 222 ? 15.166 -3.299 -21.229 1.00 84.56 222 PRO A CA 1
ATOM 1806 C C . PRO A 1 222 ? 15.773 -2.840 -19.897 1.00 84.56 222 PRO A C 1
ATOM 1808 O O . PRO A 1 222 ? 15.380 -3.369 -18.858 1.00 84.56 222 PRO A O 1
ATOM 1811 N N . VAL A 1 223 ? 16.663 -1.838 -19.885 1.00 87.69 223 VAL A N 1
ATOM 1812 C CA . VAL A 1 223 ? 17.336 -1.407 -18.643 1.00 87.69 223 VAL A CA 1
ATOM 1813 C C . VAL A 1 223 ? 16.380 -0.639 -17.734 1.00 87.69 223 VAL A C 1
ATOM 1815 O O . VAL A 1 223 ? 16.197 -0.990 -16.566 1.00 87.69 223 VAL A O 1
ATOM 1818 N N . ALA A 1 224 ? 15.719 0.394 -18.260 1.00 88.50 224 ALA A N 1
ATOM 1819 C CA . ALA A 1 224 ? 14.816 1.201 -17.442 1.00 88.50 224 ALA A CA 1
ATOM 1820 C C . ALA A 1 224 ? 13.563 0.411 -17.018 1.00 88.50 224 ALA A C 1
ATOM 1822 O O . ALA A 1 224 ? 13.049 0.612 -15.919 1.00 88.50 224 ALA A O 1
ATOM 1823 N N . GLY A 1 225 ? 13.091 -0.525 -17.848 1.00 89.62 225 GLY A N 1
ATOM 1824 C CA . GLY A 1 225 ? 12.005 -1.444 -17.508 1.00 89.62 225 GLY A CA 1
ATOM 1825 C C . GLY A 1 225 ? 12.374 -2.387 -16.362 1.00 89.62 225 GLY A C 1
ATOM 1826 O O . GLY A 1 225 ? 11.583 -2.539 -15.433 1.00 89.62 225 GLY A O 1
ATOM 1827 N N . ALA A 1 226 ? 13.585 -2.956 -16.374 1.00 89.69 226 ALA A N 1
ATOM 1828 C CA . ALA A 1 226 ? 14.099 -3.787 -15.284 1.00 89.69 226 ALA A CA 1
ATOM 1829 C C . ALA A 1 226 ? 14.165 -3.026 -13.948 1.00 89.69 226 ALA A C 1
ATOM 1831 O O . 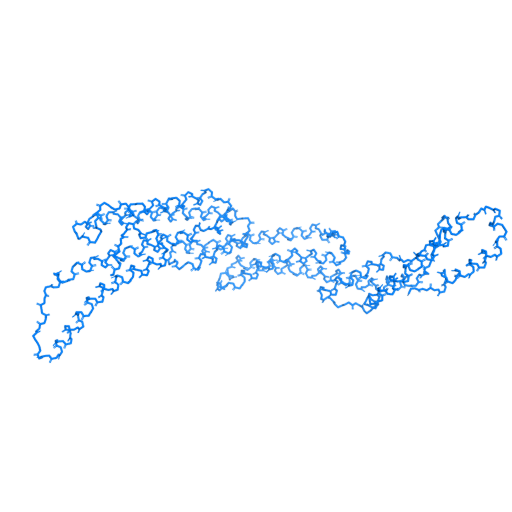ALA A 1 226 ? 13.693 -3.518 -12.918 1.00 89.69 226 ALA A O 1
ATOM 1832 N N . ILE A 1 227 ? 14.686 -1.794 -13.969 1.00 90.62 227 ILE A N 1
ATOM 1833 C CA . ILE A 1 227 ? 14.739 -0.916 -12.789 1.00 90.62 227 ILE A CA 1
ATOM 1834 C C . ILE A 1 227 ? 13.325 -0.574 -12.310 1.00 90.62 227 ILE A C 1
ATOM 1836 O O . ILE A 1 227 ? 13.028 -0.679 -11.119 1.00 90.62 227 ILE A O 1
ATOM 1840 N N . ASN A 1 228 ? 12.422 -0.217 -13.227 1.00 89.81 228 ASN A N 1
ATOM 1841 C CA . ASN A 1 228 ? 11.039 0.098 -12.885 1.00 89.81 228 ASN A CA 1
ATOM 1842 C C . ASN A 1 228 ? 10.308 -1.099 -12.268 1.00 89.81 228 ASN A C 1
ATOM 1844 O O . ASN A 1 228 ? 9.562 -0.925 -11.306 1.00 89.81 228 ASN A O 1
ATOM 1848 N N . TRP A 1 229 ? 10.520 -2.308 -12.791 1.00 91.50 229 TRP A N 1
ATOM 1849 C CA . TRP A 1 229 ? 9.963 -3.534 -12.223 1.00 91.50 229 TRP A CA 1
ATOM 1850 C C . TRP A 1 229 ? 10.442 -3.747 -10.780 1.00 91.50 229 TRP A C 1
ATOM 1852 O O . TRP A 1 229 ? 9.608 -3.925 -9.891 1.00 91.50 229 TRP A O 1
ATOM 1862 N N . SER A 1 230 ? 11.752 -3.625 -10.528 1.00 91.06 230 SER A N 1
ATOM 1863 C CA . SER A 1 230 ? 12.329 -3.717 -9.177 1.00 91.06 230 SER A CA 1
ATOM 1864 C C . SER A 1 230 ? 11.704 -2.691 -8.221 1.00 91.06 230 SER A C 1
ATOM 1866 O O . SER A 1 230 ? 11.223 -3.049 -7.142 1.00 91.06 230 SER A O 1
ATOM 1868 N N . ARG A 1 231 ? 11.606 -1.421 -8.644 1.00 90.25 231 ARG A N 1
ATOM 1869 C CA . ARG A 1 231 ? 10.957 -0.351 -7.862 1.00 90.25 231 ARG A CA 1
ATOM 1870 C C . ARG A 1 231 ? 9.485 -0.634 -7.584 1.00 90.25 231 ARG A C 1
ATOM 1872 O O . ARG A 1 231 ? 9.033 -0.445 -6.457 1.00 90.25 231 ARG A O 1
ATOM 1879 N N . SER A 1 232 ? 8.748 -1.103 -8.589 1.00 89.62 232 SER A N 1
ATOM 1880 C CA . SER A 1 232 ? 7.318 -1.422 -8.468 1.00 89.62 232 SER A CA 1
ATOM 1881 C C . SER A 1 232 ? 7.092 -2.554 -7.466 1.00 89.62 232 SER A C 1
ATOM 1883 O O . SER A 1 232 ? 6.190 -2.484 -6.632 1.00 89.62 232 SER A O 1
ATOM 1885 N N . LEU A 1 233 ? 7.952 -3.575 -7.508 1.00 89.38 233 LEU A N 1
ATOM 1886 C CA . LEU A 1 233 ? 7.918 -4.708 -6.593 1.00 89.38 233 LEU A CA 1
ATOM 1887 C C . LEU A 1 233 ? 8.186 -4.266 -5.143 1.00 89.38 233 LEU A C 1
ATOM 1889 O O . LEU A 1 233 ? 7.481 -4.679 -4.220 1.00 89.38 233 LEU A O 1
ATOM 1893 N N . PHE A 1 234 ? 9.148 -3.359 -4.944 1.00 89.69 234 PHE A N 1
ATOM 1894 C CA . PHE A 1 234 ? 9.483 -2.823 -3.624 1.00 89.69 234 PHE A CA 1
ATOM 1895 C C . PHE A 1 234 ? 8.459 -1.817 -3.082 1.00 89.69 234 PHE A C 1
ATOM 1897 O O . PHE A 1 234 ? 8.292 -1.698 -1.868 1.00 89.69 234 PHE A O 1
ATOM 1904 N N . GLN A 1 235 ? 7.754 -1.086 -3.952 1.00 89.31 235 GLN A N 1
ATOM 1905 C CA . GLN A 1 235 ? 6.854 0.003 -3.560 1.00 89.31 235 GLN A CA 1
ATOM 1906 C C . GLN A 1 235 ? 5.767 -0.452 -2.580 1.00 89.31 235 GLN A C 1
ATOM 1908 O O . GLN A 1 235 ? 5.491 0.259 -1.610 1.00 89.31 235 GLN A O 1
ATOM 1913 N N . ARG A 1 236 ? 5.179 -1.635 -2.803 1.00 84.19 236 ARG A N 1
ATOM 1914 C CA . ARG A 1 236 ? 4.153 -2.194 -1.911 1.00 84.19 236 ARG A CA 1
ATOM 1915 C C . ARG A 1 236 ? 4.720 -2.462 -0.519 1.00 84.19 236 ARG A C 1
ATOM 1917 O O . ARG A 1 236 ? 4.170 -1.970 0.458 1.00 84.19 236 ARG A O 1
ATOM 1924 N N . ILE A 1 237 ? 5.864 -3.145 -0.436 1.00 89.12 237 ILE A N 1
ATOM 1925 C CA . ILE A 1 237 ? 6.531 -3.422 0.845 1.00 89.12 237 ILE A CA 1
ATOM 1926 C C . ILE A 1 237 ? 6.913 -2.123 1.545 1.00 89.12 237 ILE A C 1
ATOM 1928 O O . ILE A 1 237 ? 6.679 -1.984 2.740 1.00 89.12 237 ILE A O 1
ATOM 1932 N N . ARG A 1 238 ? 7.476 -1.156 0.814 1.00 88.38 238 ARG A N 1
ATOM 1933 C CA . ARG A 1 238 ? 7.881 0.137 1.373 1.00 88.38 238 ARG A CA 1
ATOM 1934 C C . ARG A 1 238 ? 6.699 0.882 1.987 1.00 88.38 238 ARG A C 1
ATOM 1936 O O . ARG A 1 238 ? 6.839 1.458 3.061 1.00 88.38 238 ARG A O 1
ATOM 1943 N N . LYS A 1 239 ? 5.540 0.875 1.320 1.00 86.50 239 LYS A N 1
ATOM 1944 C CA . LYS A 1 239 ? 4.315 1.502 1.833 1.00 86.50 239 LYS A CA 1
ATOM 1945 C C . LYS A 1 239 ? 3.871 0.844 3.142 1.00 86.50 239 LYS A C 1
ATOM 1947 O O . LYS A 1 239 ? 3.651 1.558 4.117 1.00 86.50 239 LYS A O 1
ATOM 1952 N N . THR A 1 240 ? 3.801 -0.487 3.175 1.00 83.56 240 THR A N 1
ATOM 1953 C CA . THR A 1 240 ? 3.418 -1.249 4.373 1.00 83.56 240 THR A CA 1
ATOM 1954 C C . THR A 1 240 ? 4.422 -1.055 5.511 1.00 83.56 240 THR A C 1
ATOM 1956 O O . THR A 1 240 ? 4.021 -0.752 6.629 1.00 83.56 240 THR A O 1
ATOM 1959 N N . PHE A 1 241 ? 5.728 -1.120 5.225 1.00 85.06 241 PHE A N 1
ATOM 1960 C CA . PHE A 1 241 ? 6.785 -0.901 6.215 1.00 85.06 241 PHE A CA 1
ATOM 1961 C C . PHE A 1 241 ? 6.723 0.502 6.817 1.00 85.06 241 PHE A C 1
ATOM 1963 O O . PHE A 1 241 ? 6.781 0.639 8.030 1.00 85.06 241 PHE A O 1
ATOM 1970 N N . ASN A 1 242 ? 6.572 1.545 5.994 1.00 84.19 242 ASN A N 1
ATOM 1971 C CA . ASN A 1 242 ? 6.470 2.914 6.497 1.00 84.19 242 ASN A CA 1
ATOM 1972 C C . ASN A 1 242 ? 5.248 3.074 7.408 1.00 84.19 242 ASN A C 1
ATOM 1974 O O . ASN A 1 242 ? 5.363 3.646 8.482 1.00 84.19 242 ASN A O 1
ATOM 1978 N N . ARG A 1 243 ? 4.090 2.531 7.019 1.00 79.50 243 ARG A N 1
ATOM 1979 C CA . ARG A 1 243 ? 2.881 2.575 7.855 1.00 79.50 243 ARG A CA 1
ATOM 1980 C C . ARG A 1 243 ? 3.089 1.893 9.211 1.00 79.50 243 ARG A C 1
ATOM 1982 O O . ARG A 1 243 ? 2.732 2.481 10.224 1.00 79.50 243 ARG A O 1
ATOM 1989 N N . LEU A 1 244 ? 3.726 0.722 9.221 1.00 76.75 244 LEU A N 1
ATOM 1990 C CA . LEU A 1 244 ? 4.080 -0.005 10.446 1.00 76.75 244 LEU A CA 1
ATOM 1991 C C . LEU A 1 244 ? 5.149 0.719 11.283 1.00 76.75 244 LEU A C 1
ATOM 1993 O O . LEU A 1 244 ? 5.139 0.631 12.503 1.00 76.75 244 LEU A O 1
ATOM 1997 N N . ALA A 1 245 ? 6.093 1.409 10.641 1.00 73.88 245 ALA A N 1
ATOM 1998 C CA . ALA A 1 245 ? 7.195 2.096 11.313 1.00 73.88 245 ALA A CA 1
ATOM 1999 C C . ALA A 1 245 ? 6.792 3.441 11.932 1.00 73.88 245 ALA A C 1
ATOM 2001 O O . ALA A 1 245 ? 7.416 3.861 12.899 1.00 73.88 245 ALA A O 1
ATOM 2002 N N . TYR A 1 246 ? 5.793 4.122 11.364 1.00 68.44 246 TYR A N 1
ATOM 2003 C CA . TYR A 1 246 ? 5.327 5.433 11.829 1.00 68.44 246 TYR A CA 1
ATOM 2004 C C . TYR A 1 246 ? 4.128 5.364 12.789 1.00 68.44 246 TYR A C 1
ATOM 2006 O O . TYR A 1 246 ? 3.662 6.412 13.232 1.00 68.44 246 TYR A O 1
ATOM 2014 N N . SER A 1 247 ? 3.597 4.180 13.116 1.00 63.97 247 SER A N 1
ATOM 2015 C CA . SER A 1 247 ? 2.600 4.077 14.189 1.00 63.97 247 SER A CA 1
ATOM 2016 C C . SER A 1 247 ? 3.212 4.396 15.549 1.00 63.97 247 SER A C 1
ATOM 2018 O O . SER A 1 247 ? 4.292 3.911 15.866 1.00 63.97 247 SER A O 1
ATOM 2020 N N . GLU A 1 248 ? 2.464 5.140 16.369 1.00 53.25 248 GLU A N 1
ATOM 2021 C CA . GLU A 1 248 ? 2.824 5.596 17.725 1.00 53.25 248 GLU A CA 1
ATOM 2022 C C . GLU A 1 248 ? 3.183 4.470 18.721 1.00 53.25 248 GLU A C 1
ATOM 2024 O O . GLU A 1 248 ? 3.655 4.751 19.819 1.00 53.25 248 GLU A O 1
ATOM 2029 N N . ASP A 1 249 ? 3.008 3.197 18.354 1.00 55.03 249 ASP A N 1
ATOM 2030 C CA . ASP A 1 249 ? 3.405 2.035 19.159 1.00 55.03 249 ASP A CA 1
ATOM 2031 C C . ASP A 1 249 ? 4.883 1.659 18.931 1.00 55.03 249 ASP A C 1
ATOM 2033 O O . ASP A 1 249 ? 5.227 0.511 18.639 1.00 55.03 249 ASP A O 1
ATOM 2037 N N . GLU A 1 250 ? 5.789 2.633 19.095 1.00 50.00 250 GLU A N 1
ATOM 2038 C CA . GLU A 1 250 ? 7.248 2.443 18.981 1.00 50.00 250 GLU A CA 1
ATOM 2039 C C . GLU A 1 250 ? 7.785 1.329 19.900 1.00 50.00 250 GLU A C 1
ATOM 2041 O O . GLU A 1 250 ? 8.808 0.711 19.598 1.00 50.00 250 GLU A O 1
ATOM 2046 N N . GLY A 1 251 ? 7.084 1.033 21.002 1.00 51.44 251 GLY A N 1
ATOM 2047 C CA . GLY A 1 251 ? 7.428 -0.053 21.921 1.00 51.44 251 GLY A CA 1
ATOM 2048 C C . GLY A 1 251 ? 7.310 -1.454 21.309 1.00 51.44 251 GLY A C 1
ATOM 2049 O O . GLY A 1 251 ? 8.041 -2.349 21.718 1.00 51.44 251 GLY A O 1
ATOM 2050 N N . MET A 1 252 ? 6.457 -1.648 20.298 1.00 54.22 252 MET A N 1
ATOM 2051 C CA . MET A 1 252 ? 6.167 -2.977 19.733 1.00 54.22 252 MET A CA 1
ATOM 2052 C C . MET A 1 252 ? 7.064 -3.346 18.548 1.00 54.22 252 MET A C 1
ATOM 2054 O O . MET A 1 252 ? 7.287 -4.520 18.268 1.00 54.22 252 MET A O 1
ATOM 2058 N N . MET A 1 253 ? 7.692 -2.358 17.899 1.00 56.69 253 MET A N 1
ATOM 2059 C CA . MET A 1 253 ? 8.784 -2.613 16.948 1.00 56.69 253 MET A CA 1
ATOM 2060 C C . MET A 1 253 ? 10.097 -3.043 17.624 1.00 56.69 253 MET A C 1
ATOM 2062 O O . MET A 1 253 ? 11.036 -3.426 16.920 1.00 56.69 253 MET A O 1
ATOM 2066 N N . GLN A 1 254 ? 10.171 -2.967 18.958 1.00 58.88 254 GLN A N 1
ATOM 2067 C CA . GLN A 1 254 ? 11.300 -3.464 19.750 1.00 58.88 254 GLN A CA 1
ATOM 2068 C C . GLN A 1 254 ? 11.179 -4.949 20.112 1.00 58.88 254 GLN A C 1
ATOM 2070 O O . GLN A 1 254 ? 12.114 -5.524 20.668 1.00 58.88 254 GLN A O 1
ATOM 2075 N N . GLU A 1 255 ? 10.054 -5.591 19.787 1.00 69.88 255 GLU A N 1
ATOM 2076 C CA . GLU A 1 255 ? 9.938 -7.041 19.898 1.00 69.88 255 GLU A CA 1
ATOM 2077 C C . GLU A 1 255 ? 10.825 -7.743 18.858 1.00 69.88 255 GLU A C 1
ATOM 2079 O O . GLU A 1 255 ? 11.137 -7.212 17.784 1.00 69.88 255 GLU A O 1
ATOM 2084 N N . GLU A 1 256 ? 11.233 -8.974 19.170 1.00 76.75 256 GLU A N 1
ATOM 2085 C CA . GLU A 1 256 ? 12.121 -9.776 18.321 1.00 76.75 256 GLU A CA 1
ATOM 2086 C C . GLU A 1 256 ? 11.559 -9.947 16.896 1.00 76.75 256 GLU A C 1
ATOM 2088 O O . GLU A 1 256 ? 12.302 -9.825 15.915 1.00 76.75 256 GLU A O 1
ATOM 2093 N N . ALA A 1 257 ? 10.234 -10.100 16.774 1.00 77.56 257 ALA A N 1
ATOM 2094 C CA . ALA A 1 257 ? 9.521 -10.166 15.499 1.00 77.56 257 ALA A CA 1
ATOM 2095 C C . ALA A 1 257 ? 9.656 -8.868 14.677 1.00 77.56 257 ALA A C 1
ATOM 2097 O O . ALA A 1 257 ? 9.925 -8.909 13.472 1.00 77.56 257 ALA A O 1
ATOM 2098 N N . GLY A 1 258 ? 9.548 -7.699 15.319 1.00 80.62 258 GLY A N 1
ATOM 2099 C CA . GLY A 1 258 ? 9.733 -6.397 14.671 1.00 80.62 258 GLY A CA 1
ATOM 2100 C C . GLY A 1 258 ? 11.165 -6.205 14.166 1.00 80.62 258 GLY A C 1
ATOM 2101 O O . GLY A 1 258 ? 11.393 -5.763 13.032 1.00 80.62 258 GLY A O 1
ATOM 2102 N N . HIS A 1 259 ? 12.151 -6.622 14.964 1.00 84.06 259 HIS A N 1
ATOM 2103 C CA . HIS A 1 259 ? 13.557 -6.616 14.566 1.00 84.06 259 HIS A CA 1
ATOM 2104 C C . HIS A 1 259 ? 13.857 -7.572 13.404 1.00 84.06 259 HIS A C 1
ATOM 2106 O O . HIS A 1 259 ? 14.650 -7.230 12.519 1.00 84.06 259 HIS A O 1
ATOM 2112 N N . GLU A 1 260 ? 13.241 -8.754 13.359 1.00 86.81 260 GLU A N 1
ATOM 2113 C CA . GLU A 1 260 ? 13.365 -9.676 12.227 1.00 86.81 260 GLU A CA 1
ATOM 2114 C C . GLU A 1 260 ? 12.817 -9.064 10.933 1.00 86.81 260 GLU A C 1
ATOM 2116 O O . GLU A 1 260 ? 13.543 -8.994 9.936 1.00 86.81 260 GLU A O 1
ATOM 2121 N N . VAL A 1 261 ? 11.586 -8.547 10.965 1.00 88.19 261 VAL A N 1
ATOM 2122 C CA . VAL A 1 261 ? 10.949 -7.873 9.824 1.00 88.19 261 VAL A CA 1
ATOM 2123 C C . VAL A 1 261 ? 11.817 -6.722 9.319 1.00 88.19 261 VAL A C 1
ATOM 2125 O O . VAL A 1 261 ? 12.089 -6.623 8.120 1.00 88.19 261 VAL A O 1
ATOM 2128 N N . LYS A 1 262 ? 12.328 -5.881 10.226 1.00 88.19 262 LYS A N 1
ATOM 2129 C CA . LYS A 1 262 ? 13.221 -4.767 9.881 1.00 88.19 262 LYS A CA 1
ATOM 2130 C C . LYS A 1 262 ? 14.513 -5.253 9.223 1.00 88.19 262 LYS A C 1
ATOM 2132 O O . LYS A 1 262 ? 14.945 -4.667 8.230 1.00 88.19 262 LYS A O 1
ATOM 2137 N N . ARG A 1 263 ? 15.130 -6.328 9.728 1.00 89.69 263 ARG A N 1
ATOM 2138 C CA . ARG A 1 263 ? 16.332 -6.924 9.116 1.00 89.69 263 ARG A CA 1
ATOM 2139 C C . ARG A 1 263 ? 16.048 -7.454 7.711 1.00 89.69 263 ARG A C 1
ATOM 2141 O O . ARG A 1 263 ? 16.806 -7.126 6.797 1.00 89.69 263 ARG A O 1
ATOM 2148 N N . LYS A 1 264 ? 14.963 -8.214 7.521 1.00 91.31 264 LYS A N 1
ATOM 2149 C CA . LYS A 1 264 ? 14.557 -8.740 6.205 1.00 91.31 264 LYS A CA 1
ATOM 2150 C C . LYS A 1 264 ? 14.266 -7.613 5.215 1.00 91.31 264 LYS A C 1
ATOM 2152 O O . LYS A 1 264 ? 14.789 -7.631 4.103 1.00 91.31 264 LYS A O 1
ATOM 2157 N N . TYR A 1 265 ? 13.522 -6.593 5.644 1.00 91.62 265 TYR A N 1
ATOM 2158 C CA . TYR A 1 265 ? 13.233 -5.405 4.843 1.00 91.62 265 TYR A CA 1
ATOM 2159 C C . TYR A 1 265 ? 14.511 -4.684 4.398 1.00 91.62 265 TYR A C 1
ATOM 2161 O O . TYR A 1 265 ? 14.695 -4.427 3.210 1.00 91.62 265 TYR A O 1
ATOM 2169 N N . LEU A 1 266 ? 15.430 -4.397 5.329 1.00 91.25 266 LEU A N 1
ATOM 2170 C CA . LEU A 1 266 ? 16.693 -3.722 5.013 1.00 91.25 266 LEU A CA 1
ATOM 2171 C C . LEU A 1 266 ? 17.597 -4.569 4.110 1.00 91.25 266 LEU A C 1
ATOM 2173 O O . LEU A 1 266 ? 18.290 -4.019 3.255 1.00 91.25 266 LEU A O 1
ATOM 2177 N N . SER A 1 267 ? 17.603 -5.890 4.291 1.00 93.75 267 SER A N 1
ATOM 2178 C CA . SER A 1 267 ? 18.332 -6.818 3.422 1.00 93.75 267 SER A CA 1
ATOM 2179 C C . SER A 1 267 ? 17.792 -6.776 1.988 1.00 93.75 267 SER A C 1
ATOM 2181 O O . SER A 1 267 ? 18.572 -6.555 1.060 1.00 93.75 267 SER A O 1
ATOM 2183 N N . LEU A 1 268 ? 16.469 -6.877 1.811 1.00 92.81 268 LEU A N 1
ATOM 2184 C CA . LEU A 1 268 ? 15.820 -6.782 0.501 1.00 92.81 268 LEU A CA 1
ATOM 2185 C C . LEU A 1 268 ? 16.042 -5.406 -0.145 1.00 92.81 268 LEU A C 1
ATOM 2187 O O . LEU A 1 268 ? 16.421 -5.328 -1.312 1.00 92.81 268 LEU A O 1
ATOM 2191 N N . ALA A 1 269 ? 15.894 -4.322 0.622 1.00 92.19 269 ALA A N 1
ATOM 2192 C CA . ALA A 1 269 ? 16.123 -2.960 0.145 1.00 92.19 269 ALA A CA 1
ATOM 2193 C C . ALA A 1 269 ? 17.558 -2.766 -0.373 1.00 92.19 269 ALA A C 1
ATOM 2195 O O . ALA A 1 269 ? 17.763 -2.192 -1.441 1.00 92.19 269 ALA A O 1
ATOM 2196 N N . LYS A 1 270 ? 18.562 -3.286 0.350 1.00 93.31 270 LYS A N 1
ATOM 2197 C CA . LYS A 1 270 ? 19.967 -3.253 -0.090 1.00 93.31 270 LYS A CA 1
ATOM 2198 C C . LYS A 1 270 ? 20.184 -4.067 -1.365 1.00 93.31 270 LYS A C 1
ATOM 2200 O O . LYS A 1 270 ? 20.881 -3.591 -2.258 1.00 93.31 270 LYS A O 1
ATOM 2205 N N . ALA A 1 271 ? 19.594 -5.260 -1.462 1.00 92.38 271 ALA A N 1
ATOM 2206 C CA . ALA A 1 271 ? 19.706 -6.109 -2.647 1.00 92.38 271 ALA A CA 1
ATOM 2207 C C . ALA A 1 271 ? 19.106 -5.433 -3.893 1.00 92.38 271 ALA A C 1
ATOM 2209 O O . ALA A 1 271 ? 19.750 -5.394 -4.942 1.00 92.38 271 ALA A O 1
ATOM 2210 N N . MET A 1 272 ? 17.922 -4.829 -3.760 1.00 92.06 272 MET A N 1
ATOM 2211 C CA . MET A 1 272 ? 17.255 -4.096 -4.841 1.00 92.06 272 MET A CA 1
ATOM 2212 C C . MET A 1 272 ? 18.010 -2.817 -5.220 1.00 92.06 272 MET A C 1
ATOM 2214 O O . MET A 1 272 ? 18.205 -2.554 -6.402 1.00 92.06 272 MET A O 1
ATOM 2218 N N . MET A 1 273 ? 18.538 -2.067 -4.248 1.00 91.44 273 MET A N 1
ATOM 2219 C CA . MET A 1 273 ? 19.374 -0.892 -4.526 1.00 91.44 273 MET A CA 1
ATOM 2220 C C . MET A 1 273 ? 20.671 -1.269 -5.258 1.00 91.44 273 MET A C 1
ATOM 2222 O O . MET A 1 273 ? 21.099 -0.566 -6.173 1.00 91.44 273 MET A O 1
ATOM 2226 N N . HIS A 1 274 ? 21.302 -2.383 -4.874 1.00 92.62 274 HIS A N 1
ATOM 2227 C CA . HIS A 1 274 ? 22.486 -2.891 -5.564 1.00 92.62 274 HIS A CA 1
ATOM 2228 C C . HIS A 1 274 ? 22.156 -3.326 -6.995 1.00 92.62 274 HIS A C 1
ATOM 2230 O O . HIS A 1 274 ? 22.901 -2.992 -7.913 1.00 92.62 274 HIS A O 1
ATOM 2236 N N . PHE A 1 275 ? 21.020 -3.998 -7.197 1.00 91.88 275 PHE A N 1
ATOM 2237 C CA . PHE A 1 275 ? 20.514 -4.341 -8.524 1.00 91.88 275 PHE A CA 1
ATOM 2238 C C . PHE A 1 275 ? 20.306 -3.092 -9.387 1.00 91.88 275 PHE A C 1
ATOM 2240 O O . PHE A 1 275 ? 20.925 -2.999 -10.444 1.00 91.88 275 PHE A O 1
ATOM 2247 N N . GLU A 1 276 ? 19.555 -2.095 -8.909 1.00 92.06 276 GLU A N 1
ATOM 2248 C CA . GLU A 1 276 ? 19.330 -0.839 -9.640 1.00 92.06 276 GLU A CA 1
ATOM 2249 C C . GLU A 1 276 ? 20.648 -0.153 -10.019 1.00 92.06 276 GLU A C 1
ATOM 2251 O O . GLU A 1 276 ? 20.839 0.240 -11.170 1.00 92.06 276 GLU A O 1
ATOM 2256 N N . LYS A 1 277 ? 21.591 -0.066 -9.072 1.00 91.62 277 LYS A N 1
ATOM 2257 C CA . LYS A 1 277 ? 22.903 0.540 -9.317 1.00 91.62 277 LYS A CA 1
ATOM 2258 C C . LYS A 1 277 ? 23.722 -0.253 -10.337 1.00 91.62 277 LYS A C 1
ATOM 2260 O O . LYS A 1 277 ? 24.315 0.354 -11.219 1.00 91.62 277 LYS A O 1
ATOM 2265 N N . SER A 1 278 ? 23.765 -1.580 -10.227 1.00 92.06 278 SER A N 1
ATOM 2266 C CA . SER A 1 278 ? 24.541 -2.435 -11.137 1.00 92.06 278 SER A CA 1
ATOM 2267 C C . SER A 1 278 ? 24.048 -2.344 -12.584 1.00 92.06 278 SER A C 1
ATOM 2269 O O . SER A 1 278 ? 24.858 -2.184 -13.493 1.00 92.06 278 SER A O 1
ATOM 2271 N N . TRP A 1 279 ? 22.727 -2.351 -12.788 1.00 90.38 279 TRP A N 1
ATOM 2272 C CA . TRP A 1 279 ? 22.115 -2.207 -14.108 1.00 90.38 279 TRP A CA 1
ATOM 2273 C C . TRP A 1 279 ? 22.363 -0.824 -14.701 1.00 90.38 279 TRP A C 1
ATOM 2275 O O . TRP A 1 279 ? 22.725 -0.718 -15.870 1.00 90.38 279 TRP A O 1
ATOM 2285 N N . PHE A 1 280 ? 22.228 0.231 -13.892 1.00 92.12 280 PHE A N 1
ATOM 2286 C CA . PHE A 1 280 ? 22.510 1.589 -14.344 1.00 92.12 280 PHE A CA 1
ATOM 2287 C C . PHE A 1 280 ? 23.985 1.789 -14.716 1.00 92.12 280 PHE A C 1
ATOM 2289 O O . PHE A 1 280 ? 24.272 2.378 -15.751 1.00 92.12 280 PHE A O 1
ATOM 2296 N N . VAL A 1 281 ? 24.923 1.282 -13.909 1.00 92.38 281 VAL A N 1
ATOM 2297 C CA . VAL A 1 281 ? 26.365 1.397 -14.191 1.00 92.38 281 VAL A CA 1
ATOM 2298 C C . VAL A 1 281 ? 26.734 0.633 -15.462 1.00 92.38 281 VAL A C 1
ATOM 2300 O O . VAL A 1 281 ? 27.377 1.202 -16.336 1.00 92.38 281 VAL A O 1
ATOM 2303 N N . SER A 1 282 ? 26.262 -0.608 -15.616 1.00 91.19 282 SER A N 1
ATOM 2304 C CA . SER A 1 282 ? 26.505 -1.393 -16.834 1.00 91.19 282 SER A CA 1
ATOM 2305 C C . SER A 1 282 ? 25.937 -0.710 -18.085 1.00 91.19 282 SER A C 1
ATOM 2307 O O . SER A 1 282 ? 26.563 -0.720 -19.146 1.00 91.19 282 SER A O 1
ATOM 2309 N N . TRP A 1 283 ? 24.776 -0.066 -17.962 1.00 92.12 283 TRP A N 1
ATOM 2310 C CA . TRP A 1 283 ? 24.215 0.751 -19.031 1.00 92.12 283 TRP A CA 1
ATOM 2311 C C . TRP A 1 283 ? 25.067 1.991 -19.323 1.00 92.12 283 TRP A C 1
ATOM 2313 O O . TRP A 1 283 ? 25.407 2.234 -20.475 1.00 92.12 283 TRP A O 1
ATOM 2323 N N . ALA A 1 284 ? 25.476 2.741 -18.300 1.00 89.56 284 ALA A N 1
ATOM 2324 C CA . ALA A 1 284 ? 26.285 3.948 -18.464 1.00 89.56 284 ALA A CA 1
ATOM 2325 C C . ALA A 1 284 ? 27.663 3.664 -19.094 1.00 89.56 284 ALA A C 1
ATOM 2327 O O . ALA A 1 284 ? 28.166 4.475 -19.861 1.00 89.56 284 ALA A O 1
ATOM 2328 N N . GLU A 1 285 ? 28.258 2.500 -18.827 1.00 89.88 285 GLU A N 1
ATOM 2329 C CA . GLU A 1 285 ? 29.520 2.080 -19.452 1.00 89.88 285 GLU A CA 1
ATOM 2330 C C . GLU A 1 285 ? 29.349 1.685 -20.928 1.00 89.88 285 GLU A C 1
ATOM 2332 O O . GLU A 1 285 ? 30.250 1.880 -21.745 1.00 89.88 285 GLU A O 1
ATOM 2337 N N . THR A 1 286 ? 28.192 1.128 -21.293 1.00 87.31 286 THR A N 1
ATOM 2338 C CA . THR A 1 286 ? 27.933 0.640 -22.656 1.00 87.31 286 THR A CA 1
ATOM 2339 C C . THR A 1 286 ? 27.360 1.719 -23.571 1.00 87.31 286 THR A C 1
ATOM 2341 O O . THR A 1 286 ? 27.682 1.734 -24.764 1.00 87.31 286 THR A O 1
ATOM 2344 N N . VAL A 1 287 ? 26.572 2.653 -23.029 1.00 88.31 287 VAL A N 1
ATOM 2345 C CA . VAL A 1 287 ? 25.824 3.664 -23.790 1.00 88.31 287 VAL A CA 1
ATOM 2346 C C . VAL A 1 287 ? 26.731 4.579 -24.611 1.00 88.31 287 VAL A C 1
ATOM 2348 O O . VAL A 1 287 ? 26.410 4.867 -25.762 1.00 88.31 287 VAL A O 1
ATOM 2351 N N . ASP A 1 288 ? 27.898 4.957 -24.083 1.00 84.50 288 ASP A N 1
ATOM 2352 C CA . ASP A 1 288 ? 28.863 5.817 -24.778 1.00 84.50 288 ASP A CA 1
ATOM 2353 C C . ASP A 1 288 ? 29.425 5.131 -26.019 1.00 84.50 288 ASP A C 1
ATOM 2355 O O . ASP A 1 288 ? 29.427 5.685 -27.120 1.00 84.50 288 ASP A O 1
ATOM 2359 N N . SER A 1 289 ? 29.872 3.886 -25.852 1.00 86.00 289 SER A N 1
ATOM 2360 C CA . SER A 1 289 ? 30.420 3.091 -26.949 1.00 86.00 289 SER A CA 1
ATOM 2361 C C . SER A 1 289 ? 29.367 2.808 -28.022 1.00 86.00 289 SER A C 1
ATOM 2363 O O . SER A 1 289 ? 29.660 2.893 -29.217 1.00 86.00 289 SER A O 1
ATOM 2365 N N . LEU A 1 290 ? 28.127 2.543 -27.603 1.00 84.25 290 LEU A N 1
ATOM 2366 C CA . LEU A 1 290 ? 27.007 2.247 -28.483 1.00 84.25 290 LEU A CA 1
ATOM 2367 C C . LEU A 1 290 ? 26.589 3.496 -29.268 1.00 84.25 290 LEU A C 1
ATOM 2369 O O . LEU A 1 290 ? 26.507 3.445 -30.497 1.00 84.25 290 LEU A O 1
ATOM 2373 N N . ALA A 1 291 ? 26.428 4.637 -28.590 1.00 82.88 291 ALA A N 1
ATOM 2374 C CA . ALA A 1 291 ? 26.144 5.921 -29.225 1.00 82.88 291 ALA A CA 1
ATOM 2375 C C . ALA A 1 291 ? 27.226 6.276 -30.251 1.00 82.88 291 ALA A C 1
ATOM 2377 O O . ALA A 1 291 ? 26.919 6.512 -31.417 1.00 82.88 291 ALA A O 1
ATOM 2378 N N . MET A 1 292 ? 28.503 6.225 -29.863 1.00 83.62 292 MET A N 1
ATOM 2379 C CA . MET A 1 292 ? 29.607 6.571 -30.762 1.00 83.62 292 MET A CA 1
ATOM 2380 C C . MET A 1 292 ? 29.736 5.612 -31.948 1.00 83.62 292 MET A C 1
ATOM 2382 O O . MET A 1 292 ? 30.156 6.036 -33.024 1.00 83.62 292 MET A O 1
ATOM 2386 N N . THR A 1 293 ? 29.398 4.334 -31.778 1.00 84.81 293 THR A N 1
ATOM 2387 C CA . THR A 1 293 ? 29.451 3.349 -32.866 1.00 84.81 293 THR A CA 1
ATOM 2388 C C . THR A 1 293 ? 28.340 3.592 -33.877 1.00 84.81 293 THR A C 1
ATOM 2390 O O . THR A 1 293 ? 28.621 3.638 -35.072 1.00 84.81 293 THR A O 1
ATOM 2393 N N . HIS A 1 294 ? 27.101 3.790 -33.422 1.00 81.75 294 HIS A N 1
ATOM 2394 C CA . HIS A 1 294 ? 25.957 3.970 -34.318 1.00 81.75 294 HIS A CA 1
ATOM 2395 C C . HIS A 1 294 ? 25.891 5.363 -34.948 1.00 81.75 294 HIS A C 1
ATOM 2397 O O . HIS A 1 294 ? 25.512 5.465 -36.111 1.00 81.75 294 HIS A O 1
ATOM 2403 N N . LEU A 1 295 ? 26.324 6.416 -34.248 1.00 79.81 295 LEU A N 1
ATOM 2404 C CA . LEU A 1 295 ? 26.399 7.762 -34.827 1.00 79.81 295 LEU A CA 1
ATOM 2405 C C . LEU A 1 295 ? 27.426 7.845 -35.960 1.00 79.81 295 LEU A C 1
ATOM 2407 O O . LEU A 1 295 ? 27.206 8.551 -36.933 1.00 79.81 295 LEU A O 1
ATOM 2411 N N . LYS A 1 296 ? 28.529 7.086 -35.876 1.00 81.56 296 LYS A N 1
ATOM 2412 C CA . LYS A 1 296 ? 29.564 7.026 -36.924 1.00 81.56 296 LYS A CA 1
ATOM 2413 C C . LYS A 1 296 ? 29.158 6.218 -38.157 1.00 81.56 296 LYS A C 1
ATOM 2415 O O . LYS A 1 296 ? 29.912 6.206 -39.130 1.00 81.56 296 LYS A O 1
ATOM 2420 N N . GLN A 1 297 ? 28.031 5.508 -38.123 1.00 81.62 297 GLN A N 1
ATOM 2421 C CA . GLN A 1 297 ? 27.565 4.756 -39.282 1.00 81.62 297 GLN A CA 1
ATOM 2422 C C . GLN A 1 297 ? 27.053 5.708 -40.366 1.00 81.62 297 GLN A C 1
ATOM 2424 O O . GLN A 1 297 ? 26.521 6.778 -40.077 1.00 81.62 297 GLN A O 1
ATOM 2429 N N . ALA A 1 298 ? 27.203 5.293 -41.624 1.00 78.44 298 ALA A N 1
ATOM 2430 C CA . ALA A 1 298 ? 26.660 6.030 -42.754 1.00 78.44 298 ALA A CA 1
ATOM 2431 C C . ALA A 1 298 ? 25.137 6.162 -42.629 1.00 78.44 298 ALA A C 1
ATOM 2433 O O . ALA A 1 298 ? 24.472 5.233 -42.165 1.00 78.44 298 ALA A O 1
ATOM 2434 N N . ILE A 1 299 ? 24.590 7.290 -43.080 1.00 81.44 299 ILE A N 1
ATOM 2435 C CA . ILE A 1 299 ? 23.155 7.606 -43.002 1.00 81.44 299 ILE A CA 1
ATOM 2436 C C . ILE A 1 299 ? 22.305 6.645 -43.853 1.00 81.44 299 ILE A C 1
ATOM 2438 O O . ILE A 1 299 ? 21.128 6.412 -43.563 1.00 81.44 299 ILE A O 1
ATOM 2442 N N . VAL A 1 300 ? 22.889 6.056 -44.900 1.00 77.69 300 VAL A N 1
ATOM 2443 C CA . VAL A 1 300 ? 22.194 5.204 -45.870 1.00 77.69 300 VAL A CA 1
ATOM 2444 C C . VAL A 1 300 ? 22.951 3.887 -46.075 1.00 77.69 300 VAL A C 1
ATOM 2446 O O . VAL A 1 300 ? 24.176 3.874 -46.175 1.00 77.69 300 VAL A O 1
ATOM 2449 N N . ARG A 1 301 ? 22.225 2.763 -46.172 1.00 81.12 301 ARG A N 1
ATOM 2450 C CA . ARG A 1 301 ? 22.791 1.435 -46.476 1.00 81.12 301 ARG A CA 1
ATOM 2451 C C . ARG A 1 301 ? 22.101 0.788 -47.675 1.00 81.12 301 ARG A C 1
ATOM 2453 O O . ARG A 1 301 ? 20.924 1.031 -47.933 1.00 81.12 301 ARG A O 1
ATOM 2460 N N . LYS A 1 302 ? 22.827 -0.074 -48.388 1.00 78.12 302 LYS A N 1
ATOM 2461 C CA . LYS A 1 302 ? 22.291 -0.874 -49.496 1.00 78.12 302 LYS A CA 1
ATOM 2462 C C . LYS A 1 302 ? 21.992 -2.291 -49.010 1.00 78.12 302 LYS A C 1
ATOM 2464 O O . LYS A 1 302 ? 22.883 -2.965 -48.501 1.00 78.12 302 LYS A O 1
ATOM 2469 N N . GLU A 1 303 ? 20.750 -2.735 -49.150 1.00 79.00 303 GLU A N 1
ATOM 2470 C CA . GLU A 1 303 ? 20.339 -4.101 -48.819 1.00 79.00 303 GLU A CA 1
ATOM 2471 C C . GLU A 1 303 ? 20.701 -5.101 -49.934 1.00 79.00 303 GLU A C 1
ATOM 2473 O O . GLU A 1 303 ? 20.930 -4.688 -51.077 1.00 79.00 303 GLU A O 1
ATOM 2478 N N . PRO A 1 304 ? 20.735 -6.421 -49.646 1.00 64.88 304 PRO A N 1
ATOM 2479 C CA . PRO A 1 304 ? 21.143 -7.456 -50.607 1.00 64.88 304 PRO A CA 1
ATOM 2480 C C . PRO A 1 304 ? 20.339 -7.457 -51.918 1.00 64.88 304 PRO A C 1
ATOM 2482 O O . PRO A 1 304 ? 20.844 -7.887 -52.950 1.00 64.88 304 PRO A O 1
ATOM 2485 N N . GLY A 1 305 ? 19.106 -6.937 -51.897 1.00 62.28 305 GLY A N 1
ATOM 2486 C CA . GLY A 1 305 ? 18.242 -6.768 -53.073 1.00 62.28 305 GLY A CA 1
ATOM 2487 C C . GLY A 1 305 ? 18.481 -5.485 -53.881 1.00 62.28 305 GLY A C 1
ATOM 2488 O O . GLY A 1 305 ? 17.714 -5.190 -54.791 1.00 62.28 305 GLY A O 1
ATOM 2489 N N . GLY A 1 306 ? 19.500 -4.687 -53.546 1.00 67.62 306 GLY A N 1
ATOM 2490 C CA . GLY A 1 306 ? 19.809 -3.421 -54.218 1.00 67.62 306 GLY A CA 1
ATOM 2491 C C . GLY A 1 306 ? 18.976 -2.219 -53.759 1.00 67.62 306 GLY A C 1
ATOM 2492 O O . GLY A 1 306 ? 19.213 -1.112 -54.241 1.00 67.62 306 GLY A O 1
ATOM 2493 N N . MET A 1 307 ? 18.052 -2.419 -52.814 1.00 72.44 307 MET A N 1
ATOM 2494 C CA . MET A 1 307 ? 17.247 -1.368 -52.185 1.00 72.44 307 MET A CA 1
ATOM 2495 C C . MET A 1 307 ? 18.114 -0.514 -51.257 1.00 72.44 307 MET A C 1
ATOM 2497 O O . MET A 1 307 ? 18.958 -1.024 -50.520 1.00 72.44 307 MET A O 1
ATOM 2501 N N . ILE A 1 308 ? 17.908 0.796 -51.310 1.00 77.88 308 ILE A N 1
ATOM 2502 C CA . ILE A 1 308 ? 18.644 1.780 -50.516 1.00 77.88 308 ILE A CA 1
ATOM 2503 C C . ILE A 1 308 ? 17.758 2.178 -49.335 1.00 77.88 308 ILE A C 1
ATOM 2505 O O . ILE A 1 308 ? 16.690 2.731 -49.562 1.00 77.88 308 ILE A O 1
ATOM 2509 N N . VAL A 1 309 ? 18.174 1.911 -48.098 1.00 81.12 309 VAL A N 1
ATOM 2510 C CA . VAL A 1 309 ? 17.374 2.194 -46.892 1.00 81.12 309 VAL A CA 1
ATOM 2511 C C . VAL A 1 309 ? 18.124 3.108 -45.927 1.00 81.12 309 VAL A C 1
ATOM 2513 O O . VAL A 1 309 ? 19.355 3.093 -45.862 1.00 81.12 309 VAL A O 1
ATOM 2516 N N . VAL A 1 310 ? 17.375 3.904 -45.159 1.00 81.00 310 VAL A N 1
ATOM 2517 C CA . VAL A 1 310 ? 17.936 4.764 -44.106 1.00 81.00 310 VAL A CA 1
ATOM 2518 C C . VAL A 1 310 ? 18.515 3.891 -42.997 1.00 81.00 310 VAL A C 1
ATOM 2520 O O . VAL A 1 310 ? 17.823 3.045 -42.432 1.00 81.00 310 VAL A O 1
ATOM 2523 N N . ASN A 1 311 ? 19.782 4.108 -42.672 1.00 81.00 311 ASN A N 1
ATOM 2524 C CA . ASN A 1 311 ? 20.519 3.343 -41.681 1.00 81.00 311 ASN A CA 1
ATOM 2525 C C . ASN A 1 311 ? 20.456 4.031 -40.309 1.00 81.00 311 ASN A C 1
ATOM 2527 O O . ASN A 1 311 ? 21.458 4.519 -39.793 1.00 81.00 311 ASN A O 1
ATOM 2531 N N . PHE A 1 312 ? 19.253 4.090 -39.734 1.00 80.44 312 PHE A N 1
ATOM 2532 C CA . PHE A 1 312 ? 19.053 4.512 -38.348 1.00 80.44 312 PHE A CA 1
ATOM 2533 C C . PHE A 1 312 ? 18.849 3.272 -37.478 1.00 80.44 312 PHE A C 1
ATOM 2535 O O . PHE A 1 312 ? 17.855 2.561 -37.633 1.00 80.44 312 PHE A O 1
ATOM 2542 N N . HIS A 1 313 ? 19.816 2.980 -36.608 1.00 80.94 313 HIS A N 1
ATOM 2543 C CA . HIS A 1 313 ? 19.797 1.754 -35.815 1.00 80.94 313 HIS A CA 1
ATOM 2544 C C . HIS A 1 313 ? 18.715 1.813 -34.728 1.00 80.94 313 HIS A C 1
ATOM 2546 O O . HIS A 1 313 ? 18.597 2.815 -34.022 1.00 80.94 313 HIS A O 1
ATOM 2552 N N . GLU A 1 314 ? 17.964 0.724 -34.535 1.00 81.56 314 GLU A N 1
ATOM 2553 C CA . GLU A 1 314 ? 16.936 0.647 -33.483 1.00 81.56 314 GLU A CA 1
ATOM 2554 C C . GLU A 1 314 ? 17.516 0.856 -32.079 1.00 81.56 314 GLU A C 1
ATOM 2556 O O . GLU A 1 314 ? 16.823 1.341 -31.183 1.00 81.56 314 GLU A O 1
ATOM 2561 N N . ASP A 1 315 ? 18.800 0.544 -31.890 1.00 82.31 315 ASP A N 1
ATOM 2562 C CA . ASP A 1 315 ? 19.488 0.763 -30.618 1.00 82.31 315 ASP A CA 1
ATOM 2563 C C . ASP A 1 315 ? 19.632 2.254 -30.272 1.00 82.31 315 ASP A C 1
ATOM 2565 O O . ASP A 1 315 ? 19.596 2.586 -29.092 1.00 82.31 315 ASP A O 1
ATOM 2569 N N . LEU A 1 316 ? 19.687 3.170 -31.254 1.00 83.62 316 LEU A N 1
ATOM 2570 C CA . LEU A 1 316 ? 19.638 4.617 -30.988 1.00 83.62 316 LEU A CA 1
ATOM 2571 C C . LEU A 1 316 ? 18.248 5.037 -30.498 1.00 83.62 316 LEU A C 1
ATOM 2573 O O . LEU A 1 316 ? 18.130 5.780 -29.526 1.00 83.62 316 LEU A O 1
ATOM 2577 N N . THR A 1 317 ? 17.176 4.512 -31.102 1.00 84.69 317 THR A N 1
ATOM 2578 C CA . THR A 1 317 ? 15.809 4.731 -30.596 1.00 84.69 317 THR A CA 1
ATOM 2579 C C . THR A 1 317 ? 15.635 4.150 -29.194 1.00 84.69 317 THR A C 1
ATOM 2581 O O . THR A 1 317 ? 14.986 4.763 -28.343 1.00 84.69 317 THR A O 1
ATOM 2584 N N . ARG A 1 318 ? 16.204 2.965 -28.935 1.00 86.25 318 ARG A N 1
ATOM 2585 C CA . ARG A 1 318 ? 16.181 2.328 -27.615 1.00 86.25 318 ARG A CA 1
ATOM 2586 C C . ARG A 1 318 ? 16.931 3.175 -26.591 1.00 86.25 318 ARG A C 1
ATOM 2588 O O . ARG A 1 318 ? 16.366 3.427 -25.534 1.00 86.25 318 ARG A O 1
ATOM 2595 N N . LEU A 1 319 ? 18.122 3.664 -26.929 1.00 88.12 319 LEU A N 1
ATOM 2596 C CA . LEU A 1 319 ? 18.942 4.535 -26.088 1.00 88.12 319 LEU A CA 1
ATOM 2597 C C . LEU A 1 319 ? 18.196 5.814 -25.714 1.00 88.12 319 LEU A C 1
ATOM 2599 O O . LEU A 1 319 ? 18.085 6.126 -24.535 1.00 88.12 319 LEU A O 1
ATOM 2603 N N . ILE A 1 320 ? 17.621 6.519 -26.691 1.00 87.94 320 ILE A N 1
ATOM 2604 C CA . ILE A 1 320 ? 16.849 7.749 -26.454 1.00 87.94 320 ILE A CA 1
ATOM 2605 C C . ILE A 1 320 ? 15.690 7.484 -25.482 1.00 87.94 320 ILE A C 1
ATOM 2607 O O . ILE A 1 320 ? 15.450 8.248 -24.543 1.00 87.94 320 ILE A O 1
ATOM 2611 N N . ARG A 1 321 ? 14.982 6.360 -25.663 1.00 88.31 321 ARG A N 1
ATOM 2612 C CA . ARG A 1 321 ? 13.926 5.941 -24.735 1.00 88.31 321 ARG A CA 1
ATOM 2613 C C . ARG A 1 321 ? 14.493 5.638 -23.349 1.00 88.31 321 ARG A C 1
ATOM 2615 O O . ARG A 1 321 ? 13.938 6.133 -22.374 1.00 88.31 321 ARG A O 1
ATOM 2622 N N . GLU A 1 322 ? 15.572 4.867 -23.240 1.00 89.88 322 GLU A N 1
ATOM 2623 C CA . GLU A 1 322 ? 16.216 4.555 -21.955 1.00 89.88 322 GLU A CA 1
ATOM 2624 C C . GLU A 1 322 ? 16.620 5.812 -21.204 1.00 89.88 322 GLU A C 1
ATOM 2626 O O . GLU A 1 322 ? 16.231 5.963 -20.048 1.00 89.88 322 GLU A O 1
ATOM 2631 N N . THR A 1 323 ? 17.277 6.750 -21.880 1.00 89.94 323 THR A N 1
ATOM 2632 C CA . THR A 1 323 ? 17.663 8.039 -21.312 1.00 89.94 323 THR A CA 1
ATOM 2633 C C . THR A 1 323 ? 16.459 8.795 -20.755 1.00 89.94 323 THR A C 1
ATOM 2635 O O . THR A 1 323 ? 16.486 9.204 -19.598 1.00 89.94 323 THR A O 1
ATOM 2638 N N . ARG A 1 324 ? 15.356 8.912 -21.513 1.00 88.94 324 ARG A N 1
ATOM 2639 C CA . ARG A 1 324 ? 14.127 9.581 -21.039 1.00 88.94 324 ARG A CA 1
ATOM 2640 C C . ARG A 1 324 ? 13.527 8.917 -19.796 1.00 88.94 324 ARG A C 1
ATOM 2642 O O . ARG A 1 324 ? 13.028 9.608 -18.909 1.00 88.94 324 ARG A O 1
ATOM 2649 N N . TYR A 1 325 ? 13.509 7.584 -19.740 1.00 89.12 325 TYR A N 1
ATOM 2650 C CA . TYR A 1 325 ? 12.966 6.867 -18.582 1.00 89.12 325 TYR A CA 1
ATOM 2651 C C . TYR A 1 325 ? 13.882 6.980 -17.358 1.00 89.12 325 TYR A C 1
ATOM 2653 O O . TYR A 1 325 ? 13.380 7.188 -16.255 1.00 89.12 325 TYR A O 1
ATOM 2661 N N . LEU A 1 326 ? 15.199 6.871 -17.542 1.00 90.62 326 LEU A N 1
ATOM 2662 C CA . LEU A 1 326 ? 16.185 6.979 -16.464 1.00 90.62 326 LEU A CA 1
ATOM 2663 C C . LEU A 1 326 ? 16.257 8.403 -15.892 1.00 90.62 326 LEU A C 1
ATOM 2665 O O . LEU A 1 326 ? 16.335 8.560 -14.673 1.00 90.62 326 LEU A O 1
ATOM 2669 N N . ASP A 1 327 ? 16.133 9.426 -16.739 1.00 89.56 327 ASP A N 1
ATOM 2670 C CA . ASP A 1 327 ? 16.079 10.832 -16.324 1.00 89.56 327 ASP A CA 1
ATOM 2671 C C . ASP A 1 327 ? 14.849 11.099 -15.440 1.00 89.56 327 ASP A C 1
ATOM 2673 O O . ASP A 1 327 ? 14.964 11.567 -14.308 1.00 89.56 327 ASP A O 1
ATOM 2677 N N . ARG A 1 328 ? 13.662 10.637 -15.867 1.00 89.00 328 ARG A N 1
ATOM 2678 C CA . ARG A 1 328 ? 12.429 10.698 -15.052 1.00 89.00 328 ARG A CA 1
ATOM 2679 C C . ARG A 1 328 ? 12.526 9.937 -13.730 1.00 89.00 328 ARG A C 1
ATOM 2681 O O . ARG A 1 328 ? 11.805 10.248 -12.786 1.00 89.00 328 ARG A O 1
ATOM 2688 N N . MET A 1 329 ? 13.374 8.916 -13.671 1.00 86.62 329 MET A N 1
ATOM 2689 C CA . MET A 1 329 ? 13.638 8.134 -12.464 1.00 86.62 329 MET A CA 1
ATOM 2690 C C . MET A 1 329 ? 14.656 8.791 -11.520 1.00 86.62 329 MET A C 1
ATOM 2692 O O . MET A 1 329 ? 14.866 8.247 -10.429 1.00 86.62 329 MET A O 1
ATOM 2696 N N . GLY A 1 330 ? 15.250 9.925 -11.915 1.00 88.56 330 GLY A N 1
ATOM 2697 C CA . GLY A 1 330 ? 16.193 10.719 -11.127 1.00 88.56 330 GLY A CA 1
ATOM 2698 C C . GLY A 1 330 ? 17.651 10.260 -11.217 1.00 88.56 330 GLY A C 1
ATOM 2699 O O . GLY A 1 330 ? 18.426 10.557 -10.310 1.00 88.56 330 GLY A O 1
ATOM 2700 N N . PHE A 1 331 ? 18.031 9.499 -12.249 1.00 89.94 331 PHE A N 1
ATOM 2701 C CA . PHE A 1 331 ? 19.425 9.088 -12.451 1.00 89.94 331 PHE A CA 1
ATOM 2702 C C . PHE A 1 331 ? 20.250 10.179 -13.150 1.00 89.94 331 PHE A C 1
ATOM 2704 O O . PHE A 1 331 ? 19.742 10.909 -13.995 1.00 89.94 331 PHE A O 1
ATOM 2711 N N . ALA A 1 332 ? 21.545 10.257 -12.831 1.00 89.44 332 ALA A N 1
ATOM 2712 C CA . ALA A 1 332 ? 22.480 11.177 -13.479 1.00 89.44 332 ALA A CA 1
ATOM 2713 C C . ALA A 1 332 ? 22.951 10.607 -14.826 1.00 89.44 332 ALA A C 1
ATOM 2715 O O . ALA A 1 332 ? 23.844 9.763 -14.868 1.00 89.44 332 ALA A O 1
ATOM 2716 N N . ILE A 1 333 ? 22.324 11.044 -15.914 1.00 91.00 333 ILE A N 1
ATOM 2717 C CA . ILE A 1 333 ? 22.571 10.538 -17.270 1.00 91.00 333 ILE A CA 1
ATOM 2718 C C . ILE A 1 333 ? 23.952 10.982 -17.801 1.00 91.00 333 ILE A C 1
ATOM 2720 O O . ILE A 1 333 ? 24.309 12.150 -17.632 1.00 91.00 333 ILE A O 1
ATOM 2724 N N . PRO A 1 334 ? 24.706 10.102 -18.495 1.00 89.94 334 PRO A N 1
ATOM 2725 C CA . PRO A 1 334 ? 25.908 10.484 -19.241 1.00 89.94 334 PRO A CA 1
ATOM 2726 C C . PRO A 1 334 ? 25.644 11.565 -20.302 1.00 89.94 334 PRO A C 1
ATOM 2728 O O . PRO A 1 334 ? 24.627 11.546 -20.998 1.00 89.94 334 PRO A O 1
ATOM 2731 N N . GLU A 1 335 ? 26.584 12.496 -20.468 1.00 86.75 335 GLU A N 1
ATOM 2732 C CA . GLU A 1 335 ? 26.428 13.666 -21.348 1.00 86.75 335 GLU A CA 1
ATOM 2733 C C . GLU A 1 335 ? 26.201 13.284 -22.822 1.00 86.75 335 GLU A C 1
ATOM 2735 O O . GLU A 1 335 ? 25.379 13.875 -23.516 1.00 86.75 335 GLU A O 1
ATOM 2740 N N . THR A 1 336 ? 26.879 12.243 -23.290 1.00 85.25 336 THR A N 1
ATOM 2741 C CA . THR A 1 336 ? 26.722 11.606 -24.611 1.00 85.25 336 THR A CA 1
ATOM 2742 C C . THR A 1 336 ? 25.271 11.192 -24.885 1.00 85.25 336 THR A C 1
ATOM 2744 O O . THR A 1 336 ? 24.677 11.609 -25.879 1.00 85.25 336 THR A O 1
ATOM 2747 N N . ALA A 1 337 ? 24.677 10.404 -23.987 1.00 87.06 337 ALA A N 1
ATOM 2748 C CA . ALA A 1 337 ? 23.319 9.891 -24.102 1.00 87.06 337 ALA A CA 1
ATOM 2749 C C . ALA A 1 337 ? 22.283 11.018 -23.990 1.00 87.06 337 ALA A C 1
ATOM 2751 O O . ALA A 1 337 ? 21.267 11.006 -24.695 1.00 87.06 337 ALA A O 1
ATOM 2752 N N . LEU A 1 338 ? 22.561 12.018 -23.148 1.00 88.31 338 LEU A N 1
ATOM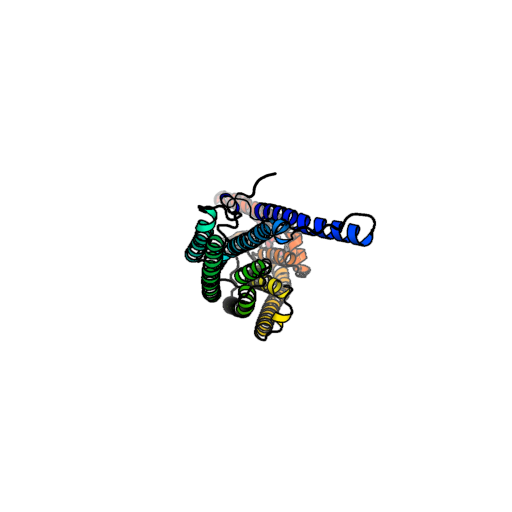 2753 C CA . LEU A 1 338 ? 21.747 13.221 -23.030 1.00 88.31 338 LEU A CA 1
ATOM 2754 C C . LEU A 1 338 ? 21.763 14.033 -24.332 1.00 88.31 338 LEU A C 1
ATOM 2756 O O . LEU A 1 338 ? 20.701 14.364 -24.852 1.00 88.31 338 LEU A O 1
ATOM 2760 N N . ASN A 1 339 ? 22.940 14.281 -24.908 1.00 87.38 339 ASN A N 1
ATOM 2761 C CA . ASN A 1 339 ? 23.096 15.026 -26.158 1.00 87.38 339 ASN A CA 1
ATOM 2762 C C . ASN A 1 339 ? 22.373 14.350 -27.330 1.00 87.38 339 ASN A C 1
ATOM 2764 O O . ASN A 1 339 ? 21.674 15.025 -28.086 1.00 87.38 339 ASN A O 1
ATOM 2768 N N . VAL A 1 340 ? 22.471 13.020 -27.447 1.00 86.44 340 VAL A N 1
ATOM 2769 C CA . VAL A 1 340 ? 21.726 12.243 -28.457 1.00 86.44 340 VAL A CA 1
ATOM 2770 C C . VAL A 1 340 ? 20.215 12.379 -28.255 1.00 86.44 340 VAL A C 1
ATOM 2772 O O . VAL A 1 340 ? 19.468 12.555 -29.215 1.00 86.44 340 VAL A O 1
ATOM 2775 N N . THR A 1 341 ? 19.758 12.354 -27.004 1.00 87.44 341 THR A N 1
ATOM 2776 C CA . THR A 1 341 ? 18.334 12.494 -26.661 1.00 87.44 341 THR A CA 1
ATOM 2777 C C . THR A 1 341 ? 17.808 13.902 -26.951 1.00 87.44 341 THR A C 1
ATOM 2779 O O . THR A 1 341 ? 16.700 14.047 -27.461 1.00 87.44 341 THR A O 1
ATOM 2782 N N . LEU A 1 342 ? 18.603 14.948 -26.707 1.00 89.06 342 LEU A N 1
ATOM 2783 C CA . LEU A 1 342 ? 18.244 16.335 -27.033 1.00 89.06 342 LEU A CA 1
ATOM 2784 C C . LEU A 1 342 ? 18.106 16.573 -28.544 1.00 89.06 342 LEU A C 1
ATOM 2786 O O . LEU A 1 342 ? 17.385 17.475 -28.967 1.00 89.06 342 LEU A O 1
ATOM 2790 N N . GLN A 1 343 ? 18.787 15.772 -29.363 1.00 86.62 343 GLN A N 1
ATOM 2791 C CA . GLN A 1 343 ? 18.728 15.852 -30.823 1.00 86.62 343 GLN A CA 1
ATOM 2792 C C . GLN A 1 343 ? 17.660 14.935 -31.445 1.00 86.62 343 GLN A C 1
ATOM 2794 O O . GLN A 1 343 ? 17.541 14.894 -32.668 1.00 86.62 343 GLN A O 1
ATOM 2799 N N . GLU A 1 344 ? 16.841 14.250 -30.638 1.00 87.62 344 GLU A N 1
ATOM 2800 C CA . GLU A 1 344 ? 15.813 13.303 -31.098 1.00 87.62 344 GLU A CA 1
ATOM 2801 C C . GLU A 1 344 ? 14.890 13.884 -32.178 1.00 87.62 344 GLU A C 1
ATOM 2803 O O . GLU A 1 344 ? 14.650 13.227 -33.189 1.00 87.62 344 GLU A O 1
ATOM 2808 N N . GLU A 1 345 ? 14.408 15.120 -32.013 1.00 86.44 345 GLU A N 1
ATOM 2809 C CA . GLU A 1 345 ? 13.521 15.759 -32.997 1.00 86.44 345 GLU A CA 1
ATOM 2810 C C . GLU A 1 345 ? 14.210 15.964 -34.353 1.00 86.44 345 GLU A C 1
ATOM 2812 O O . GLU A 1 345 ? 13.603 15.750 -35.404 1.00 86.44 345 GLU A O 1
ATOM 2817 N N . LYS A 1 346 ? 15.503 16.318 -34.339 1.00 86.50 346 LYS A N 1
ATOM 2818 C CA . LYS A 1 346 ? 16.301 16.476 -35.562 1.00 86.50 346 LYS A CA 1
ATOM 2819 C C . LYS A 1 346 ? 16.516 15.131 -36.240 1.00 86.50 346 LYS A C 1
ATOM 2821 O O . LYS A 1 346 ? 16.293 15.024 -37.442 1.00 86.50 346 LYS A O 1
ATOM 2826 N N . TYR A 1 347 ? 16.881 14.101 -35.472 1.00 85.50 347 TYR A N 1
ATOM 2827 C CA . TYR A 1 347 ? 17.030 12.745 -35.997 1.00 85.50 347 TYR A CA 1
ATOM 2828 C C . TYR A 1 347 ? 15.731 12.231 -36.607 1.00 85.50 347 TYR A C 1
ATOM 2830 O O . TYR A 1 347 ? 15.752 11.690 -37.709 1.00 85.50 347 TYR A O 1
ATOM 2838 N N . HIS A 1 348 ? 14.597 12.449 -35.940 1.00 86.25 348 HIS A N 1
ATOM 2839 C CA . HIS A 1 348 ? 13.297 12.052 -36.464 1.00 86.25 348 HIS A CA 1
ATOM 2840 C C . HIS A 1 348 ? 12.996 12.746 -37.798 1.00 86.25 348 HIS A C 1
ATOM 2842 O O . HIS A 1 348 ? 12.691 12.066 -38.775 1.00 86.25 348 HIS A O 1
ATOM 2848 N N . GLY A 1 349 ? 13.194 14.067 -37.873 1.00 87.88 349 GLY A N 1
ATOM 2849 C CA . GLY A 1 349 ? 13.007 14.830 -39.108 1.00 87.88 349 GLY A CA 1
ATOM 2850 C C . GLY A 1 349 ? 13.932 14.385 -40.246 1.00 87.88 349 GLY A C 1
ATOM 2851 O O . GLY A 1 349 ? 13.485 14.239 -41.384 1.00 87.88 349 GLY A O 1
ATOM 2852 N N . TYR A 1 350 ? 15.209 14.107 -39.957 1.00 86.75 350 TYR A N 1
ATOM 2853 C CA . TYR A 1 350 ? 16.149 13.587 -40.955 1.00 86.75 350 TYR A CA 1
ATOM 2854 C C . TYR A 1 350 ? 15.755 12.192 -41.441 1.00 86.75 350 TYR A C 1
ATOM 2856 O O . TYR A 1 350 ? 15.739 11.953 -42.647 1.00 86.75 350 TYR A O 1
ATOM 2864 N N . VAL A 1 351 ? 15.385 11.281 -40.537 1.00 86.88 351 VAL A N 1
ATOM 2865 C CA . VAL A 1 351 ? 14.941 9.926 -40.893 1.00 86.88 351 VAL A CA 1
ATOM 2866 C C . VAL A 1 351 ? 13.689 9.973 -41.766 1.00 86.88 351 VAL A C 1
ATOM 2868 O O . VAL A 1 351 ? 13.630 9.277 -42.778 1.00 86.88 351 VAL A O 1
ATOM 2871 N N . GLU A 1 352 ? 12.699 10.785 -41.406 1.00 88.62 352 GLU A N 1
ATOM 2872 C CA . GLU A 1 352 ? 11.434 10.891 -42.137 1.00 88.62 352 GLU A CA 1
ATOM 2873 C C . GLU A 1 352 ? 11.624 11.533 -43.521 1.00 88.62 352 GLU A C 1
ATOM 2875 O O . GLU A 1 352 ? 11.117 11.027 -44.528 1.00 88.62 352 GLU A O 1
ATOM 2880 N N . GLY A 1 353 ? 12.445 12.587 -43.600 1.00 87.81 353 GLY A N 1
ATOM 2881 C CA . GLY A 1 353 ? 12.808 13.235 -44.860 1.00 87.81 353 GLY A CA 1
ATOM 2882 C C . GLY A 1 353 ? 13.581 12.309 -45.800 1.00 87.81 353 GLY A C 1
ATOM 2883 O O . GLY A 1 353 ? 13.261 12.218 -46.987 1.00 87.81 353 GLY A O 1
ATOM 2884 N N . LEU A 1 354 ? 14.559 11.565 -45.275 1.00 85.75 354 LEU A N 1
ATOM 2885 C CA . LEU A 1 354 ? 15.337 10.603 -46.057 1.00 85.75 354 LEU A CA 1
ATOM 2886 C C . LEU A 1 354 ? 14.498 9.407 -46.504 1.00 85.75 354 LEU A C 1
ATOM 2888 O O . LEU A 1 354 ? 14.650 8.970 -47.641 1.00 85.75 354 LEU A O 1
ATOM 2892 N N . ARG A 1 355 ? 13.592 8.901 -45.657 1.00 87.38 355 ARG A N 1
ATOM 2893 C CA . ARG A 1 355 ? 12.634 7.853 -46.046 1.00 87.38 355 ARG A CA 1
ATOM 2894 C C . ARG A 1 355 ? 11.761 8.325 -47.200 1.00 87.38 355 ARG A C 1
ATOM 2896 O O . ARG A 1 355 ? 11.759 7.687 -48.242 1.00 87.38 355 ARG A O 1
ATOM 2903 N N . THR A 1 356 ? 11.150 9.501 -47.071 1.00 88.69 356 THR A N 1
ATOM 2904 C CA . THR A 1 356 ? 10.311 10.087 -48.129 1.00 88.69 356 THR A CA 1
ATOM 2905 C C . THR A 1 356 ? 11.092 10.281 -49.434 1.00 88.69 356 THR A C 1
ATOM 2907 O O . THR A 1 356 ? 10.595 9.989 -50.522 1.00 88.69 356 THR A O 1
ATOM 2910 N N . MET A 1 357 ? 12.340 10.755 -49.352 1.00 86.75 357 MET A N 1
ATOM 2911 C CA . MET A 1 357 ? 13.215 10.910 -50.517 1.00 86.75 357 MET A CA 1
ATOM 2912 C C . MET A 1 357 ? 13.532 9.562 -51.185 1.00 86.75 357 MET A C 1
ATOM 2914 O O . MET A 1 357 ? 13.480 9.464 -52.412 1.00 86.75 357 MET A O 1
ATOM 2918 N N . LEU A 1 358 ? 13.860 8.533 -50.398 1.00 85.31 358 LEU A N 1
ATOM 2919 C CA . LEU A 1 358 ? 14.185 7.197 -50.901 1.00 85.31 358 LEU A CA 1
ATOM 2920 C C . LEU A 1 358 ? 12.959 6.483 -51.478 1.00 85.31 358 LEU A C 1
ATOM 2922 O O . LEU A 1 358 ? 13.072 5.880 -52.542 1.00 85.31 358 LEU A O 1
ATOM 2926 N N . ASP A 1 359 ? 11.789 6.632 -50.859 1.00 86.38 359 ASP A N 1
ATOM 2927 C CA . ASP A 1 359 ? 10.527 6.091 -51.368 1.00 86.38 359 ASP A CA 1
ATOM 2928 C C . ASP A 1 359 ? 10.181 6.707 -52.732 1.00 86.38 359 ASP A C 1
ATOM 2930 O O . ASP A 1 359 ? 9.853 5.992 -53.681 1.00 86.38 359 ASP A O 1
ATOM 2934 N N . ASN A 1 360 ? 10.355 8.026 -52.884 1.00 85.69 360 ASN A N 1
ATOM 2935 C CA . ASN A 1 360 ? 10.193 8.712 -54.170 1.00 85.69 360 ASN A CA 1
ATOM 2936 C C . ASN A 1 360 ? 11.217 8.239 -55.215 1.00 85.69 360 ASN A C 1
ATOM 2938 O O . ASN A 1 360 ? 10.878 8.074 -56.389 1.00 85.69 360 ASN A O 1
ATOM 2942 N N . TYR A 1 361 ? 12.464 7.997 -54.802 1.00 83.69 361 TYR A N 1
ATOM 2943 C CA . TYR A 1 361 ? 13.514 7.458 -55.667 1.00 83.69 361 TYR A CA 1
ATOM 2944 C C . TYR A 1 361 ? 13.179 6.038 -56.151 1.00 83.69 361 TYR A C 1
ATOM 2946 O O . TYR A 1 361 ? 13.267 5.760 -57.350 1.00 83.69 361 TYR A O 1
ATOM 2954 N N . HIS A 1 362 ? 12.742 5.146 -55.258 1.00 83.44 362 HIS A N 1
ATOM 2955 C CA . HIS A 1 362 ? 12.339 3.783 -55.622 1.00 83.44 362 HIS A CA 1
ATOM 2956 C C . HIS A 1 362 ? 11.070 3.762 -56.464 1.00 83.44 362 HIS A C 1
ATOM 2958 O O . HIS A 1 362 ? 11.014 2.994 -57.421 1.00 83.44 362 HIS A O 1
ATOM 2964 N N . ALA A 1 363 ? 10.090 4.623 -56.180 1.00 86.00 363 ALA A N 1
ATOM 2965 C CA . ALA A 1 363 ? 8.890 4.761 -57.000 1.00 86.00 363 ALA A CA 1
ATOM 2966 C C . ALA A 1 363 ? 9.235 5.220 -58.427 1.00 86.00 363 ALA A C 1
ATOM 2968 O O . ALA A 1 363 ? 8.770 4.623 -59.399 1.00 86.00 363 ALA A O 1
ATOM 2969 N N . ALA A 1 364 ? 10.112 6.220 -58.566 1.00 82.62 364 ALA A N 1
ATOM 2970 C CA . ALA A 1 364 ? 10.558 6.717 -59.866 1.00 82.62 364 ALA A CA 1
ATOM 2971 C C . ALA A 1 364 ? 11.351 5.662 -60.654 1.00 82.62 364 ALA A C 1
ATOM 2973 O O . ALA A 1 364 ? 11.136 5.496 -61.853 1.00 82.62 364 ALA A O 1
ATOM 2974 N N . ILE A 1 365 ? 12.240 4.909 -59.997 1.00 80.94 365 ILE A N 1
ATOM 2975 C CA . ILE A 1 365 ? 12.987 3.825 -60.651 1.00 80.94 365 ILE A CA 1
ATOM 2976 C C . ILE A 1 365 ? 12.081 2.640 -60.985 1.00 80.94 365 ILE A C 1
ATOM 2978 O O . ILE A 1 365 ? 12.224 2.043 -62.055 1.00 80.94 365 ILE A O 1
ATOM 2982 N N . GLY A 1 366 ? 11.149 2.297 -60.099 1.00 80.31 366 GLY A N 1
ATOM 2983 C CA . GLY A 1 366 ? 10.173 1.227 -60.285 1.00 80.31 366 GLY A CA 1
ATOM 2984 C C . GLY A 1 366 ? 9.221 1.481 -61.454 1.00 80.31 366 GLY A C 1
ATOM 2985 O O . GLY A 1 366 ? 8.881 0.538 -62.160 1.00 80.31 366 GLY A O 1
ATOM 2986 N N . ALA A 1 367 ? 8.860 2.743 -61.706 1.00 82.62 367 ALA A N 1
ATOM 2987 C CA . ALA A 1 367 ? 7.985 3.142 -62.808 1.00 82.62 367 ALA A CA 1
ATOM 2988 C C . ALA A 1 367 ? 8.655 3.106 -64.198 1.00 82.62 367 ALA A C 1
ATOM 2990 O O . ALA A 1 367 ? 7.956 3.078 -65.207 1.00 82.62 367 ALA A O 1
ATOM 2991 N N . LEU A 1 368 ? 9.992 3.108 -64.271 1.00 81.44 368 LEU A N 1
ATOM 2992 C CA . LEU A 1 368 ? 10.731 3.126 -65.538 1.00 81.44 368 LEU A CA 1
ATOM 2993 C C . LEU A 1 368 ? 10.830 1.730 -66.167 1.00 81.44 368 LEU A C 1
ATOM 2995 O O . LEU A 1 368 ? 11.350 0.795 -65.547 1.00 81.44 368 LEU A O 1
ATOM 2999 N N . SER A 1 369 ? 10.441 1.616 -67.440 1.00 78.56 369 SER A N 1
ATOM 3000 C CA . SER A 1 369 ? 10.607 0.394 -68.234 1.00 78.56 369 SER A CA 1
ATOM 3001 C C . SER A 1 369 ? 12.089 0.105 -68.563 1.00 78.56 369 SER A C 1
ATOM 3003 O O . SER A 1 369 ? 12.930 1.010 -68.529 1.00 78.56 369 SER A O 1
ATOM 3005 N N . PRO A 1 370 ? 12.460 -1.140 -68.930 1.00 75.69 370 PRO A N 1
ATOM 3006 C CA . PRO A 1 370 ? 13.852 -1.498 -69.237 1.00 75.69 370 PRO A CA 1
ATOM 3007 C C . PRO A 1 370 ? 14.485 -0.655 -70.359 1.00 75.69 370 PRO A C 1
ATOM 3009 O O . PRO A 1 370 ? 15.682 -0.364 -70.321 1.00 75.69 370 PRO A O 1
ATOM 3012 N N . VAL A 1 371 ? 13.679 -0.225 -71.335 1.00 75.19 371 VAL A N 1
ATOM 3013 C CA . VAL A 1 371 ? 14.120 0.597 -72.474 1.00 75.19 371 VAL A CA 1
ATOM 3014 C C . VAL A 1 371 ? 14.381 2.042 -72.036 1.00 75.19 371 VAL A C 1
ATOM 3016 O O . VAL A 1 371 ? 15.404 2.628 -72.390 1.00 75.19 371 VAL A O 1
ATOM 3019 N N . GLU A 1 372 ? 13.513 2.599 -71.190 1.00 76.06 372 GLU A N 1
ATOM 3020 C CA . GLU A 1 372 ? 13.668 3.950 -70.633 1.00 76.06 372 GLU A CA 1
ATOM 3021 C C . GLU A 1 372 ? 14.840 4.035 -69.652 1.00 76.06 372 GLU A C 1
ATOM 3023 O O . GLU A 1 372 ? 15.564 5.031 -69.644 1.00 76.06 372 GLU A O 1
ATOM 3028 N N . ARG A 1 373 ? 15.101 2.967 -68.882 1.00 75.12 373 ARG A N 1
ATOM 3029 C CA . ARG A 1 373 ? 16.301 2.865 -68.034 1.00 75.12 373 ARG A CA 1
ATOM 3030 C C . ARG A 1 373 ? 17.589 2.917 -68.857 1.00 75.12 373 ARG A C 1
ATOM 3032 O O . ARG A 1 373 ? 18.545 3.566 -68.438 1.00 75.12 373 ARG A O 1
ATOM 3039 N N . SER A 1 374 ? 17.612 2.285 -70.035 1.00 73.44 374 SER A N 1
ATOM 3040 C CA . SER A 1 374 ? 18.762 2.344 -70.949 1.00 73.44 374 SER A CA 1
ATOM 3041 C C . SER A 1 374 ? 18.953 3.751 -71.534 1.00 73.44 374 SER A C 1
ATOM 3043 O O . SER A 1 374 ? 20.067 4.277 -71.541 1.00 73.44 374 SER A O 1
ATOM 3045 N N . LEU A 1 375 ? 17.859 4.416 -71.924 1.00 78.38 375 LEU A N 1
ATOM 3046 C CA . LEU A 1 375 ? 17.886 5.779 -72.469 1.00 78.38 375 LEU A CA 1
ATOM 3047 C C . LEU A 1 375 ? 18.321 6.826 -71.424 1.00 78.38 375 LEU A C 1
ATOM 3049 O O . LEU A 1 375 ? 19.080 7.750 -71.725 1.00 78.38 375 LEU A O 1
ATOM 3053 N N . LEU A 1 376 ? 17.874 6.666 -70.175 1.00 80.81 376 LEU A N 1
ATOM 3054 C CA . LEU A 1 376 ? 18.168 7.566 -69.056 1.00 80.81 376 LEU A CA 1
ATOM 3055 C C . LEU A 1 376 ? 19.397 7.153 -68.238 1.00 80.81 376 LEU A C 1
ATOM 3057 O O . LEU A 1 376 ? 19.700 7.811 -67.242 1.00 80.81 376 LEU A O 1
ATOM 3061 N N . ALA A 1 377 ? 20.160 6.143 -68.662 1.00 75.94 377 ALA A N 1
ATOM 3062 C CA . ALA A 1 377 ? 21.308 5.616 -67.918 1.00 75.94 377 ALA A CA 1
ATOM 3063 C C . ALA A 1 377 ? 22.300 6.712 -67.481 1.00 75.94 377 ALA A C 1
ATOM 3065 O O . ALA A 1 377 ? 22.731 6.755 -66.331 1.00 75.94 377 ALA A O 1
ATOM 3066 N N . LYS A 1 378 ? 22.594 7.687 -68.355 1.00 80.12 378 LYS A N 1
ATOM 3067 C CA . LYS A 1 378 ? 23.467 8.833 -68.020 1.00 80.12 378 LYS A CA 1
ATOM 3068 C C . LYS A 1 378 ? 22.900 9.736 -66.915 1.00 80.12 378 LYS A C 1
ATOM 3070 O O . LYS A 1 378 ? 23.670 10.390 -66.216 1.00 80.12 378 LYS A O 1
ATOM 3075 N N . ARG A 1 379 ? 21.573 9.834 -66.788 1.00 77.94 379 ARG A N 1
ATOM 3076 C CA . ARG A 1 379 ? 20.884 10.612 -65.743 1.00 77.94 379 ARG A CA 1
ATOM 3077 C C . ARG A 1 379 ? 20.785 9.816 -64.442 1.00 77.94 379 ARG A C 1
ATOM 3079 O O . ARG A 1 379 ? 21.021 10.400 -63.392 1.00 77.94 379 ARG A O 1
ATOM 3086 N N . LEU A 1 380 ? 20.548 8.508 -64.525 1.00 78.44 380 LEU A N 1
ATOM 3087 C CA . LEU A 1 380 ? 20.543 7.601 -63.372 1.00 78.44 380 LEU A CA 1
ATOM 3088 C C . LEU A 1 380 ? 21.919 7.539 -62.696 1.00 78.44 380 LEU A C 1
ATOM 3090 O O . LEU A 1 380 ? 22.004 7.738 -61.494 1.00 78.44 380 LEU A O 1
ATOM 3094 N N . ILE A 1 381 ? 23.007 7.434 -63.467 1.00 80.38 381 ILE A N 1
ATOM 3095 C CA . ILE A 1 381 ? 24.377 7.475 -62.921 1.00 80.38 381 ILE A CA 1
ATOM 3096 C C . ILE A 1 381 ? 24.666 8.813 -62.220 1.00 80.38 381 ILE A C 1
ATOM 3098 O O . ILE A 1 381 ? 25.368 8.859 -61.215 1.00 80.38 381 ILE A O 1
ATOM 3102 N N . LYS A 1 382 ? 24.141 9.934 -62.738 1.00 82.56 382 LYS A N 1
ATOM 3103 C CA . LYS A 1 382 ? 24.274 11.235 -62.060 1.00 82.56 382 LYS A CA 1
ATOM 3104 C C . LYS A 1 382 ? 23.486 11.280 -60.753 1.00 82.56 382 LYS A C 1
ATOM 3106 O O . LYS A 1 382 ? 23.956 11.903 -59.813 1.00 82.56 382 LYS A O 1
ATOM 3111 N N . LEU A 1 383 ? 22.316 10.649 -60.709 1.00 80.12 383 LEU A N 1
ATOM 3112 C CA . LEU A 1 383 ? 21.470 10.576 -59.521 1.00 80.12 383 LEU A CA 1
ATOM 3113 C C . LEU A 1 383 ? 22.099 9.686 -58.440 1.00 80.12 383 LEU A C 1
ATOM 3115 O O . LEU A 1 383 ? 22.156 10.094 -57.287 1.00 80.12 383 LEU A O 1
ATOM 3119 N N . GLU A 1 384 ? 22.666 8.539 -58.818 1.00 77.31 384 GLU A N 1
ATOM 3120 C CA . GLU A 1 384 ? 23.435 7.678 -57.908 1.00 77.31 384 GLU A CA 1
ATOM 3121 C C . GLU A 1 384 ? 24.648 8.417 -57.327 1.00 77.31 384 GLU A C 1
ATOM 3123 O O . GLU A 1 384 ? 24.845 8.404 -56.117 1.00 77.31 384 GLU A O 1
ATOM 3128 N N . LYS A 1 385 ? 25.375 9.192 -58.145 1.00 79.94 385 LYS A N 1
ATOM 3129 C CA . LYS A 1 385 ? 26.483 10.040 -57.665 1.00 79.94 385 LYS A CA 1
ATOM 3130 C C . LYS A 1 385 ? 26.076 11.100 -56.641 1.00 79.94 385 LYS A C 1
ATOM 3132 O O . LYS A 1 385 ? 26.911 11.536 -55.856 1.00 79.94 385 LYS A O 1
ATOM 3137 N N . VAL A 1 386 ? 24.823 11.553 -56.664 1.00 81.69 386 VAL A N 1
ATOM 3138 C CA . VAL A 1 386 ? 24.292 12.488 -55.657 1.00 81.69 386 VAL A CA 1
ATOM 3139 C C . VAL A 1 386 ? 23.946 11.758 -54.355 1.00 81.69 386 VAL A C 1
ATOM 3141 O O . VAL A 1 386 ? 23.963 12.381 -53.298 1.00 81.69 386 VAL A O 1
ATOM 3144 N N . LEU A 1 387 ? 23.685 10.448 -54.411 1.00 77.50 387 LEU A N 1
ATOM 3145 C CA . LEU A 1 387 ? 23.438 9.595 -53.245 1.00 77.50 387 LEU A CA 1
ATOM 3146 C C . LEU A 1 387 ? 24.732 9.038 -52.623 1.00 77.50 387 LEU A C 1
ATOM 3148 O O . LEU A 1 387 ? 24.726 8.730 -51.433 1.00 77.50 387 LEU A O 1
ATOM 3152 N N . ASP A 1 388 ? 25.840 8.965 -53.373 1.00 75.75 388 ASP A N 1
ATOM 3153 C CA . ASP A 1 388 ? 27.165 8.518 -52.898 1.00 75.75 388 ASP A CA 1
ATOM 3154 C C . ASP A 1 388 ? 27.622 9.154 -51.561 1.00 75.75 388 ASP A C 1
ATOM 3156 O O . ASP A 1 388 ? 28.132 8.430 -50.698 1.00 75.75 388 ASP A O 1
ATOM 3160 N N . PRO A 1 389 ? 27.409 10.462 -51.300 1.00 77.56 389 PRO A N 1
ATOM 3161 C CA . PRO A 1 389 ? 27.752 11.074 -50.017 1.00 77.56 389 PRO A CA 1
ATOM 3162 C C . PRO A 1 389 ? 26.985 10.494 -48.814 1.00 77.56 389 PRO A C 1
ATOM 3164 O O . PRO A 1 389 ? 27.462 10.579 -47.686 1.00 77.56 389 PRO A O 1
ATOM 3167 N N . GLY A 1 390 ? 25.820 9.879 -49.029 1.00 75.12 390 GLY A N 1
ATOM 3168 C CA . GLY A 1 390 ? 25.051 9.216 -47.972 1.00 75.12 390 GLY A CA 1
ATOM 3169 C C . GLY A 1 390 ? 25.648 7.884 -47.503 1.00 75.12 390 GLY A C 1
ATOM 3170 O O . GLY A 1 390 ? 25.251 7.393 -46.447 1.00 75.12 390 GLY A O 1
ATOM 3171 N N . PHE A 1 391 ? 26.593 7.310 -48.260 1.00 73.75 391 PHE A N 1
ATOM 3172 C CA . PHE A 1 391 ? 27.180 5.992 -47.987 1.00 73.75 391 PHE A CA 1
ATOM 3173 C C . PHE A 1 391 ? 28.531 6.028 -47.255 1.00 73.75 391 PHE A C 1
ATOM 3175 O O . PHE A 1 391 ? 28.916 5.008 -46.689 1.00 73.75 391 PHE A O 1
ATOM 3182 N N . SER A 1 392 ? 29.250 7.159 -47.257 1.00 68.38 392 SER A N 1
ATOM 3183 C CA . SER A 1 392 ? 30.612 7.237 -46.691 1.00 68.38 392 SER A CA 1
ATOM 3184 C C . SER A 1 392 ? 30.907 8.509 -45.876 1.00 68.38 392 SER A C 1
ATOM 3186 O O . SER A 1 392 ? 31.363 8.366 -44.745 1.00 68.38 392 SER A O 1
ATOM 3188 N N . PRO A 1 393 ? 30.708 9.744 -46.388 1.00 70.50 393 PRO A N 1
ATOM 3189 C CA . PRO A 1 393 ? 31.101 10.951 -45.649 1.00 70.50 393 PRO A CA 1
ATOM 3190 C C . PRO A 1 393 ? 30.056 11.479 -44.657 1.00 70.50 393 PRO A C 1
ATOM 3192 O O . PRO A 1 393 ? 30.437 12.181 -43.725 1.00 70.50 393 PRO A O 1
ATOM 3195 N N . LEU A 1 394 ? 28.765 11.196 -44.855 1.00 77.06 394 LEU A N 1
ATOM 3196 C CA . LEU A 1 394 ? 27.707 11.708 -43.983 1.00 77.06 394 LEU A CA 1
ATOM 3197 C C . LEU A 1 394 ? 27.360 10.700 -42.884 1.00 77.06 394 LEU A C 1
ATOM 3199 O O . LEU A 1 394 ? 27.067 9.534 -43.163 1.00 77.06 394 LEU A O 1
ATOM 3203 N N . ASN A 1 395 ? 27.375 11.185 -41.647 1.00 80.44 395 ASN A N 1
ATOM 3204 C CA . ASN A 1 395 ? 27.043 10.469 -40.422 1.00 80.44 395 ASN A CA 1
ATOM 3205 C C . ASN A 1 395 ? 25.926 11.211 -39.657 1.00 80.44 395 ASN A C 1
ATOM 3207 O O . ASN A 1 395 ? 25.509 12.291 -40.085 1.00 80.44 395 ASN A O 1
ATOM 3211 N N . TRP A 1 396 ? 25.390 10.589 -38.603 1.00 74.69 396 TRP A N 1
ATOM 3212 C CA . TRP A 1 396 ? 24.224 11.093 -37.865 1.00 74.69 396 TRP A CA 1
ATOM 3213 C C . TRP A 1 396 ? 24.550 12.255 -36.931 1.00 74.69 396 TRP A C 1
ATOM 3215 O O . TRP A 1 396 ? 25.508 12.133 -36.134 1.00 74.69 396 TRP A O 1
#

Organism: NCBI:txid1411642

Radius of gyration: 40.35 Å; chains: 1; bounding box: 75×51×132 Å

Sequence (396 aa):
AAEINVKVLFTWAPADATCRIDLAKSVLEKWSDEYLKVREMIEMSGRDQRWEFDRKKLFDRTNYMAGICKDLLQMVEVVDDFHKFLGPELKAVTGDSQGIDAVILRVQQMVDPIENLQFDAFEKKFTMQWQGVNAKFTTDKESIERLTRAFIDSSFKKLRSAEGAFELLQNFKSIKSEGAINRQMMDKFNDILEQFSREIDTTRDIFEAHKAVPPVTRNQPPVAGAINWSRSLFQRIRKTFNRLAYSEDEGMMQEEAGHEVKRKYLSLAKAMMHFEKSWFVSWAETVDSLAMTHLKQAIVRKEPGGMIVVNFHEDLTRLIRETRYLDRMGFAIPETALNVTLQEEKYHGYVEGLRTMLDNYHAAIGALSPVERSLLAKRLIKLEKVLDPGFSPLNW

Foldseek 3Di:
DDDDDLLCLLVDDLVVSLVVLVVLLCVLVVVVVVVVVVQVVQVVVVPDDHPDDDCCVVRVLSVQSSVVSVLVSVLSLLLVLLDLLLDVLLCVFQVCPPLSVVLNVLSVVLSVCRNPDPDDSSDPVCVVVVVVNSVSSVVSSVVSVVSVLVSVVVSLVVTPALQSLVVSLVSNVVSPDPDPVNVSSLVSVLSSLVVLLVLLVVLVVVCVVCLVPPDFDPPAFRLLRSLVSLCVSLVVSVVSLVSVCPPPPVVSCPDPSVVSSVVSNVVSVVVSVVSNVVSVVVCQVVVQVVLVVQQQAFQWDADPVRQIAGSRDVVLVSLLSSQVSCVVVVDDHDPSSVVSNVCVVVVVVVRVVVRVVSVVVCVVVVPDDPVRCVVCVVVVVVVVVVCVCRHHVDGD